Protein AF-Q8YQW1-F1 (afdb_monomer)

Nearest PDB structures (foldseek):
  2ixs-assembly2_B  TM=5.146E-01  e=2.599E-32  Streptomyces diastaticus
  2y7h-assembly1_A  TM=4.892E-01  e=1.106E-04  Escherichia coli
  7mby-assembly1_R  TM=2.376E-01  e=5.046E+00  Homo sapiens
  7mbx-assembly1_R  TM=2.369E-01  e=5.999E+00  Homo sapiens
  9bkk-assembly1_R  TM=2.256E-01  e=7.556E+00  Homo sapiens

Secondary structure (DSSP, 8-state):
--TT-TT-------SHHHHHHHHHHHT--B-HHHHT-EEEE-SB-GGGSGGGEESS-BTTEEEEE-GGGEETEEE--S-SS-SS--EEE-STTTGGGEEES--EEEEESB--TTSS-S--EEEEPPPSSSEEEEBTTEEEEEBTTB---HHHHHHHHHHHTSHHHHHHHHHH--SSB--HHHHHHS-B--HHHHHHHHHHHTT----HHHHHHHHHHHTT--HHHHHHHHHHHHHHHHHHHHHHTT--GGGSSHHHHHHHHHHHT--TTS-GGG-----EEHHHHHHHHHHHH--PPP---HHHHIIIIIHHHHHTTSEEE-TT-TT--TT-TT-EEEE-HHHHHHHHTTTSTTHHHHHHHHHHHHHHHHHHHTTSPPEEEEE-TTS-EEEEESSTTHHHHHHIIIIIHHHHSTT-EEEEEEETTTEEEEE-HHHHHHTT-PPPTTS---SEEEEEGGGTEEEEEEE-SSS----HHHHHHHHHHTTT--SEEEEEEEES-HHHHTTTGGGSPSSEEEEETTSTT-EEEE--TT--S----TTS--

Structure (mmCIF, N/CA/C/O backbone):
data_AF-Q8YQW1-F1
#
_entry.id   AF-Q8YQW1-F1
#
loop_
_atom_site.group_PDB
_atom_site.id
_atom_site.type_symbol
_atom_site.label_atom_id
_atom_site.label_alt_id
_atom_site.label_comp_id
_atom_site.label_asym_id
_atom_site.label_entity_id
_atom_site.label_seq_id
_atom_site.pdbx_PDB_ins_code
_atom_site.Cartn_x
_atom_site.Cartn_y
_atom_site.Cartn_z
_atom_site.occupancy
_atom_site.B_iso_or_equiv
_atom_site.auth_seq_id
_atom_site.auth_comp_id
_atom_site.auth_asym_id
_atom_site.auth_atom_id
_atom_site.pdbx_PDB_model_num
ATOM 1 N N . MET A 1 1 ? -23.337 -14.371 -7.121 1.00 33.31 1 MET A N 1
ATOM 2 C CA . MET A 1 1 ? -24.318 -14.048 -6.067 1.00 33.31 1 MET A CA 1
ATOM 3 C C . MET A 1 1 ? -24.321 -15.226 -5.122 1.00 33.31 1 MET A C 1
ATOM 5 O O . MET A 1 1 ? -24.480 -16.339 -5.602 1.00 33.31 1 MET A O 1
ATOM 9 N N . ASN A 1 2 ? -24.012 -15.004 -3.847 1.00 31.61 2 ASN A N 1
ATOM 10 C CA . ASN A 1 2 ? -24.083 -16.045 -2.826 1.00 31.61 2 ASN A CA 1
ATOM 11 C C . ASN A 1 2 ? -25.547 -16.135 -2.375 1.00 31.61 2 ASN A C 1
ATOM 13 O O . ASN A 1 2 ? -26.117 -15.110 -2.015 1.00 31.61 2 ASN A O 1
ATOM 17 N N . GLU A 1 3 ? -26.160 -17.318 -2.402 1.00 32.16 3 GLU A N 1
ATOM 18 C CA . GLU A 1 3 ? -27.589 -17.497 -2.068 1.00 32.16 3 GLU A CA 1
ATOM 19 C C . GLU A 1 3 ? -27.919 -17.251 -0.579 1.00 32.16 3 GLU A C 1
ATOM 21 O O . GLU A 1 3 ? -29.089 -17.173 -0.222 1.00 32.16 3 GLU A O 1
ATOM 26 N N . ASN A 1 4 ? -26.907 -17.044 0.274 1.00 46.22 4 ASN A N 1
ATOM 27 C CA . ASN A 1 4 ? -27.056 -16.732 1.704 1.00 46.22 4 ASN A CA 1
ATOM 28 C C . ASN A 1 4 ? -26.805 -15.254 2.069 1.00 46.22 4 ASN A C 1
ATOM 30 O O . ASN A 1 4 ? -26.751 -14.925 3.252 1.00 46.22 4 ASN A O 1
ATOM 34 N N . ASP A 1 5 ? -26.624 -14.361 1.092 1.00 45.22 5 ASP A N 1
ATOM 35 C CA . ASP A 1 5 ? -26.416 -12.933 1.362 1.00 45.22 5 ASP A CA 1
ATOM 36 C C . ASP A 1 5 ? -27.766 -12.201 1.443 1.00 45.22 5 ASP A C 1
ATOM 38 O O . ASP A 1 5 ? -28.347 -11.807 0.430 1.00 45.22 5 ASP A O 1
ATOM 42 N N . SER A 1 6 ? -28.295 -12.052 2.660 1.00 45.09 6 SER A N 1
ATOM 43 C CA . SER A 1 6 ? -29.575 -11.375 2.904 1.00 45.09 6 SER A CA 1
ATOM 44 C C . SER A 1 6 ? -29.522 -9.857 2.685 1.00 45.09 6 SER A C 1
ATOM 46 O O . SER A 1 6 ? -30.577 -9.236 2.566 1.00 45.09 6 SER A O 1
ATOM 48 N N . ASP A 1 7 ? -28.330 -9.253 2.589 1.00 51.91 7 ASP A N 1
ATOM 49 C CA . ASP A 1 7 ? -28.156 -7.799 2.727 1.00 51.91 7 ASP A CA 1
ATOM 50 C C . ASP A 1 7 ? -27.653 -7.082 1.459 1.00 51.91 7 ASP A C 1
ATOM 52 O O . ASP A 1 7 ? -27.433 -5.869 1.479 1.00 51.91 7 ASP A O 1
ATOM 56 N N . SER A 1 8 ? -27.591 -7.784 0.320 1.00 41.03 8 SER A N 1
ATOM 57 C CA . SER A 1 8 ? -27.469 -7.192 -1.027 1.00 41.03 8 SER A CA 1
ATOM 58 C C . SER A 1 8 ? -26.300 -6.206 -1.208 1.00 41.03 8 SER A C 1
ATOM 60 O O . SER A 1 8 ? -26.451 -5.175 -1.873 1.00 41.03 8 SER A O 1
ATOM 62 N N . TYR A 1 9 ? -25.114 -6.507 -0.669 1.00 49.41 9 TYR A N 1
ATOM 63 C CA . TYR A 1 9 ? -23.896 -5.810 -1.088 1.00 49.41 9 TYR A CA 1
ATOM 64 C C . TYR A 1 9 ? -23.294 -6.486 -2.320 1.00 49.41 9 TYR A C 1
ATOM 66 O O . TYR A 1 9 ? -23.162 -7.705 -2.404 1.00 49.41 9 TYR A O 1
ATOM 74 N N . ILE A 1 10 ? -22.859 -5.680 -3.290 1.00 44.47 10 ILE A N 1
ATOM 75 C CA . ILE A 1 10 ? -21.993 -6.183 -4.358 1.00 44.47 10 ILE A CA 1
ATOM 76 C C . ILE A 1 10 ? -20.594 -6.334 -3.762 1.00 44.47 10 ILE A C 1
ATOM 78 O O . ILE A 1 10 ? -19.784 -5.408 -3.787 1.00 44.47 10 ILE A O 1
ATOM 82 N N . HIS A 1 11 ? -20.311 -7.513 -3.217 1.00 51.25 11 HIS A N 1
ATOM 83 C CA . HIS A 1 11 ? -18.948 -7.922 -2.915 1.00 51.25 11 HIS A CA 1
ATOM 84 C C . HIS A 1 11 ? -18.215 -8.157 -4.238 1.00 51.25 11 HIS A C 1
ATOM 86 O O . HIS A 1 11 ? -18.403 -9.180 -4.900 1.00 51.25 11 HIS A O 1
ATOM 92 N N . ILE A 1 12 ? -17.388 -7.197 -4.656 1.00 47.81 12 ILE A N 1
ATOM 93 C CA . ILE A 1 12 ? -16.468 -7.410 -5.773 1.00 47.81 12 ILE A CA 1
ATOM 94 C C . ILE A 1 12 ? -15.312 -8.250 -5.226 1.00 47.81 12 ILE A C 1
ATOM 96 O O . ILE A 1 12 ? -14.317 -7.715 -4.752 1.00 47.81 12 ILE A O 1
ATOM 100 N N . ILE A 1 13 ? -15.472 -9.574 -5.235 1.00 51.41 13 ILE A N 1
ATOM 101 C CA . ILE A 1 13 ? -14.398 -10.505 -4.883 1.00 51.41 13 ILE A CA 1
ATOM 102 C C . ILE A 1 13 ? -13.372 -10.434 -6.014 1.00 51.41 13 ILE A C 1
ATOM 104 O O . ILE A 1 13 ? -13.598 -10.980 -7.094 1.00 51.41 13 ILE A O 1
ATOM 108 N N . THR A 1 14 ? -12.272 -9.708 -5.802 1.00 57.81 14 THR A N 1
ATOM 109 C CA . THR A 1 14 ? -11.257 -9.523 -6.852 1.00 57.81 14 THR A CA 1
ATOM 110 C C . THR A 1 14 ? -10.142 -10.563 -6.801 1.00 57.81 14 THR A C 1
ATOM 112 O O . THR A 1 14 ? -9.395 -10.690 -7.771 1.00 57.81 14 THR A O 1
ATOM 115 N N . ASN A 1 15 ? -10.006 -11.307 -5.695 1.00 71.31 15 ASN A N 1
ATOM 116 C CA . ASN A 1 15 ? -9.001 -12.359 -5.540 1.00 71.31 15 ASN A CA 1
ATOM 117 C C . ASN A 1 15 ? -9.327 -13.361 -4.411 1.00 71.31 15 ASN A C 1
ATOM 119 O O . ASN A 1 15 ? -10.148 -13.098 -3.535 1.00 71.31 15 ASN A O 1
ATOM 123 N N . SER A 1 16 ? -8.651 -14.515 -4.426 1.00 77.25 16 SER A N 1
ATOM 124 C CA . SER A 1 16 ? -8.840 -15.620 -3.468 1.00 77.25 16 SER A CA 1
ATOM 125 C C . SER A 1 16 ? -8.435 -15.291 -2.023 1.00 77.25 16 SER A C 1
ATOM 127 O O . SER A 1 16 ? -8.956 -15.894 -1.084 1.00 77.25 16 SER A O 1
ATOM 129 N N . LEU A 1 17 ? -7.524 -14.333 -1.817 1.00 81.06 17 LEU A N 1
ATOM 130 C CA . LEU A 1 17 ? -7.119 -13.903 -0.475 1.00 81.06 17 LEU A CA 1
ATOM 131 C C . LEU A 1 17 ? -8.196 -13.031 0.185 1.00 81.06 17 LEU A C 1
ATOM 133 O O . LEU A 1 17 ? -8.492 -13.216 1.362 1.00 81.06 17 LEU A O 1
ATOM 137 N N . GLU A 1 18 ? -8.831 -12.134 -0.568 1.00 81.38 18 GLU A N 1
ATOM 138 C CA . GLU A 1 18 ? -9.982 -11.354 -0.094 1.00 81.38 18 GLU A CA 1
ATOM 139 C C . GLU A 1 18 ? -11.163 -12.257 0.277 1.00 81.38 18 GLU A C 1
ATOM 141 O O . GLU A 1 18 ? -11.808 -12.031 1.301 1.00 81.38 18 GLU A O 1
ATOM 146 N N . ASP A 1 19 ? -11.406 -13.325 -0.490 1.00 85.81 19 ASP A N 1
ATOM 147 C CA . ASP A 1 19 ? -12.440 -14.306 -0.139 1.00 85.81 19 ASP A CA 1
ATOM 148 C C . ASP A 1 19 ? -12.117 -15.042 1.172 1.00 85.81 19 ASP A C 1
ATOM 150 O O . ASP A 1 19 ? -13.008 -15.285 1.979 1.00 85.81 19 ASP A O 1
ATOM 154 N N . SER A 1 20 ? -10.836 -15.301 1.457 1.00 88.88 20 SER A N 1
ATOM 155 C CA . SER A 1 20 ? -10.416 -15.926 2.722 1.00 88.88 20 SER A CA 1
ATOM 156 C C . SER A 1 20 ? -10.741 -15.055 3.945 1.00 88.88 20 SER A C 1
ATOM 158 O O . SER A 1 20 ? -11.094 -15.586 4.998 1.00 88.88 20 SER A O 1
ATOM 160 N N . LEU A 1 21 ? -10.676 -13.721 3.815 1.00 89.44 21 LEU A N 1
ATOM 161 C CA . LEU A 1 21 ? -11.117 -12.799 4.873 1.00 89.44 21 LEU A CA 1
ATOM 162 C C . LEU A 1 21 ? -12.625 -12.902 5.105 1.00 89.44 21 LEU A C 1
ATOM 164 O O . LEU A 1 21 ? -13.068 -12.928 6.249 1.00 89.44 21 LEU A O 1
ATOM 168 N N . ARG A 1 22 ? -13.412 -12.979 4.027 1.00 88.44 22 ARG A N 1
ATOM 169 C CA . ARG A 1 22 ? -14.868 -13.136 4.108 1.00 88.44 22 ARG A CA 1
ATOM 170 C C . ARG A 1 22 ? -15.242 -14.468 4.756 1.00 88.44 22 ARG A C 1
ATOM 172 O O . ARG A 1 22 ? -15.988 -14.468 5.722 1.00 88.44 22 ARG A O 1
ATOM 179 N N . VAL A 1 23 ? -14.659 -15.575 4.291 1.00 90.56 23 VAL A N 1
ATOM 180 C CA . VAL A 1 23 ? -14.886 -16.916 4.858 1.00 90.56 23 VAL A CA 1
ATOM 181 C C . VAL A 1 23 ? -14.551 -16.950 6.348 1.00 90.56 23 VAL A C 1
ATOM 183 O O . VAL A 1 23 ? -15.316 -17.507 7.129 1.00 90.56 23 VAL A O 1
ATOM 186 N N . GLN A 1 24 ? -13.454 -16.314 6.765 1.00 93.12 24 GLN A N 1
ATOM 187 C CA . GLN A 1 24 ? -13.127 -16.183 8.183 1.00 93.12 24 GLN A CA 1
ATOM 188 C C . GLN A 1 24 ? -14.200 -15.416 8.963 1.00 93.12 24 GLN A C 1
ATOM 190 O O . GLN A 1 24 ? -14.549 -15.802 10.075 1.00 93.12 24 GLN A O 1
ATOM 195 N N . MET A 1 25 ? -14.693 -14.308 8.416 1.00 92.19 25 MET A N 1
ATOM 196 C CA . MET A 1 25 ? -15.720 -13.505 9.078 1.00 92.19 25 MET A CA 1
ATOM 197 C C . MET A 1 25 ? -17.070 -14.226 9.136 1.00 92.19 25 MET A C 1
ATOM 199 O O . MET A 1 25 ? -17.782 -14.068 10.121 1.00 92.19 25 MET A O 1
ATOM 203 N N . ASP A 1 26 ? -17.382 -15.069 8.150 1.00 89.75 26 ASP A N 1
ATOM 204 C CA . ASP A 1 26 ? -18.590 -15.904 8.124 1.00 89.75 26 ASP A CA 1
ATOM 205 C C . ASP A 1 26 ? -18.558 -17.033 9.176 1.00 89.75 26 ASP A C 1
ATOM 207 O O . ASP A 1 26 ? -19.606 -17.560 9.546 1.00 89.75 26 ASP A O 1
ATOM 211 N N . GLN A 1 27 ? -17.376 -17.410 9.689 1.00 91.62 27 GLN A N 1
ATOM 212 C CA . GLN A 1 27 ? -17.261 -18.361 10.810 1.00 91.62 27 GLN A CA 1
ATOM 213 C C . GLN A 1 27 ? -17.711 -17.757 12.142 1.00 91.62 27 GLN A C 1
ATOM 215 O O . GLN A 1 27 ? -18.044 -18.491 13.075 1.00 91.62 27 GLN A O 1
ATOM 220 N N . PHE A 1 28 ? -17.728 -16.428 12.248 1.00 93.12 28 PHE A N 1
ATOM 221 C CA . PHE A 1 28 ? -18.323 -15.759 13.389 1.00 93.12 28 PHE A CA 1
ATOM 222 C C . PHE A 1 28 ? -19.846 -15.822 13.269 1.00 93.12 28 PHE A C 1
ATOM 224 O O . PHE A 1 28 ? -20.432 -15.380 12.285 1.00 93.12 28 PHE A O 1
ATOM 231 N N . SER A 1 29 ? -20.506 -16.385 14.277 1.00 86.06 29 SER A N 1
ATOM 232 C CA . SER A 1 29 ? -21.956 -16.599 14.246 1.00 86.06 29 SER A CA 1
ATOM 233 C C . SER A 1 29 ? -22.740 -15.486 14.938 1.00 86.06 29 SER A C 1
ATOM 235 O O . SER A 1 29 ? -23.882 -15.222 14.551 1.00 86.06 29 SER A O 1
ATOM 237 N N . SER A 1 30 ? -22.129 -14.804 15.913 1.00 94.81 30 SER A N 1
ATOM 238 C CA . SER A 1 30 ? -22.853 -13.928 16.829 1.00 94.81 30 SER A CA 1
ATOM 239 C C . SER A 1 30 ? -23.195 -12.569 16.224 1.00 94.81 30 SER A C 1
ATOM 241 O O . SER A 1 30 ? -22.378 -11.890 15.603 1.00 94.81 30 SER A O 1
ATOM 243 N N . THR A 1 31 ? -24.432 -12.158 16.446 1.00 94.81 31 THR A N 1
ATOM 244 C CA . THR A 1 31 ? -24.941 -10.795 16.290 1.00 94.81 31 THR A CA 1
ATOM 245 C C . THR A 1 31 ? -24.751 -10.013 17.586 1.00 94.81 31 THR A C 1
ATOM 247 O O . THR A 1 31 ? -24.528 -10.593 18.648 1.00 94.81 31 THR A O 1
ATOM 250 N N . LEU A 1 32 ? -24.871 -8.684 17.531 1.00 95.88 32 LEU A N 1
ATOM 251 C CA . LEU A 1 32 ? -24.823 -7.872 18.750 1.00 95.88 32 LEU A CA 1
ATOM 252 C C . LEU A 1 32 ? -25.923 -8.262 19.746 1.00 95.88 32 LEU A C 1
ATOM 254 O O . LEU A 1 32 ? -25.628 -8.382 20.934 1.00 95.88 32 LEU A O 1
ATOM 258 N N . ASP A 1 33 ? -27.129 -8.563 19.264 1.00 94.06 33 ASP A N 1
ATOM 259 C CA . ASP A 1 33 ? -28.245 -8.984 20.115 1.00 94.06 33 ASP A CA 1
ATOM 260 C C . ASP A 1 33 ? -27.928 -10.288 20.871 1.00 94.06 33 ASP A C 1
ATOM 262 O O . ASP A 1 33 ? -28.169 -10.374 22.075 1.00 94.06 33 ASP A O 1
ATOM 266 N N . GLU A 1 34 ? -27.297 -11.271 20.218 1.00 94.62 34 GLU A N 1
ATOM 267 C CA . GLU A 1 34 ? -26.855 -12.524 20.861 1.00 94.62 34 GLU A CA 1
ATOM 268 C C . GLU A 1 34 ? -25.734 -12.305 21.890 1.00 94.62 34 GLU A C 1
ATOM 270 O O . GLU A 1 34 ? -25.624 -13.048 22.866 1.00 94.62 34 GLU A O 1
ATOM 275 N N . LEU A 1 35 ? -24.919 -11.258 21.725 1.00 95.81 35 LEU A N 1
ATOM 276 C CA . LEU A 1 35 ? -23.946 -10.841 22.741 1.00 95.81 35 LEU A CA 1
ATOM 277 C C . LEU A 1 35 ? -24.609 -10.118 23.931 1.00 95.81 35 LEU A C 1
ATOM 279 O O . LEU A 1 35 ? -23.967 -9.924 24.972 1.00 95.81 35 LEU A O 1
ATOM 283 N N . GLY A 1 36 ? -25.888 -9.745 23.804 1.00 95.88 36 GLY A N 1
ATOM 284 C CA . GLY A 1 36 ? -26.602 -8.866 24.730 1.00 95.88 36 GLY A CA 1
ATOM 285 C C . GLY A 1 36 ? -26.173 -7.404 24.595 1.00 95.88 36 GLY A C 1
ATOM 286 O O . GLY A 1 36 ? -26.209 -6.658 25.570 1.00 95.88 36 GLY A O 1
ATOM 287 N N . LEU A 1 37 ? -25.702 -7.008 23.413 1.00 97.50 37 LEU A N 1
ATOM 288 C CA . LEU A 1 37 ? -25.157 -5.688 23.128 1.00 97.50 37 LEU A CA 1
ATOM 289 C C . LEU A 1 37 ? -25.947 -4.990 22.021 1.00 97.50 37 LEU A C 1
ATOM 291 O O . LEU A 1 37 ? -26.561 -5.609 21.165 1.00 97.50 37 LEU A O 1
ATOM 295 N N . ALA A 1 38 ? -25.862 -3.668 21.994 1.00 97.31 38 ALA A N 1
ATOM 296 C CA . ALA A 1 38 ? -26.283 -2.841 20.878 1.00 97.31 38 ALA A CA 1
ATOM 297 C C . ALA A 1 38 ? -25.242 -1.744 20.643 1.00 97.31 38 ALA A C 1
ATOM 299 O O . ALA A 1 38 ? -24.468 -1.399 21.536 1.00 97.31 38 ALA A O 1
ATOM 300 N N . VAL A 1 39 ? -25.212 -1.201 19.427 1.00 97.50 39 VAL A N 1
ATOM 301 C CA . VAL A 1 39 ? -24.363 -0.060 19.068 1.00 97.50 39 VAL A CA 1
ATOM 302 C C . VAL A 1 39 ? -25.228 1.136 18.705 1.00 97.50 39 VAL A C 1
ATOM 304 O O . VAL A 1 39 ? -26.160 1.023 17.902 1.00 97.50 39 VAL A O 1
ATOM 307 N N . SER A 1 40 ? -24.889 2.288 19.271 1.00 96.81 40 SER A N 1
ATOM 308 C CA . SER A 1 40 ? -25.608 3.546 19.088 1.00 96.81 40 SER A CA 1
ATOM 309 C C . SER A 1 40 ? -24.641 4.679 18.775 1.00 96.81 40 SER A C 1
ATOM 311 O O . SER A 1 40 ? -23.471 4.651 19.151 1.00 96.81 40 SER A O 1
ATOM 313 N N . THR A 1 41 ? -25.121 5.693 18.063 1.00 96.94 41 THR A N 1
ATOM 314 C CA . THR A 1 41 ? -24.386 6.950 17.893 1.00 96.94 41 THR A CA 1
ATOM 315 C C . THR A 1 41 ? -24.482 7.768 19.176 1.00 96.94 41 THR A C 1
ATOM 317 O O . THR A 1 41 ? -25.525 7.756 19.828 1.00 96.94 41 THR A O 1
ATOM 320 N N . GLY A 1 42 ? -23.406 8.479 19.525 1.00 96.38 42 GLY A N 1
ATOM 321 C CA . GLY A 1 42 ? -23.373 9.364 20.683 1.00 96.38 42 GLY A CA 1
ATOM 322 C C . GLY A 1 42 ? -24.586 10.309 20.714 1.00 96.38 42 GLY A C 1
ATOM 323 O O . GLY A 1 42 ? -24.843 10.987 19.714 1.00 96.38 42 GLY A O 1
ATOM 324 N N . PRO A 1 43 ? -25.356 10.333 21.815 1.00 95.62 43 PRO A N 1
ATOM 325 C CA . PRO A 1 43 ? -26.588 11.115 21.912 1.00 95.62 43 PRO A CA 1
ATOM 326 C C . PRO A 1 43 ? -26.341 12.630 21.931 1.00 95.62 43 PRO A C 1
ATOM 328 O O . PRO A 1 43 ? -27.201 13.401 21.504 1.00 95.62 43 PRO A O 1
ATOM 331 N N . VAL A 1 44 ? -25.173 13.081 22.397 1.00 96.50 44 VAL A N 1
ATOM 332 C CA . VAL A 1 44 ? -24.879 14.509 22.549 1.00 96.50 44 VAL A CA 1
ATOM 333 C C . VAL A 1 44 ? -24.475 15.106 21.202 1.00 96.50 44 VAL A C 1
ATOM 335 O O . VAL A 1 44 ? -23.417 14.792 20.662 1.00 96.50 44 VAL A O 1
ATOM 338 N N . VAL A 1 45 ? -25.303 16.012 20.679 1.00 94.81 45 VAL A N 1
ATOM 339 C CA . VAL A 1 45 ? -25.003 16.801 19.475 1.00 94.81 45 VAL A CA 1
ATOM 340 C C . VAL A 1 45 ? -24.489 18.178 19.893 1.00 94.81 45 VAL A C 1
ATOM 342 O O . VAL A 1 45 ? -25.278 19.058 20.249 1.00 94.81 45 VAL A O 1
ATOM 345 N N . ASP A 1 46 ? -23.166 18.364 19.863 1.00 89.88 46 ASP A N 1
ATOM 346 C CA . ASP A 1 46 ? -22.483 19.478 20.539 1.00 89.88 46 ASP A CA 1
ATOM 347 C C . ASP A 1 46 ? -23.025 20.865 20.142 1.00 89.88 46 ASP A C 1
ATOM 349 O O . ASP A 1 46 ? -23.347 21.701 20.989 1.00 89.88 46 ASP A O 1
ATOM 353 N N . PHE A 1 47 ? -23.225 21.102 18.849 1.00 90.94 47 PHE A N 1
ATOM 354 C CA . PHE A 1 47 ? -23.664 22.390 18.329 1.00 90.94 47 PHE A CA 1
ATOM 355 C C . PHE A 1 47 ? -25.120 22.734 18.667 1.00 90.94 47 PHE A C 1
ATOM 357 O O . PHE A 1 47 ? -25.478 23.910 18.577 1.00 90.94 47 PHE A O 1
ATOM 364 N N . ARG A 1 48 ? -25.943 21.746 19.053 1.00 92.25 48 ARG A N 1
ATOM 365 C CA . ARG A 1 48 ? -27.328 21.952 19.513 1.00 92.25 48 ARG A CA 1
ATOM 366 C C . ARG A 1 48 ? -27.408 22.270 21.005 1.00 92.25 48 ARG A C 1
ATOM 368 O O . ARG A 1 48 ? -28.388 22.865 21.426 1.00 92.25 48 ARG A O 1
ATOM 375 N N . LEU A 1 49 ? -26.381 21.911 21.779 1.00 92.75 49 LEU A N 1
ATOM 376 C CA . LEU A 1 49 ? -26.355 22.024 23.243 1.00 92.75 49 LEU A CA 1
ATOM 377 C C . LEU A 1 49 ? -25.269 22.991 23.747 1.00 92.75 49 LEU A C 1
ATOM 379 O O . LEU A 1 49 ? -24.828 22.889 24.888 1.00 92.75 49 LEU A O 1
ATOM 383 N N . LYS A 1 50 ? -24.834 23.954 22.918 1.00 92.25 50 LYS A N 1
ATOM 384 C CA . LYS A 1 50 ? -23.711 24.872 23.217 1.00 92.25 50 LYS A CA 1
ATOM 385 C C . LYS A 1 50 ? -23.815 25.572 24.576 1.00 92.25 50 LYS A C 1
ATOM 387 O O . LYS A 1 50 ? -22.798 25.738 25.240 1.00 92.25 50 LYS A O 1
ATOM 392 N N . SER A 1 51 ? -25.019 25.973 24.989 1.00 93.44 51 SER A N 1
ATOM 393 C CA . SER A 1 51 ? -25.273 26.643 26.274 1.00 93.44 51 SER A CA 1
ATOM 394 C C . SER A 1 51 ? -24.961 25.759 27.487 1.00 93.44 51 SER A C 1
ATOM 396 O O . SER A 1 51 ? -24.604 26.280 28.546 1.00 93.44 51 SER A O 1
ATOM 398 N N . ALA A 1 52 ? -25.040 24.436 27.336 1.00 93.94 52 ALA A N 1
ATOM 399 C CA . ALA A 1 52 ? -24.784 23.456 28.385 1.00 93.94 52 ALA A CA 1
ATOM 400 C C . ALA A 1 52 ? -23.336 22.934 28.397 1.00 93.94 52 ALA A C 1
ATOM 402 O O . ALA A 1 52 ? -22.961 22.218 29.319 1.00 93.94 52 ALA A O 1
ATOM 403 N N . LEU A 1 53 ? -22.498 23.280 27.415 1.00 95.56 53 LEU A N 1
ATOM 404 C CA . LEU A 1 53 ? -21.121 22.783 27.337 1.00 95.56 53 LEU A CA 1
ATOM 405 C C . LEU A 1 53 ? -20.173 23.560 28.263 1.00 95.56 53 LEU A C 1
ATOM 407 O O . LEU A 1 53 ? -20.274 24.783 28.397 1.00 95.56 53 LEU A O 1
ATOM 411 N N . ARG A 1 54 ? -19.231 22.860 28.904 1.00 94.81 54 ARG A N 1
ATOM 412 C CA . ARG A 1 54 ? -18.237 23.429 29.831 1.00 94.81 54 ARG A CA 1
ATOM 413 C C . ARG A 1 54 ? -16.842 22.854 29.585 1.00 94.81 54 ARG A C 1
ATOM 415 O O . ARG A 1 54 ? -16.672 21.746 29.080 1.00 94.81 54 ARG A O 1
ATOM 422 N N . ASN A 1 55 ? -15.820 23.621 29.962 1.00 92.19 55 ASN A N 1
ATOM 423 C CA . ASN A 1 55 ? -14.408 23.235 29.820 1.00 92.19 55 ASN A CA 1
ATOM 424 C C . ASN A 1 55 ? -13.807 22.666 31.120 1.00 92.19 55 ASN A C 1
ATOM 426 O O . ASN A 1 55 ? -12.596 22.489 31.206 1.00 92.19 55 ASN A O 1
ATOM 430 N N . TYR A 1 56 ? -14.642 22.400 32.122 1.00 88.75 56 TYR A N 1
ATOM 431 C CA . TYR A 1 56 ? -14.265 21.881 33.432 1.00 88.75 56 TYR A CA 1
ATOM 432 C C . TYR A 1 56 ? -15.356 20.935 33.945 1.00 88.75 56 TYR A C 1
ATOM 434 O O . TYR A 1 56 ? -16.533 21.111 33.619 1.00 88.75 56 TYR A O 1
ATOM 442 N N . VAL A 1 57 ? -14.948 19.946 34.740 1.00 88.25 57 VAL A N 1
ATOM 443 C CA . VAL A 1 57 ? -15.844 19.035 35.465 1.00 88.25 57 VAL A CA 1
ATOM 444 C C . VAL A 1 57 ? -16.023 19.577 36.888 1.00 88.25 57 VAL A C 1
ATOM 446 O O . VAL A 1 57 ? -15.032 19.972 37.504 1.00 88.25 57 VAL A O 1
ATOM 449 N N . ASN A 1 58 ? -17.257 19.652 37.382 1.00 88.62 58 ASN A N 1
ATOM 450 C CA . ASN A 1 58 ? -17.610 20.027 38.757 1.00 88.62 58 ASN A CA 1
ATOM 451 C C . ASN A 1 58 ? -18.895 19.290 39.193 1.00 88.62 58 ASN A C 1
ATOM 453 O O . ASN A 1 58 ? -19.355 18.405 38.487 1.00 88.62 58 ASN A O 1
ATOM 457 N N . GLU A 1 59 ? -19.490 19.652 40.332 1.00 86.88 59 GLU A N 1
ATOM 458 C CA . GLU A 1 59 ? -20.703 18.988 40.849 1.00 86.88 59 GLU A CA 1
ATOM 459 C C . GLU A 1 59 ? -21.943 19.124 39.942 1.00 86.88 59 GLU A C 1
ATOM 461 O O . GLU A 1 59 ? -22.844 18.295 40.009 1.00 86.88 59 GLU A O 1
ATOM 466 N N . GLU A 1 60 ? -21.993 20.140 39.076 1.00 91.00 60 GLU A N 1
ATOM 467 C CA . GLU A 1 60 ? -23.126 20.410 38.176 1.00 91.00 60 GLU A CA 1
ATOM 468 C C . GLU A 1 60 ? -22.873 19.932 36.737 1.00 91.00 60 GLU A C 1
ATOM 470 O O . GLU A 1 60 ? -23.737 20.073 35.865 1.00 91.00 60 GLU A O 1
ATOM 475 N N . THR A 1 61 ? -21.674 19.424 36.440 1.00 95.06 61 THR A N 1
ATOM 476 C CA . THR A 1 61 ? -21.275 19.027 35.091 1.00 95.06 61 THR A CA 1
ATOM 477 C C . THR A 1 61 ? -20.723 17.617 35.070 1.00 95.06 61 THR A C 1
ATOM 479 O O . THR A 1 61 ? -19.967 17.194 35.936 1.00 95.06 61 THR A O 1
ATOM 482 N N . VAL A 1 62 ? -21.055 16.886 34.014 1.00 95.31 62 VAL A N 1
ATOM 483 C CA . VAL A 1 62 ? -20.601 15.509 33.828 1.00 95.31 62 VAL A CA 1
ATOM 484 C C . VAL A 1 62 ? -19.637 15.399 32.652 1.00 95.31 62 VAL A C 1
ATOM 486 O O . VAL A 1 62 ? -19.702 16.223 31.731 1.00 95.31 62 VAL A O 1
ATOM 489 N N . PRO A 1 63 ? -18.738 14.397 32.648 1.00 96.06 63 PRO A N 1
ATOM 490 C CA . PRO A 1 63 ? -17.805 14.162 31.551 1.00 96.06 63 PRO A CA 1
ATOM 491 C C . PRO A 1 63 ? -18.494 14.086 30.187 1.00 96.06 63 PRO A C 1
ATOM 493 O O . PRO A 1 63 ? -19.496 13.393 30.031 1.00 96.06 63 PRO A O 1
ATOM 496 N N . LEU A 1 64 ? -17.926 14.756 29.183 1.00 96.19 64 LEU A N 1
ATOM 497 C CA . LEU A 1 64 ? -18.347 14.665 27.786 1.00 96.19 64 LEU A CA 1
ATOM 498 C C . LEU A 1 64 ? -17.192 14.135 26.931 1.00 96.19 64 LEU A C 1
ATOM 500 O O . LEU A 1 64 ? -16.136 14.765 26.820 1.00 96.19 64 LEU A O 1
ATOM 504 N N . LEU A 1 65 ? -17.399 12.971 26.318 1.00 95.31 65 LEU A N 1
ATOM 505 C CA . LEU A 1 65 ? -16.384 12.275 25.535 1.00 95.31 65 LEU A CA 1
ATOM 506 C C . LEU A 1 65 ? -16.475 12.625 24.048 1.00 95.31 65 LEU A C 1
ATOM 508 O O . LEU A 1 65 ? -17.511 12.438 23.414 1.00 95.31 65 LEU A O 1
ATOM 512 N N . TYR A 1 66 ? -15.342 13.059 23.496 1.00 93.88 66 TYR A N 1
ATOM 513 C CA . TYR A 1 66 ? -15.141 13.359 22.077 1.00 93.88 66 TYR A CA 1
ATOM 514 C C . TYR A 1 66 ? -14.159 12.369 21.420 1.00 93.88 66 TYR A C 1
ATOM 516 O O . TYR A 1 66 ? -13.396 11.700 22.128 1.00 93.88 66 TYR A O 1
ATOM 524 N N . PRO A 1 67 ? -14.092 12.295 20.074 1.00 91.12 67 PRO A N 1
ATOM 525 C CA . PRO A 1 67 ? -13.128 11.452 19.358 1.00 91.12 67 PRO A CA 1
ATOM 526 C C . PRO A 1 67 ? -11.658 11.625 19.763 1.00 91.12 67 PRO A C 1
ATOM 528 O O . PRO A 1 67 ? -10.878 10.677 19.638 1.00 91.12 67 PRO A O 1
ATOM 531 N N . GLU A 1 68 ? -11.249 12.794 20.260 1.00 88.50 68 GLU A N 1
ATOM 532 C CA . GLU A 1 68 ? -9.888 13.051 20.745 1.00 88.50 68 GLU A CA 1
ATOM 533 C C . GLU A 1 68 ? -9.527 12.258 22.009 1.00 88.50 68 GLU A C 1
ATOM 535 O O . GLU A 1 68 ? -8.335 12.029 22.256 1.00 88.50 68 GLU A O 1
ATOM 540 N N . ALA A 1 69 ? -10.532 11.831 22.782 1.00 86.06 69 ALA A N 1
ATOM 541 C CA . ALA A 1 69 ? -10.355 11.013 23.978 1.00 86.06 69 ALA A CA 1
ATOM 542 C C . ALA A 1 69 ? -9.973 9.563 23.636 1.00 86.06 69 ALA A C 1
ATOM 544 O O . ALA A 1 69 ? -9.351 8.886 24.451 1.00 86.06 69 ALA A O 1
ATOM 545 N N . ILE A 1 70 ? -10.279 9.090 22.423 1.00 87.81 70 ILE A N 1
ATOM 546 C CA . ILE A 1 70 ? -9.890 7.755 21.957 1.00 87.81 70 ILE A CA 1
ATOM 547 C C . ILE A 1 70 ? -8.381 7.728 21.669 1.00 87.81 70 ILE A C 1
ATOM 549 O O . ILE A 1 70 ? -7.887 8.375 20.735 1.00 87.81 70 ILE A O 1
ATOM 553 N N . LYS A 1 71 ? -7.649 6.941 22.463 1.00 80.12 71 LYS A N 1
ATOM 554 C CA . LYS A 1 71 ? -6.248 6.547 22.246 1.00 80.12 71 LYS A CA 1
ATOM 555 C C . LYS A 1 71 ? -6.168 5.027 22.088 1.00 80.12 71 LYS A C 1
ATOM 557 O O . LYS A 1 71 ? -7.162 4.338 22.280 1.00 80.12 71 LYS A O 1
ATOM 562 N N . THR A 1 72 ? -5.007 4.509 21.688 1.00 71.00 72 THR A N 1
ATOM 563 C CA . THR A 1 72 ? -4.796 3.081 21.392 1.00 71.00 72 THR A CA 1
ATOM 564 C C . THR A 1 72 ? -5.359 2.189 22.505 1.00 71.00 72 THR A C 1
ATOM 566 O O . THR A 1 72 ? -4.805 2.150 23.600 1.00 71.00 72 THR A O 1
ATOM 569 N N . GLY A 1 73 ? -6.493 1.533 22.233 1.00 75.50 73 GLY A N 1
ATOM 570 C CA . GLY A 1 73 ? -7.174 0.601 23.136 1.00 75.50 73 GLY A CA 1
ATOM 571 C C . GLY A 1 73 ? -7.961 1.214 24.303 1.00 75.50 73 GLY A C 1
ATOM 572 O O . GLY A 1 73 ? -8.787 0.516 24.885 1.00 75.50 73 GLY A O 1
ATOM 573 N N . LYS A 1 74 ? -7.782 2.500 24.639 1.00 85.12 74 LYS A N 1
ATOM 574 C CA . LYS A 1 74 ? -8.399 3.110 25.831 1.00 85.12 74 LYS A CA 1
ATOM 575 C C . LYS A 1 74 ? -8.816 4.564 25.655 1.00 85.12 74 LYS A C 1
ATOM 577 O O . LYS A 1 74 ? -8.206 5.328 24.903 1.00 85.12 74 LYS A O 1
ATOM 582 N N . VAL A 1 75 ? -9.840 4.951 26.405 1.00 87.81 75 VAL A N 1
ATOM 583 C CA . VAL A 1 75 ? -10.265 6.343 26.543 1.00 87.81 75 VAL A CA 1
ATOM 584 C C . VAL A 1 75 ? -9.361 7.050 27.550 1.00 87.81 75 VAL A C 1
ATOM 586 O O . VAL A 1 75 ? -9.116 6.553 28.646 1.00 87.81 75 VAL A O 1
ATOM 589 N N . LEU A 1 76 ? -8.838 8.212 27.167 1.00 86.25 76 LEU A N 1
ATOM 590 C CA . LEU A 1 76 ? -7.987 9.046 28.006 1.00 86.25 76 LEU A CA 1
ATOM 591 C C . LEU A 1 76 ? -8.739 10.341 28.320 1.00 86.25 76 LEU A C 1
ATOM 593 O O . LEU A 1 76 ? -8.853 11.229 27.473 1.00 86.25 76 LEU A O 1
ATOM 597 N N . PHE A 1 77 ? -9.264 10.422 29.539 1.00 87.31 77 PHE A N 1
ATOM 598 C CA . PHE A 1 77 ? -10.056 11.543 30.028 1.00 87.31 77 PHE A CA 1
ATOM 599 C C . PHE A 1 77 ? -9.618 11.919 31.459 1.00 87.31 77 PHE A C 1
ATOM 601 O O . PHE A 1 77 ? -9.352 11.011 32.245 1.00 87.31 77 PHE A O 1
ATOM 608 N N . PRO A 1 78 ? -9.535 13.217 31.810 1.00 86.50 78 PRO A N 1
ATOM 609 C CA . PRO A 1 78 ? -9.715 14.375 30.933 1.00 86.50 78 PRO A CA 1
ATOM 610 C C . PRO A 1 78 ? -8.529 14.568 29.962 1.00 86.50 78 PRO A C 1
ATOM 612 O O . PRO A 1 78 ? -7.398 14.159 30.243 1.00 86.50 78 PRO A O 1
ATOM 615 N N . PRO A 1 79 ? -8.747 15.190 28.790 1.00 85.38 79 PRO A N 1
ATOM 616 C CA . PRO A 1 79 ? -7.666 15.495 27.856 1.00 85.38 79 PRO A CA 1
ATOM 617 C C . PRO A 1 79 ? -6.708 16.551 28.436 1.00 85.38 79 PRO A C 1
ATOM 619 O O . PRO A 1 79 ? -7.138 17.558 28.986 1.00 85.38 79 PRO A O 1
ATOM 622 N N . LYS A 1 80 ? -5.391 16.379 28.236 1.00 83.88 80 LYS A N 1
ATOM 623 C CA . LYS A 1 80 ? -4.365 17.319 28.749 1.00 83.88 80 LYS A CA 1
ATOM 624 C C . LYS A 1 80 ? -4.458 18.738 28.166 1.00 83.88 80 LYS A C 1
ATOM 626 O O . LYS A 1 80 ? -4.057 19.695 28.816 1.00 83.88 80 LYS A O 1
ATOM 631 N N . LYS A 1 81 ? -4.894 18.867 26.908 1.00 84.38 81 LYS A N 1
ATOM 632 C CA . LYS A 1 81 ? -5.021 20.140 26.173 1.00 84.38 81 LYS A CA 1
ATOM 633 C C . LYS A 1 81 ? -6.308 20.121 25.337 1.00 84.38 81 LYS A C 1
ATOM 635 O O . LYS A 1 81 ? -6.238 19.828 24.139 1.00 84.38 81 LYS A O 1
ATOM 640 N N . PRO A 1 82 ? -7.481 20.332 25.956 1.00 82.38 82 PRO A N 1
ATOM 641 C CA . PRO A 1 82 ? -8.751 20.274 25.247 1.00 82.38 82 PRO A CA 1
ATOM 642 C C . PRO A 1 82 ? -8.869 21.397 24.213 1.00 82.38 82 PRO A C 1
ATOM 644 O O . PRO A 1 82 ? -8.597 22.557 24.509 1.00 82.38 82 PRO A O 1
ATOM 647 N N . ARG A 1 83 ? -9.292 21.049 22.993 1.00 86.75 83 ARG A N 1
ATOM 648 C CA . ARG A 1 83 ? -9.714 22.017 21.957 1.00 86.75 83 ARG A CA 1
ATOM 649 C C . ARG A 1 83 ? -11.227 22.240 21.944 1.00 86.75 83 ARG A C 1
ATOM 651 O O . ARG A 1 83 ? -11.706 23.204 21.358 1.00 86.75 83 ARG A O 1
ATOM 658 N N . LYS A 1 84 ? -11.959 21.310 22.549 1.00 90.19 84 LYS A N 1
ATOM 659 C CA . LYS A 1 84 ? -13.412 21.259 22.673 1.00 90.19 84 LYS A CA 1
ATOM 660 C C . LYS A 1 84 ? -13.774 21.284 24.153 1.00 90.19 84 LYS A C 1
ATOM 662 O O . LYS A 1 84 ? -12.912 21.065 25.004 1.00 90.19 84 LYS A O 1
ATOM 667 N N . SER A 1 85 ? -15.043 21.531 24.444 1.00 92.81 85 SER A N 1
ATOM 668 C CA . SER A 1 85 ? -15.583 21.331 25.785 1.00 92.81 85 SER A CA 1
ATOM 669 C C . SER A 1 85 ? -15.367 19.895 26.254 1.00 92.81 85 SER A C 1
ATOM 671 O O . SER A 1 85 ? -15.249 18.985 25.442 1.00 92.81 85 SER A O 1
ATOM 673 N N . ILE A 1 86 ? -15.252 19.705 27.564 1.00 93.69 86 ILE A N 1
ATOM 674 C CA . ILE A 1 86 ? -14.954 18.397 28.170 1.00 93.69 86 ILE A CA 1
ATOM 675 C C . ILE A 1 86 ? -16.057 17.931 29.114 1.00 93.69 86 ILE A C 1
ATOM 677 O O . ILE A 1 86 ? -15.969 16.835 29.658 1.00 93.69 86 ILE A O 1
ATOM 681 N N . ALA A 1 87 ? -17.075 18.763 29.324 1.00 95.19 87 ALA A N 1
ATOM 682 C CA . ALA A 1 87 ? -18.193 18.466 30.193 1.00 95.19 87 ALA A CA 1
ATOM 683 C C . ALA A 1 87 ? -19.493 19.072 29.653 1.00 95.19 87 ALA A C 1
ATOM 685 O O . ALA A 1 87 ? -19.474 20.020 28.859 1.00 95.19 87 ALA A O 1
ATOM 686 N N . ILE A 1 88 ? -20.616 18.532 30.112 1.00 96.38 88 ILE A N 1
ATOM 687 C CA . ILE A 1 88 ? -21.970 19.022 29.851 1.00 96.38 88 ILE A CA 1
ATOM 688 C C . ILE A 1 88 ? -22.694 19.199 31.190 1.00 96.38 88 ILE A C 1
ATOM 690 O O . ILE A 1 88 ? -22.541 18.373 32.084 1.00 96.38 88 ILE A O 1
ATOM 694 N N . VAL A 1 89 ? -23.437 20.294 31.354 1.00 96.31 89 VAL A N 1
ATOM 695 C CA . VAL A 1 89 ? -24.256 20.543 32.552 1.00 96.31 89 VAL A CA 1
ATOM 696 C C . VAL A 1 89 ? -25.306 19.443 32.682 1.00 96.31 89 VAL A C 1
ATOM 698 O O . VAL A 1 89 ? -25.966 19.126 31.693 1.00 96.31 89 VAL A O 1
ATOM 701 N N . GLN A 1 90 ? -25.480 18.892 33.881 1.00 94.88 90 GLN A N 1
ATOM 702 C CA . GLN A 1 90 ? -26.522 17.916 34.186 1.00 94.88 90 GLN A CA 1
ATOM 703 C C . GLN A 1 90 ? -27.776 18.635 34.703 1.00 94.88 90 GLN A C 1
ATOM 705 O O . GLN A 1 90 ? -27.750 19.271 35.753 1.00 94.88 90 GLN A O 1
ATOM 710 N N . ASN A 1 91 ? -28.869 18.586 33.939 1.00 92.88 91 ASN A N 1
ATOM 711 C CA . ASN A 1 91 ? -30.157 19.180 34.293 1.00 92.88 91 ASN A CA 1
ATOM 712 C C . ASN A 1 91 ? -31.309 18.488 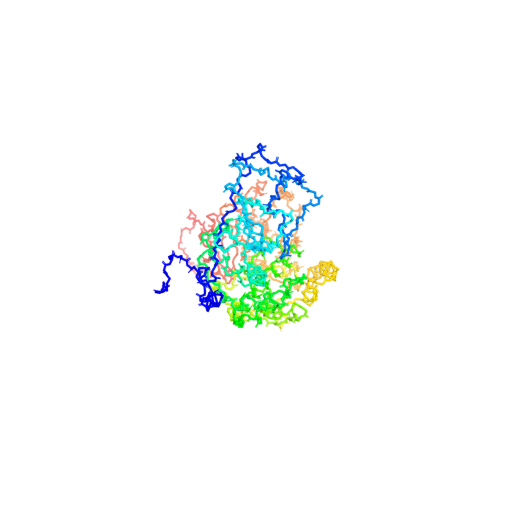33.534 1.00 92.88 91 ASN A C 1
ATOM 714 O O . ASN A 1 91 ? -31.082 17.652 32.663 1.00 92.88 91 ASN A O 1
ATOM 718 N N . GLN A 1 92 ? -32.556 18.893 33.802 1.00 91.38 92 GLN A N 1
ATOM 719 C CA . GLN A 1 92 ? -33.745 18.303 33.163 1.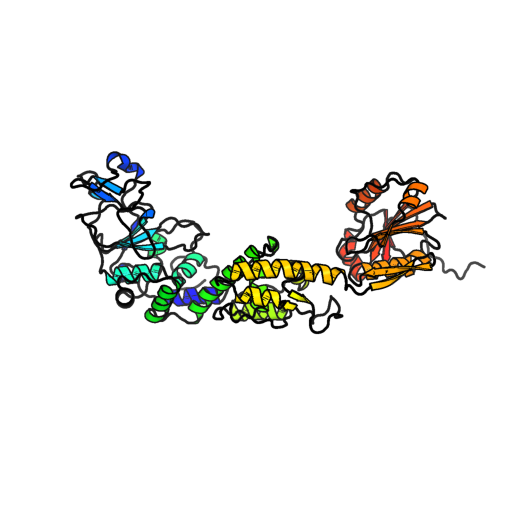00 91.38 92 GLN A CA 1
ATOM 720 C C . GLN A 1 92 ? -33.745 18.370 31.621 1.00 91.38 92 GLN A C 1
ATOM 722 O O . GLN A 1 92 ? -34.379 17.542 30.971 1.00 91.38 92 GLN A O 1
ATOM 727 N N . GLU A 1 93 ? -33.063 19.345 31.012 1.00 91.25 93 GLU A N 1
ATOM 728 C CA . GLU A 1 93 ? -32.983 19.483 29.554 1.00 91.25 93 GLU A CA 1
ATOM 729 C C . GLU A 1 93 ? -31.952 18.520 28.942 1.00 91.25 93 GLU A C 1
ATOM 731 O O . GLU A 1 93 ? -32.181 17.961 27.859 1.00 91.25 93 GLU A O 1
ATOM 736 N N . THR A 1 94 ? -30.819 18.328 29.626 1.00 94.44 94 THR A N 1
ATOM 737 C CA . THR A 1 94 ? -29.681 17.542 29.138 1.00 94.44 94 THR A CA 1
ATOM 738 C C . THR A 1 94 ? -29.738 16.068 29.523 1.00 94.44 94 THR A C 1
ATOM 740 O O . THR A 1 94 ? -29.208 15.261 28.762 1.00 94.44 94 THR A O 1
ATOM 743 N N . ASP A 1 95 ? -30.426 15.702 30.610 1.00 93.50 95 ASP A N 1
ATOM 744 C CA . ASP A 1 95 ? -30.476 14.340 31.172 1.00 93.50 95 ASP A CA 1
ATOM 745 C C . ASP A 1 95 ? -30.833 13.260 30.144 1.00 93.50 95 ASP A C 1
ATOM 747 O O . ASP A 1 95 ? -30.221 12.197 30.115 1.00 93.50 95 ASP A O 1
ATOM 751 N N . LYS A 1 96 ? -31.759 13.549 29.222 1.00 94.38 96 LYS A N 1
ATOM 752 C CA . LYS A 1 96 ? -32.166 12.614 28.155 1.00 94.38 96 LYS A CA 1
ATOM 753 C C . LYS A 1 96 ? -31.053 12.252 27.158 1.00 94.38 96 LYS A C 1
ATOM 755 O O . LYS A 1 96 ? -31.234 11.342 26.354 1.00 94.38 96 LYS A O 1
ATOM 760 N N . TRP A 1 97 ? -29.949 13.000 27.151 1.00 95.56 97 TRP A N 1
ATOM 761 C CA . TRP A 1 97 ? -28.778 12.763 26.301 1.00 95.56 97 TRP A CA 1
ATOM 762 C C . TRP A 1 97 ? -27.596 12.171 27.075 1.00 95.56 97 TRP A C 1
ATOM 764 O O . TRP A 1 97 ? -26.534 11.966 26.488 1.00 95.56 97 TRP A O 1
ATOM 774 N N . LEU A 1 98 ? -27.745 11.943 28.379 1.00 96.19 98 LEU A N 1
ATOM 775 C CA . LEU A 1 98 ? -26.713 11.370 29.232 1.00 96.19 98 LEU A CA 1
ATOM 776 C C . LEU A 1 98 ? -26.973 9.875 29.407 1.00 96.19 98 LEU A C 1
ATOM 778 O O . LEU A 1 98 ? -28.113 9.417 29.357 1.00 96.19 98 LEU A O 1
ATOM 782 N N . ILE A 1 99 ? -25.903 9.113 29.596 1.00 96.81 99 ILE A N 1
ATOM 783 C CA . ILE A 1 99 ? -25.974 7.671 29.845 1.00 96.81 99 ILE A CA 1
ATOM 784 C C . ILE A 1 99 ? -25.333 7.339 31.195 1.00 96.81 99 ILE A C 1
ATOM 786 O O . ILE A 1 99 ? -24.449 8.081 31.629 1.00 96.81 99 ILE A O 1
ATOM 790 N N . PRO A 1 100 ? -25.723 6.239 31.861 1.00 96.88 100 PRO A N 1
ATOM 791 C CA . PRO A 1 100 ? -25.109 5.814 33.116 1.00 96.88 100 PRO A CA 1
ATOM 792 C C . PRO A 1 100 ? -23.600 5.597 32.988 1.00 96.88 100 PRO A C 1
ATOM 794 O O . PRO A 1 100 ? -23.110 5.144 31.952 1.00 96.88 100 PRO A O 1
ATOM 797 N N . SER A 1 101 ? -22.849 5.871 34.049 1.00 95.56 101 SER A N 1
ATOM 798 C CA . SER A 1 101 ? -21.432 5.507 34.110 1.00 95.56 101 SER A CA 1
ATOM 799 C C . SER A 1 101 ? -21.262 3.988 34.104 1.00 95.56 101 SER A C 1
ATOM 801 O O . SER A 1 101 ? -21.985 3.259 34.779 1.00 95.56 101 SER A O 1
ATOM 803 N N . GLY A 1 102 ? -20.319 3.493 33.305 1.00 96.06 102 GLY A N 1
ATOM 804 C CA . GLY A 1 102 ? -20.171 2.064 33.061 1.00 96.06 102 GLY A CA 1
ATOM 805 C C . GLY A 1 102 ? -19.041 1.747 32.091 1.00 96.06 102 GLY A C 1
ATOM 806 O O . GLY A 1 102 ? -18.355 2.640 31.592 1.00 96.06 102 GLY A O 1
ATOM 807 N N . TRP A 1 103 ? -18.848 0.455 31.828 1.00 96.94 103 TRP A N 1
ATOM 808 C CA . TRP A 1 103 ? -17.900 -0.008 30.819 1.00 96.94 103 TRP A CA 1
ATOM 809 C C . TRP A 1 103 ? -18.545 0.014 29.435 1.00 96.94 103 TRP A C 1
ATOM 811 O O . TRP A 1 103 ? -19.530 -0.682 29.199 1.00 96.94 103 TRP A O 1
ATOM 821 N N . TYR A 1 104 ? -17.962 0.771 28.510 1.00 97.62 104 TYR A N 1
ATOM 822 C CA . TYR A 1 104 ? -18.426 0.877 27.124 1.00 97.62 104 TYR A CA 1
ATOM 823 C C . TYR A 1 104 ? -17.274 0.637 26.151 1.00 97.62 104 TYR A C 1
ATOM 825 O O . TYR A 1 104 ? -16.103 0.808 26.496 1.00 97.62 104 TYR A O 1
ATOM 833 N N . VAL A 1 105 ? -17.593 0.305 24.900 1.00 97.12 105 VAL A N 1
ATOM 834 C CA . VAL A 1 105 ? -16.617 0.349 23.801 1.00 97.12 105 VAL A CA 1
ATOM 835 C C . VAL A 1 105 ? -16.985 1.490 22.875 1.00 97.12 105 VAL A C 1
ATOM 837 O O . VAL A 1 105 ? -18.091 1.519 22.346 1.00 97.12 105 VAL A O 1
ATOM 840 N N . LEU A 1 106 ? -16.069 2.432 22.672 1.00 96.88 106 LEU A N 1
ATOM 841 C CA . LEU A 1 106 ? -16.267 3.582 21.794 1.00 96.88 106 LEU A CA 1
ATOM 842 C C . LEU A 1 106 ? -15.559 3.352 20.466 1.00 96.88 106 LEU A C 1
ATOM 844 O O . LEU A 1 106 ? -14.435 2.858 20.446 1.00 96.88 106 LEU A O 1
ATOM 848 N N . THR A 1 107 ? -16.181 3.764 19.363 1.00 95.19 107 THR A N 1
ATOM 849 C CA . THR A 1 107 ? -15.560 3.787 18.033 1.00 95.19 107 THR A CA 1
ATOM 850 C C . THR A 1 107 ? -15.721 5.151 17.383 1.00 95.19 107 THR A C 1
ATOM 852 O O . THR A 1 107 ? -16.745 5.815 17.548 1.00 95.19 107 THR A O 1
ATOM 855 N N . LYS A 1 108 ? -14.714 5.592 16.628 1.00 93.62 108 LYS A N 1
ATOM 856 C CA . LYS A 1 108 ? -14.829 6.822 15.832 1.00 93.62 108 LYS A CA 1
ATOM 857 C C . LYS A 1 108 ? -15.789 6.608 14.663 1.00 93.62 108 LYS A C 1
ATOM 859 O O . LYS A 1 108 ? -15.678 5.609 13.962 1.00 93.62 108 LYS A O 1
ATOM 864 N N . ARG A 1 109 ? -16.684 7.570 14.414 1.00 92.19 109 ARG A N 1
ATOM 865 C CA . ARG A 1 109 ? -17.595 7.539 13.252 1.00 92.19 109 ARG A CA 1
ATOM 866 C C . ARG A 1 109 ? -16.979 8.043 11.965 1.00 92.19 109 ARG A C 1
ATOM 868 O O . ARG A 1 109 ? -17.515 7.760 10.903 1.00 92.19 109 ARG A O 1
ATOM 875 N N . PHE A 1 110 ? -15.908 8.816 12.044 1.00 86.81 110 PHE A N 1
ATOM 876 C CA . PHE A 1 110 ? -15.256 9.392 10.878 1.00 86.81 110 PHE A CA 1
ATOM 877 C C . PHE A 1 110 ? -13.843 8.845 10.799 1.00 86.81 110 PHE A C 1
ATOM 879 O O . PHE A 1 110 ? -13.081 8.964 11.758 1.00 86.81 110 PHE A O 1
ATOM 886 N N . SER A 1 111 ? -13.538 8.235 9.660 1.00 83.19 111 SER A N 1
ATOM 887 C CA . SER A 1 111 ? -12.207 7.760 9.324 1.00 83.19 111 SER A CA 1
ATOM 888 C C . SER A 1 111 ? -12.021 7.841 7.812 1.00 83.19 111 SER A C 1
ATOM 890 O O . SER A 1 111 ? -12.790 7.243 7.048 1.00 83.19 111 SER A O 1
ATOM 892 N N . ALA A 1 112 ? -11.029 8.617 7.371 1.00 79.19 112 ALA A N 1
ATOM 893 C CA . ALA A 1 112 ? -10.712 8.737 5.950 1.00 79.19 112 ALA A CA 1
ATOM 894 C C . ALA A 1 112 ? -10.246 7.388 5.371 1.00 79.19 112 ALA A C 1
ATOM 896 O O . ALA A 1 112 ? -9.767 6.514 6.094 1.00 79.19 112 ALA A O 1
ATOM 897 N N . LYS A 1 113 ? -10.368 7.197 4.051 1.00 72.69 113 LYS A N 1
ATOM 898 C CA . LYS A 1 113 ? -9.961 5.929 3.414 1.00 72.69 113 LYS A CA 1
ATOM 899 C C . LYS A 1 113 ? -8.467 5.658 3.599 1.00 72.69 113 LYS A C 1
ATOM 901 O O . LYS A 1 113 ? -8.062 4.508 3.752 1.00 72.69 113 LYS A O 1
ATOM 906 N N . GLU A 1 114 ? -7.688 6.732 3.620 1.00 70.62 114 GLU A N 1
ATOM 907 C CA . GLU A 1 114 ? -6.236 6.767 3.737 1.00 70.62 114 GLU A CA 1
ATOM 908 C C . GLU A 1 114 ? -5.752 6.666 5.190 1.00 70.62 114 GLU A C 1
ATOM 910 O O . GLU A 1 114 ? -4.546 6.604 5.433 1.00 70.62 114 GLU A O 1
ATOM 915 N N . GLU A 1 115 ? -6.657 6.672 6.176 1.00 77.50 115 GLU A N 1
ATOM 916 C CA . GLU A 1 115 ? -6.253 6.460 7.560 1.00 77.50 115 GLU A CA 1
ATOM 917 C C . GLU A 1 115 ? -5.678 5.060 7.744 1.00 77.50 115 GLU A C 1
ATOM 919 O O . GLU A 1 115 ? -6.158 4.075 7.173 1.00 77.50 115 GLU A O 1
ATOM 924 N N . LYS A 1 116 ? -4.677 4.970 8.629 1.00 80.38 116 LYS A N 1
ATOM 925 C CA . LYS A 1 116 ? -4.017 3.710 8.985 1.00 80.38 116 LYS A CA 1
ATOM 926 C C . LYS A 1 116 ? -5.020 2.630 9.397 1.00 80.38 116 LYS A C 1
ATOM 928 O O . LYS A 1 116 ? -4.770 1.459 9.147 1.00 80.38 116 LYS A O 1
ATOM 933 N N . ARG A 1 117 ? -6.145 3.021 10.004 1.00 85.69 117 ARG A N 1
ATOM 934 C CA . ARG A 1 117 ? -7.276 2.140 10.300 1.00 85.69 117 ARG A CA 1
ATOM 935 C C . ARG A 1 117 ? -8.607 2.845 10.136 1.00 85.69 117 ARG A C 1
ATOM 937 O O . ARG A 1 117 ? -8.741 3.986 10.562 1.00 85.69 117 ARG A O 1
ATOM 944 N N . ARG A 1 118 ? -9.571 2.120 9.570 1.00 87.50 118 ARG A N 1
ATOM 945 C CA . ARG A 1 118 ? -10.971 2.518 9.429 1.00 87.50 118 ARG A CA 1
ATOM 946 C C . ARG A 1 118 ? -11.718 2.395 10.745 1.00 87.50 118 ARG A C 1
ATOM 948 O O . ARG A 1 118 ? -12.458 3.306 11.102 1.00 87.50 118 ARG A O 1
ATOM 955 N N . VAL A 1 119 ? -11.509 1.298 11.475 1.00 90.31 119 VAL A N 1
ATOM 956 C CA . VAL A 1 119 ? -12.162 1.066 12.769 1.00 90.31 119 VAL A CA 1
ATOM 957 C C . VAL A 1 119 ? -11.159 1.318 13.889 1.00 90.31 119 VAL A C 1
ATOM 959 O O . VAL A 1 119 ? -10.178 0.599 14.068 1.00 90.31 119 VAL A O 1
ATOM 962 N N . VAL A 1 120 ? -11.399 2.387 14.648 1.00 90.56 120 VAL A N 1
ATOM 963 C CA . VAL A 1 120 ? -10.600 2.739 15.827 1.00 90.56 120 VAL A CA 1
ATOM 964 C C . VAL A 1 120 ? -11.488 2.607 17.051 1.00 90.56 120 VAL A C 1
ATOM 966 O O . VAL A 1 120 ? -12.354 3.459 17.265 1.00 90.56 120 VAL A O 1
ATOM 969 N N . ALA A 1 121 ? -11.266 1.547 17.829 1.00 93.56 121 ALA A N 1
ATOM 970 C CA . ALA A 1 121 ? -12.013 1.254 19.042 1.00 93.56 121 ALA A CA 1
ATOM 971 C C . ALA A 1 121 ? -11.192 1.528 20.311 1.00 93.56 121 ALA A C 1
ATOM 973 O O . ALA A 1 121 ? -9.963 1.428 20.317 1.00 93.56 121 ALA A O 1
ATOM 974 N N . ALA A 1 122 ? -11.882 1.870 21.396 1.00 93.88 122 ALA A N 1
ATOM 975 C CA . ALA A 1 122 ? -11.292 2.027 22.717 1.00 93.88 122 ALA A CA 1
ATOM 976 C C . ALA A 1 122 ? -12.277 1.641 23.817 1.00 93.88 122 ALA A C 1
ATOM 978 O O . ALA A 1 122 ? -13.476 1.900 23.707 1.00 93.88 122 ALA A O 1
ATOM 979 N N . VAL A 1 123 ? -11.750 1.078 24.901 1.00 94.88 123 VAL A N 1
ATOM 980 C CA . VAL A 1 123 ? -12.526 0.809 26.112 1.00 94.88 123 VAL A CA 1
ATOM 981 C C . VAL A 1 123 ? -12.686 2.102 26.910 1.00 94.88 123 VAL A C 1
ATOM 983 O O . VAL A 1 123 ? -11.703 2.787 27.208 1.00 94.88 123 VAL A O 1
ATOM 986 N N . CYS A 1 124 ? -13.929 2.429 27.250 1.00 95.00 124 CYS A N 1
ATOM 987 C CA . CYS A 1 124 ? -14.284 3.439 28.235 1.00 95.00 124 CYS A CA 1
ATOM 988 C C . CYS A 1 124 ? -14.555 2.733 29.561 1.00 95.00 124 CYS A C 1
ATOM 990 O O . CYS A 1 124 ? -15.483 1.931 29.643 1.00 95.00 124 CYS A O 1
ATOM 992 N N . SER A 1 125 ? -13.752 3.021 30.580 1.00 93.56 125 SER A N 1
ATOM 993 C CA . SER A 1 125 ? -14.043 2.618 31.955 1.00 93.56 125 SER A CA 1
ATOM 994 C C . SER A 1 125 ? -15.101 3.543 32.575 1.00 93.56 125 SER A C 1
ATOM 996 O O . SER A 1 125 ? -15.287 4.658 32.073 1.00 93.56 125 SER A O 1
ATOM 998 N N . PRO A 1 126 ? -15.751 3.129 33.679 1.00 94.44 126 PRO A N 1
ATOM 999 C CA . PRO A 1 126 ? -16.590 4.013 34.475 1.00 94.44 126 PRO A CA 1
ATOM 1000 C C . PRO A 1 126 ? -15.855 5.313 34.815 1.00 94.44 126 PRO A C 1
ATOM 1002 O O . PRO A 1 126 ? -14.670 5.298 35.163 1.00 94.44 126 PRO A O 1
ATOM 1005 N N . VAL A 1 127 ? -16.557 6.432 34.671 1.00 91.44 127 VAL A N 1
ATOM 1006 C CA . VAL A 1 127 ? -16.072 7.764 35.045 1.00 91.44 127 VAL A CA 1
ATOM 1007 C C . VAL A 1 127 ? -16.463 8.084 36.485 1.00 91.44 127 VAL A C 1
ATOM 1009 O O . VAL A 1 127 ? -17.415 7.506 37.010 1.00 91.44 127 VAL A O 1
ATOM 1012 N N . ASP A 1 128 ? -15.760 9.038 37.095 1.00 89.81 128 ASP A N 1
ATOM 1013 C CA . ASP A 1 128 ? -16.057 9.574 38.432 1.00 89.81 128 ASP A CA 1
ATOM 1014 C C . ASP A 1 128 ? -17.248 10.555 38.395 1.00 89.81 128 ASP A C 1
ATOM 1016 O O . ASP A 1 128 ? -17.126 11.749 38.653 1.00 89.81 128 ASP A O 1
ATOM 1020 N N . ALA A 1 129 ? -18.388 10.056 37.917 1.00 90.94 129 ALA A N 1
ATOM 1021 C CA . ALA A 1 129 ? -19.680 10.728 37.826 1.00 90.94 129 ALA A CA 1
ATOM 1022 C C . ALA A 1 129 ? -20.774 9.657 37.641 1.00 90.94 129 ALA A C 1
ATOM 1024 O O . ALA A 1 129 ? -20.483 8.598 37.080 1.00 90.94 129 ALA A O 1
ATOM 1025 N N . PRO A 1 130 ? -22.031 9.891 38.063 1.00 92.69 130 PRO A N 1
ATOM 1026 C CA . PRO A 1 130 ? -23.110 8.909 37.906 1.00 92.69 130 PRO A CA 1
ATOM 1027 C C . PRO A 1 130 ? -23.513 8.693 36.442 1.00 92.69 130 PRO A C 1
ATOM 1029 O O . PRO A 1 130 ? -23.944 7.603 36.066 1.00 92.69 130 PRO A O 1
ATOM 1032 N N . VAL A 1 131 ? -23.357 9.722 35.609 1.00 95.75 131 VAL A N 1
ATOM 1033 C CA . VAL A 1 131 ? -23.675 9.705 34.180 1.00 95.75 131 VAL A CA 1
ATOM 1034 C C . VAL A 1 131 ? -22.561 10.374 33.375 1.00 95.75 131 VAL A C 1
ATOM 1036 O O . VAL A 1 131 ? -21.727 11.095 33.923 1.00 95.75 131 VAL A O 1
ATOM 1039 N N . LEU A 1 132 ? -22.545 10.142 32.065 1.00 96.44 132 LEU A N 1
ATOM 1040 C CA . LEU A 1 132 ? -21.639 10.785 31.118 1.00 96.44 132 LEU A CA 1
ATOM 1041 C C . LEU A 1 132 ? -22.342 11.126 29.802 1.00 96.44 132 LEU A C 1
ATOM 1043 O O . LEU A 1 132 ? -23.336 10.510 29.422 1.00 96.44 132 LEU A O 1
ATOM 1047 N N . GLY A 1 133 ? -21.781 12.089 29.077 1.00 96.62 133 GLY A N 1
ATOM 1048 C CA . GLY A 1 133 ? -22.135 12.392 27.697 1.00 96.62 133 GLY A CA 1
ATOM 1049 C C . GLY A 1 133 ? -21.180 11.722 26.708 1.00 96.62 133 GLY A C 1
ATOM 1050 O O . GLY A 1 133 ? -19.959 11.750 26.880 1.00 96.62 133 GLY A O 1
ATOM 1051 N N . ILE A 1 134 ? -21.729 11.179 25.620 1.00 96.94 134 ILE A N 1
ATOM 1052 C CA . ILE A 1 134 ? -20.960 10.710 24.459 1.00 96.94 134 ILE A CA 1
ATOM 1053 C C . ILE A 1 134 ? -21.367 11.542 23.250 1.00 96.94 134 ILE A C 1
ATOM 1055 O O . ILE A 1 134 ? -22.548 11.623 22.905 1.00 96.94 134 ILE A O 1
ATOM 1059 N N . GLU A 1 135 ? -20.382 12.153 22.602 1.00 96.69 135 GLU A N 1
ATOM 1060 C CA . GLU A 1 135 ? -20.618 13.048 21.479 1.00 96.69 135 GLU A CA 1
ATOM 1061 C C . GLU A 1 135 ? -20.888 12.299 20.161 1.00 96.69 135 GLU A C 1
ATOM 1063 O O . GLU A 1 135 ? -20.420 11.180 19.934 1.00 96.69 135 GLU A O 1
ATOM 1068 N N . ASN A 1 136 ? -21.684 12.908 19.280 1.00 95.19 136 ASN A N 1
ATOM 1069 C CA . ASN A 1 136 ? -22.252 12.259 18.102 1.00 95.19 136 ASN A CA 1
ATOM 1070 C C . ASN A 1 136 ? -21.257 11.887 16.989 1.00 95.19 136 ASN A C 1
ATOM 1072 O O . ASN A 1 136 ? -21.682 11.259 16.023 1.00 95.19 136 ASN A O 1
ATOM 1076 N N . HIS A 1 137 ? -19.971 12.228 17.068 1.00 94.88 137 HIS A N 1
ATOM 1077 C CA . HIS A 1 137 ? -18.911 11.718 16.185 1.00 94.88 137 HIS A CA 1
ATOM 1078 C C . HIS A 1 137 ? -18.314 10.391 16.691 1.00 94.88 137 HIS A C 1
ATOM 1080 O O . HIS A 1 137 ? -17.390 9.844 16.078 1.00 94.88 137 HIS A O 1
ATOM 1086 N N . LEU A 1 138 ? -18.861 9.844 17.777 1.00 95.94 138 LEU A N 1
ATOM 1087 C CA . LEU A 1 138 ? -18.576 8.513 18.295 1.00 95.94 138 LEU A CA 1
ATOM 1088 C C . LEU A 1 138 ? -19.782 7.586 18.107 1.00 95.94 138 LEU A C 1
ATOM 1090 O O . LEU A 1 138 ? -20.934 8.021 18.158 1.00 95.94 138 LEU A O 1
ATOM 1094 N N . ASN A 1 139 ? -19.520 6.295 17.908 1.00 96.94 139 ASN A N 1
ATOM 1095 C CA . ASN A 1 139 ? -20.474 5.253 18.277 1.00 96.94 139 ASN A CA 1
ATOM 1096 C C . ASN A 1 139 ? -20.026 4.628 19.597 1.00 96.94 139 ASN A C 1
ATOM 1098 O O . ASN A 1 139 ? -18.831 4.602 19.898 1.00 96.94 139 ASN A O 1
ATOM 1102 N N . TYR A 1 140 ? -20.969 4.077 20.347 1.00 97.44 140 TYR A N 1
ATOM 1103 C CA . TYR A 1 140 ? -20.705 3.348 21.576 1.00 97.44 140 TYR A CA 1
ATOM 1104 C C . TYR A 1 140 ? -21.501 2.046 21.607 1.00 97.44 140 TYR A C 1
ATOM 1106 O O . TYR A 1 140 ? -22.660 2.006 21.191 1.00 97.44 140 TYR A O 1
ATOM 1114 N N . TYR A 1 141 ? -20.854 0.982 22.069 1.00 98.06 141 TYR A N 1
ATOM 1115 C CA . TYR A 1 141 ? -21.486 -0.301 22.347 1.00 98.06 141 TYR A CA 1
ATOM 1116 C C . TYR A 1 141 ? -21.941 -0.331 23.800 1.00 98.06 141 TYR A C 1
ATOM 1118 O O . TYR A 1 141 ? -21.174 0.063 24.679 1.00 98.06 141 TYR A O 1
ATOM 1126 N N . HIS A 1 142 ? -23.155 -0.813 24.041 1.00 97.81 142 HIS A N 1
ATOM 1127 C CA . HIS A 1 142 ? -23.821 -0.814 25.343 1.00 97.81 142 HIS A CA 1
ATOM 1128 C C . HIS A 1 142 ? -24.716 -2.048 25.513 1.00 97.81 142 HIS A C 1
ATOM 1130 O O . HIS A 1 142 ? -25.117 -2.664 24.528 1.00 97.81 142 HIS A O 1
ATOM 1136 N N . SER A 1 143 ? -25.097 -2.363 26.748 1.00 97.00 143 SER A N 1
ATOM 1137 C CA . SER A 1 143 ? -26.105 -3.377 27.078 1.00 97.00 143 SER A CA 1
ATOM 1138 C C . SER A 1 143 ? -27.404 -2.668 27.461 1.00 97.00 143 SER A C 1
ATOM 1140 O O . SER A 1 143 ? -27.540 -2.205 28.584 1.00 97.00 143 SER A O 1
ATOM 1142 N N . GLN A 1 144 ? -28.341 -2.509 26.517 1.00 93.06 144 GLN A N 1
ATOM 1143 C CA . GLN A 1 144 ? -29.636 -1.831 26.758 1.00 93.06 144 GLN A CA 1
ATOM 1144 C C . GLN A 1 144 ? -29.535 -0.416 27.381 1.00 93.06 144 GLN A C 1
ATOM 1146 O O . GLN A 1 144 ? -30.369 -0.011 28.180 1.00 93.06 144 GLN A O 1
ATOM 1151 N N . GLY A 1 145 ? -28.511 0.353 27.003 1.00 92.69 145 GLY A N 1
ATOM 1152 C CA . GLY A 1 145 ? -28.245 1.701 27.516 1.00 92.69 145 GLY A CA 1
ATOM 1153 C C . GLY A 1 145 ? -27.298 1.730 28.716 1.00 92.69 145 GLY A C 1
ATOM 1154 O O . GLY A 1 145 ? -26.807 2.799 29.060 1.00 92.69 145 GLY A O 1
ATOM 1155 N N . GLU A 1 146 ? -26.984 0.572 29.297 1.00 95.75 146 GLU A N 1
ATOM 1156 C CA . GLU A 1 146 ? -26.061 0.427 30.420 1.00 95.75 146 GLU A CA 1
ATOM 1157 C C . GLU A 1 146 ? -24.678 -0.073 29.977 1.00 95.75 146 GLU A C 1
ATOM 1159 O O . GLU A 1 146 ? -24.461 -0.504 28.834 1.00 95.75 146 GLU A O 1
ATOM 1164 N N . GLY A 1 147 ? -23.723 -0.022 30.908 1.00 95.31 147 GLY A N 1
ATOM 1165 C CA . GLY A 1 147 ? -22.397 -0.597 30.721 1.00 95.31 147 GLY A CA 1
ATOM 1166 C C . GLY A 1 147 ? -22.426 -2.125 30.592 1.00 95.31 147 GLY A C 1
ATOM 1167 O O . GLY A 1 147 ? -23.407 -2.790 30.912 1.00 95.31 147 GLY A O 1
ATOM 1168 N N . MET A 1 148 ? -21.321 -2.697 30.122 1.00 97.06 148 MET A N 1
ATOM 1169 C CA . MET A 1 148 ? -21.156 -4.143 29.953 1.00 97.06 148 MET A CA 1
ATOM 1170 C C . MET A 1 148 ? -20.098 -4.727 30.898 1.00 97.06 148 MET A C 1
ATOM 1172 O O . MET A 1 148 ? -19.480 -4.026 31.696 1.00 97.06 148 MET A O 1
ATOM 1176 N N . ASN A 1 149 ? -19.871 -6.037 30.813 1.00 96.69 149 ASN A N 1
ATOM 1177 C CA . ASN A 1 149 ? -18.768 -6.681 31.523 1.00 96.69 149 ASN A CA 1
ATOM 1178 C C . ASN A 1 149 ? -17.404 -6.115 31.039 1.00 96.69 149 ASN A C 1
ATOM 1180 O O . ASN A 1 149 ? -17.214 -5.961 29.829 1.00 96.69 149 ASN A O 1
ATOM 1184 N N . PRO A 1 150 ? -16.444 -5.820 31.938 1.00 96.38 150 PRO A N 1
ATOM 1185 C CA . PRO A 1 150 ? -15.162 -5.212 31.567 1.00 96.38 150 PRO A CA 1
ATOM 1186 C C . PRO A 1 150 ? -14.314 -6.082 30.629 1.00 96.38 150 PRO A C 1
ATOM 1188 O O . PRO A 1 150 ? -13.695 -5.557 29.704 1.00 96.38 150 PRO A O 1
ATOM 1191 N N . ASP A 1 151 ? -14.304 -7.403 30.814 1.00 97.25 151 ASP A N 1
ATOM 1192 C CA . ASP A 1 151 ? -13.593 -8.322 29.921 1.00 97.25 151 ASP A CA 1
ATOM 1193 C C . ASP A 1 151 ? -14.273 -8.406 28.556 1.00 97.25 151 ASP A C 1
ATOM 1195 O O . ASP A 1 151 ? -13.595 -8.365 27.532 1.00 97.25 151 ASP A O 1
ATOM 1199 N N . LEU A 1 152 ? -15.608 -8.406 28.513 1.00 97.44 152 LEU A N 1
ATOM 1200 C CA . LEU A 1 152 ? -16.341 -8.304 27.249 1.00 97.44 152 LEU A CA 1
ATOM 1201 C C . LEU A 1 152 ? -16.000 -7.002 26.507 1.00 97.44 152 LEU A C 1
ATOM 1203 O O . LEU A 1 152 ? -15.738 -7.038 25.306 1.00 97.44 152 LEU A O 1
ATOM 1207 N N . ALA A 1 153 ? -15.939 -5.866 27.211 1.00 96.69 153 ALA A N 1
ATOM 1208 C CA . ALA A 1 153 ? -15.563 -4.583 26.620 1.00 96.69 153 ALA A CA 1
ATOM 1209 C C . ALA A 1 153 ? -14.130 -4.610 26.062 1.00 96.69 153 ALA A C 1
ATOM 1211 O O . ALA A 1 153 ? -13.898 -4.186 24.927 1.00 96.69 153 ALA A O 1
ATOM 1212 N N . ARG A 1 154 ? -13.170 -5.150 26.825 1.00 95.81 154 ARG A N 1
ATOM 1213 C CA . ARG A 1 154 ? -11.773 -5.310 26.386 1.00 95.81 154 ARG A CA 1
ATOM 1214 C C . ARG A 1 154 ? -11.652 -6.212 25.162 1.00 95.81 154 ARG A C 1
ATOM 1216 O O . ARG A 1 154 ? -11.002 -5.827 24.191 1.00 95.81 154 ARG A O 1
ATOM 1223 N N . GLY A 1 155 ? -12.306 -7.370 25.174 1.00 96.38 155 GLY A N 1
ATOM 1224 C CA . GLY A 1 155 ? -12.297 -8.310 24.056 1.00 96.38 155 GLY A CA 1
ATOM 1225 C C . GLY A 1 155 ? -12.936 -7.746 22.796 1.00 96.38 155 GLY A C 1
ATOM 1226 O O . GLY A 1 155 ? -12.364 -7.845 21.710 1.00 96.38 155 GLY A O 1
ATOM 1227 N N . LEU A 1 156 ? -14.086 -7.084 22.937 1.00 96.81 156 LEU A N 1
ATOM 1228 C CA . LEU A 1 156 ? -14.759 -6.424 21.824 1.00 96.81 156 LEU A CA 1
ATOM 1229 C C . LEU A 1 156 ? -13.898 -5.296 21.242 1.00 96.81 156 LEU A C 1
ATOM 1231 O O . LEU A 1 156 ? -13.723 -5.225 20.029 1.00 96.81 156 LEU A O 1
ATOM 1235 N N . ALA A 1 157 ? -13.307 -4.441 22.082 1.00 95.56 157 ALA A N 1
ATOM 1236 C CA . ALA A 1 157 ? -12.409 -3.384 21.619 1.00 95.56 157 ALA A CA 1
ATOM 1237 C C . ALA A 1 157 ? -11.164 -3.942 20.908 1.00 95.56 157 ALA A C 1
ATOM 1239 O O . ALA A 1 157 ? -10.720 -3.366 19.911 1.00 95.56 157 ALA A O 1
ATOM 1240 N N . ALA A 1 158 ? -10.624 -5.065 21.388 1.00 95.25 158 ALA A N 1
ATOM 1241 C CA . ALA A 1 158 ? -9.495 -5.760 20.781 1.00 95.25 158 ALA A CA 1
ATOM 1242 C C . ALA A 1 158 ? -9.838 -6.328 19.399 1.00 95.25 158 ALA A C 1
ATOM 1244 O O . ALA A 1 158 ? -9.122 -6.055 18.437 1.00 95.25 158 ALA A O 1
ATOM 1245 N N . PHE A 1 159 ? -10.962 -7.042 19.280 1.00 95.81 159 PHE A N 1
ATOM 1246 C CA . PHE A 1 159 ? -11.466 -7.540 18.000 1.00 95.81 159 PHE A CA 1
ATOM 1247 C C . PHE A 1 159 ? -11.714 -6.395 17.012 1.00 95.81 159 PHE A C 1
ATOM 1249 O O . PHE A 1 159 ? -11.215 -6.428 15.885 1.00 95.81 159 PHE A O 1
ATOM 1256 N N . LEU A 1 160 ? -12.397 -5.335 17.459 1.00 94.94 160 LEU A N 1
ATOM 1257 C CA . LEU A 1 160 ? -12.680 -4.156 16.639 1.00 94.94 160 LEU A CA 1
ATOM 1258 C C . LEU A 1 160 ? -11.416 -3.413 16.182 1.00 94.94 160 LEU A C 1
ATOM 1260 O O . LEU A 1 160 ? -11.437 -2.731 15.162 1.00 94.94 160 LEU A O 1
ATOM 1264 N N . SER A 1 161 ? -10.323 -3.540 16.935 1.00 93.12 161 SER A N 1
ATOM 1265 C CA . SER A 1 161 ? -9.027 -2.921 16.634 1.00 93.12 161 SER A CA 1
ATOM 1266 C C . SER A 1 161 ? -8.058 -3.847 15.887 1.00 93.12 161 SER A C 1
ATOM 1268 O O . SER A 1 161 ? -6.921 -3.441 15.617 1.00 93.12 161 SER A O 1
ATOM 1270 N N . SER A 1 162 ? -8.477 -5.075 15.571 1.00 94.19 162 SER A N 1
ATOM 1271 C CA . SER A 1 162 ? -7.655 -6.056 14.862 1.00 94.19 162 SER A CA 1
ATOM 1272 C C . SER A 1 162 ? -7.458 -5.677 13.394 1.00 94.19 162 SER A C 1
ATOM 1274 O O . SER A 1 162 ? -8.336 -5.094 12.751 1.00 94.19 162 SER A O 1
ATOM 1276 N N . THR A 1 163 ? -6.306 -6.042 12.834 1.00 93.50 163 THR A N 1
ATOM 1277 C CA . THR A 1 163 ? -6.039 -5.839 11.404 1.00 93.50 163 THR A CA 1
ATOM 1278 C C . THR A 1 163 ? -6.948 -6.721 10.540 1.00 93.50 163 THR A C 1
ATOM 1280 O O . THR A 1 163 ? -7.300 -6.323 9.431 1.00 93.50 163 THR A O 1
ATOM 1283 N N . LEU A 1 164 ? -7.389 -7.877 11.055 1.00 93.69 164 LEU A N 1
ATOM 1284 C CA . LEU A 1 164 ? -8.377 -8.739 10.400 1.00 93.69 164 LEU A CA 1
ATOM 1285 C C . LEU A 1 164 ? -9.682 -7.981 10.126 1.00 93.69 164 LEU A C 1
ATOM 1287 O O . LEU A 1 164 ? -10.105 -7.894 8.971 1.00 93.69 164 LEU A O 1
ATOM 1291 N N . LEU A 1 165 ? -10.291 -7.396 11.166 1.00 93.25 165 LEU A N 1
ATOM 1292 C CA . LEU A 1 165 ? -11.539 -6.659 10.992 1.00 93.25 165 LEU A CA 1
ATOM 1293 C C . LEU A 1 165 ? -11.328 -5.409 10.138 1.00 93.25 165 LEU A C 1
ATOM 1295 O O . LEU A 1 165 ? -12.161 -5.124 9.286 1.00 93.25 165 LEU A O 1
ATOM 1299 N N . ASP A 1 166 ? -10.223 -4.681 10.326 1.00 92.00 166 ASP A N 1
ATOM 1300 C CA . ASP A 1 166 ? -9.928 -3.501 9.504 1.00 92.00 166 ASP A CA 1
ATOM 1301 C C . ASP A 1 166 ? -9.847 -3.860 8.012 1.00 92.00 166 ASP A C 1
ATOM 1303 O O . ASP A 1 166 ? -10.448 -3.182 7.176 1.00 92.00 166 ASP A O 1
ATOM 1307 N N . SER A 1 167 ? -9.168 -4.965 7.687 1.00 89.56 167 SER A N 1
ATOM 1308 C CA . SER A 1 167 ? -9.029 -5.468 6.314 1.00 89.56 167 SER A CA 1
ATOM 1309 C C . SER A 1 167 ? -10.380 -5.870 5.731 1.00 89.56 167 SER A C 1
ATOM 1311 O O . SER A 1 167 ? -10.703 -5.469 4.616 1.00 89.56 167 SER A O 1
ATOM 1313 N N . TYR A 1 168 ? -11.202 -6.594 6.496 1.00 89.88 168 TYR A N 1
ATOM 1314 C CA . TYR A 1 168 ? -12.554 -6.967 6.079 1.00 89.88 168 TYR A CA 1
ATOM 1315 C C . TYR A 1 168 ? -13.463 -5.744 5.886 1.00 89.88 168 TYR A C 1
ATOM 1317 O O . TYR A 1 168 ? -14.135 -5.615 4.864 1.00 89.88 168 TYR A O 1
ATOM 1325 N N . PHE A 1 169 ? -13.437 -4.797 6.827 1.00 89.31 169 PHE A N 1
ATOM 1326 C CA . PHE A 1 169 ? -14.253 -3.585 6.784 1.00 89.31 169 PHE A CA 1
ATOM 1327 C C . PHE A 1 169 ? -13.941 -2.731 5.547 1.00 89.31 169 PHE A C 1
ATOM 1329 O O . PHE A 1 169 ? -14.833 -2.108 4.967 1.00 89.31 169 PHE A O 1
ATOM 1336 N N . ARG A 1 170 ? -12.685 -2.712 5.085 1.00 86.50 170 ARG A N 1
ATOM 1337 C CA . ARG A 1 170 ? -12.278 -2.012 3.853 1.00 86.50 170 ARG A CA 1
ATOM 1338 C C . ARG A 1 170 ? -12.877 -2.609 2.576 1.00 86.50 170 ARG A C 1
ATOM 1340 O O . ARG A 1 170 ? -13.009 -1.864 1.608 1.00 86.50 170 ARG A O 1
ATOM 1347 N N . LEU A 1 171 ? -13.280 -3.883 2.569 1.00 83.00 171 LEU A N 1
ATOM 1348 C CA . LEU A 1 171 ? -13.852 -4.540 1.383 1.00 83.00 171 LEU A CA 1
ATOM 1349 C C . LEU A 1 171 ? -15.239 -4.001 1.009 1.00 83.00 171 LEU A C 1
ATOM 1351 O O . LEU A 1 171 ? -15.604 -4.035 -0.163 1.00 83.00 171 LEU A O 1
ATOM 1355 N N . PHE A 1 172 ? -16.002 -3.484 1.977 1.00 81.88 172 PHE A N 1
ATOM 1356 C CA . PHE A 1 172 ? -17.356 -2.966 1.739 1.00 81.88 172 PHE A CA 1
ATOM 1357 C C . PHE A 1 172 ? -17.553 -1.496 2.159 1.00 81.88 172 PHE A C 1
ATOM 1359 O O . PHE A 1 172 ? -18.507 -0.856 1.715 1.00 81.88 172 PHE A O 1
ATOM 1366 N N . SER A 1 173 ? -16.649 -0.900 2.952 1.00 78.44 173 SER A N 1
ATOM 1367 C CA . SER A 1 173 ? -16.759 0.509 3.374 1.00 78.44 173 SER A CA 1
ATOM 1368 C C . SER A 1 173 ? -16.248 1.505 2.318 1.00 78.44 173 SER A C 1
ATOM 1370 O O . SER A 1 173 ? -15.148 2.064 2.382 1.00 78.44 173 SER A O 1
ATOM 1372 N N . GLY A 1 174 ? -17.099 1.797 1.332 1.00 71.50 174 GLY A N 1
ATOM 1373 C CA . GLY A 1 174 ? -16.813 2.749 0.250 1.00 71.50 174 GLY A CA 1
ATOM 1374 C C . GLY A 1 174 ? -16.849 4.241 0.632 1.00 71.50 174 GLY A C 1
ATOM 1375 O O . GLY A 1 174 ? -16.472 5.077 -0.191 1.00 71.50 174 GLY A O 1
ATOM 1376 N N . HIS A 1 175 ? -17.266 4.596 1.851 1.00 79.50 175 HIS A N 1
ATOM 1377 C CA . HIS A 1 175 ? -17.416 5.974 2.355 1.00 79.50 175 HIS A CA 1
ATOM 1378 C C . HIS A 1 175 ? -16.477 6.272 3.528 1.00 79.50 175 HIS A C 1
ATOM 1380 O O . HIS A 1 175 ? -15.869 5.358 4.064 1.00 79.50 175 HIS A O 1
ATOM 1386 N N . THR A 1 176 ? -16.369 7.532 3.964 1.00 81.38 176 THR A N 1
ATOM 1387 C CA . THR A 1 176 ? -15.503 7.981 5.082 1.00 81.38 176 THR A CA 1
ATOM 1388 C C . THR A 1 176 ? -16.115 7.797 6.475 1.00 81.38 176 THR A C 1
ATOM 1390 O O . THR A 1 176 ? -15.508 8.156 7.484 1.00 81.38 176 THR A O 1
ATOM 1393 N N . GLN A 1 177 ? -17.332 7.263 6.551 1.00 85.25 177 GLN A N 1
ATOM 1394 C CA . GLN A 1 177 ? -18.030 7.030 7.813 1.00 85.25 177 GLN A CA 1
ATOM 1395 C C . GLN A 1 177 ? -17.911 5.572 8.271 1.00 85.25 177 GLN A C 1
ATOM 1397 O O . GLN A 1 177 ? -17.777 4.671 7.447 1.00 85.25 177 GLN A O 1
ATOM 1402 N N . VAL A 1 178 ? -17.969 5.361 9.583 1.00 89.00 178 VAL A N 1
ATOM 1403 C CA . VAL A 1 178 ? -18.188 4.072 10.247 1.00 89.00 178 VAL A CA 1
ATOM 1404 C C . VAL A 1 178 ? -19.556 4.171 10.912 1.00 89.00 178 VAL A C 1
ATOM 1406 O O . VAL A 1 178 ? -19.696 4.731 12.006 1.00 89.00 178 VAL A O 1
ATOM 1409 N N . ASN A 1 179 ? -20.597 3.721 10.211 1.00 89.94 179 ASN A N 1
ATOM 1410 C CA . ASN A 1 179 ? -21.962 3.874 10.698 1.00 89.94 179 ASN A CA 1
ATOM 1411 C C . ASN A 1 179 ? -22.325 2.764 11.681 1.00 89.94 179 ASN A C 1
ATOM 1413 O O . ASN A 1 179 ? -21.898 1.620 11.545 1.00 89.94 179 ASN A O 1
ATOM 1417 N N . ALA A 1 180 ? -23.187 3.090 12.647 1.00 91.38 180 ALA A N 1
ATOM 1418 C CA . ALA A 1 180 ? -23.745 2.094 13.558 1.00 91.38 180 ALA A CA 1
ATOM 1419 C C . ALA A 1 180 ? -24.495 0.981 12.802 1.00 91.38 180 ALA A C 1
ATOM 1421 O O . ALA A 1 180 ? -24.490 -0.160 13.239 1.00 91.38 180 ALA A O 1
ATOM 1422 N N . THR A 1 181 ? -25.102 1.286 11.650 1.00 90.44 181 THR A N 1
ATOM 1423 C CA . THR A 1 181 ? -25.748 0.288 10.782 1.00 90.44 181 THR A CA 1
ATOM 1424 C C . THR A 1 181 ? -24.759 -0.721 10.211 1.00 90.44 181 THR A C 1
ATOM 1426 O O . THR A 1 181 ? -25.065 -1.906 10.207 1.00 90.44 181 THR A O 1
ATOM 1429 N N . ASP A 1 182 ? -23.574 -0.276 9.787 1.00 90.69 182 ASP A N 1
ATOM 1430 C CA . ASP A 1 182 ? -22.538 -1.163 9.244 1.00 90.69 182 ASP A CA 1
ATOM 1431 C C . ASP A 1 182 ? -22.007 -2.083 10.350 1.00 90.69 182 ASP A C 1
ATOM 1433 O O . ASP A 1 182 ? -21.867 -3.285 10.156 1.00 90.69 182 ASP A O 1
ATOM 1437 N N . LEU A 1 183 ? -21.791 -1.523 11.546 1.00 93.12 183 LEU A N 1
ATOM 1438 C CA . LEU A 1 183 ? -21.370 -2.277 12.728 1.00 93.12 183 LEU A CA 1
ATOM 1439 C C . LEU A 1 183 ? -22.431 -3.296 13.180 1.00 93.12 183 LEU A C 1
ATOM 1441 O O . LEU A 1 183 ? -22.084 -4.390 13.592 1.00 93.12 183 LEU A O 1
ATOM 1445 N N . ARG A 1 184 ? -23.730 -2.999 13.059 1.00 93.06 184 ARG A N 1
ATOM 1446 C CA . ARG A 1 184 ? -24.785 -3.985 13.376 1.00 93.06 184 ARG A CA 1
ATOM 1447 C C . ARG A 1 184 ? -24.829 -5.165 12.406 1.00 93.06 184 ARG A C 1
ATOM 1449 O O . ARG A 1 184 ? -25.321 -6.220 12.787 1.00 93.06 184 ARG A O 1
ATOM 1456 N N . ARG A 1 185 ? -24.367 -4.976 11.167 1.00 87.75 185 ARG A N 1
ATOM 1457 C CA . ARG A 1 185 ? -24.438 -5.985 10.098 1.00 87.75 185 ARG A CA 1
ATOM 1458 C C . ARG A 1 185 ? -23.271 -6.966 10.111 1.00 87.75 185 ARG A C 1
ATOM 1460 O O . ARG A 1 185 ? -23.414 -8.066 9.588 1.00 87.75 185 ARG A O 1
ATOM 1467 N N . ILE A 1 186 ? -22.125 -6.598 10.686 1.00 91.62 186 ILE A N 1
ATOM 1468 C CA . ILE A 1 186 ? -21.001 -7.535 10.791 1.00 91.62 186 ILE A CA 1
ATOM 1469 C C . ILE A 1 186 ? -21.285 -8.615 11.837 1.00 91.62 186 ILE A C 1
ATOM 1471 O O . ILE A 1 186 ? -21.980 -8.390 12.829 1.00 91.62 186 ILE A O 1
ATOM 1475 N N . LYS A 1 187 ? -20.708 -9.795 11.618 1.00 93.56 187 LYS A N 1
ATOM 1476 C CA . LYS A 1 187 ? -20.694 -10.875 12.599 1.00 93.56 187 LYS A CA 1
ATOM 1477 C C . LYS A 1 187 ? -19.530 -10.722 13.570 1.00 93.56 187 LYS A C 1
ATOM 1479 O O . LYS A 1 187 ? -18.469 -10.199 13.221 1.00 93.56 187 LYS A O 1
ATOM 1484 N N . TYR A 1 188 ? -19.752 -11.190 14.791 1.00 96.38 188 TYR A N 1
ATOM 1485 C CA . TYR A 1 188 ? -18.832 -11.078 15.913 1.00 96.38 188 TYR A CA 1
ATOM 1486 C C . TYR A 1 188 ? -18.476 -12.458 16.473 1.00 96.38 188 TYR A C 1
ATOM 1488 O O . TYR A 1 188 ? -19.301 -13.377 16.421 1.00 96.38 188 TYR A O 1
ATOM 1496 N N . PRO A 1 189 ? -17.272 -12.612 17.051 1.00 96.88 189 PRO A N 1
ATOM 1497 C CA . PRO A 1 189 ? -16.953 -13.780 17.859 1.00 96.88 189 PRO A CA 1
ATOM 1498 C C . PRO A 1 189 ? -17.953 -13.940 19.004 1.00 96.88 189 PRO A C 1
ATOM 1500 O O . PRO A 1 189 ? -18.537 -12.956 19.470 1.00 96.88 189 PRO A O 1
ATOM 1503 N N . CYS A 1 190 ? -18.126 -15.173 19.478 1.00 95.69 190 CYS A N 1
ATOM 1504 C CA . CYS A 1 190 ? -19.065 -15.438 20.558 1.00 95.69 190 CYS A CA 1
ATOM 1505 C C . CYS A 1 190 ? -18.658 -14.724 21.857 1.00 95.69 190 CYS A C 1
ATOM 1507 O O . CYS A 1 190 ? -17.498 -14.358 22.072 1.00 95.69 190 CYS A O 1
ATOM 1509 N N . LYS A 1 191 ? -19.636 -14.526 22.746 1.00 96.31 191 LYS A N 1
ATOM 1510 C CA . LYS A 1 191 ? -19.451 -13.777 23.995 1.00 96.31 191 LYS A CA 1
ATOM 1511 C C . LYS A 1 191 ? -18.317 -14.336 24.856 1.00 96.31 191 LYS A C 1
ATOM 1513 O O . LYS A 1 191 ? -17.525 -13.558 25.384 1.00 96.31 191 LYS A O 1
ATOM 1518 N N . ASP A 1 192 ? -18.220 -15.659 24.954 1.00 96.19 192 ASP A N 1
ATOM 1519 C CA . ASP A 1 192 ? -17.202 -16.331 25.764 1.00 96.19 192 ASP A CA 1
ATOM 1520 C C . ASP A 1 192 ? -15.794 -16.126 25.193 1.00 96.19 192 ASP A C 1
ATOM 1522 O O . ASP A 1 192 ? -14.859 -15.845 25.945 1.00 96.19 192 ASP A O 1
ATOM 1526 N N . ASP A 1 193 ? -15.643 -16.168 23.866 1.00 96.44 193 ASP A N 1
ATOM 1527 C CA . ASP A 1 193 ? -14.367 -15.892 23.201 1.00 96.44 193 ASP A CA 1
ATOM 1528 C C . ASP A 1 193 ? -13.932 -14.437 23.384 1.00 96.44 193 ASP A C 1
ATOM 1530 O O . ASP A 1 193 ? -12.755 -14.174 23.644 1.00 96.44 193 ASP A O 1
ATOM 1534 N N . LEU A 1 194 ? -14.869 -13.485 23.305 1.00 97.31 194 LEU A N 1
ATOM 1535 C CA . LEU A 1 194 ? -14.582 -12.075 23.574 1.00 97.31 194 LEU A CA 1
ATOM 1536 C C . LEU A 1 194 ? -14.175 -11.860 25.037 1.00 97.31 194 LEU A C 1
ATOM 1538 O O . LEU A 1 194 ? -13.175 -11.196 25.293 1.00 97.31 194 LEU A O 1
ATOM 1542 N N . ILE A 1 195 ? -14.879 -12.451 26.004 1.00 97.44 195 ILE A N 1
ATOM 1543 C CA . ILE A 1 195 ? -14.500 -12.364 27.424 1.00 97.44 195 ILE A CA 1
ATOM 1544 C C . ILE A 1 195 ? -13.110 -12.971 27.647 1.00 97.44 195 ILE A C 1
ATOM 1546 O O . ILE A 1 195 ? -12.252 -12.354 28.282 1.00 97.44 195 ILE A O 1
ATOM 1550 N N . LYS A 1 196 ? -12.841 -14.147 27.073 1.00 97.19 196 LYS A N 1
ATOM 1551 C CA . LYS A 1 196 ? -11.528 -14.795 27.140 1.00 97.19 196 LYS A CA 1
ATOM 1552 C C . LYS A 1 196 ? -10.437 -13.905 26.543 1.00 97.19 196 LYS A C 1
ATOM 1554 O O . LYS A 1 196 ? -9.405 -13.711 27.182 1.00 97.19 196 LYS A O 1
ATOM 1559 N N . LEU A 1 197 ? -10.670 -13.321 25.369 1.00 96.31 197 LEU A N 1
ATOM 1560 C CA . LEU A 1 197 ? -9.758 -12.369 24.731 1.00 96.31 197 LEU A CA 1
ATOM 1561 C C . LEU A 1 197 ? -9.494 -11.154 25.632 1.00 96.31 197 LEU A C 1
ATOM 1563 O O . LEU A 1 197 ? -8.340 -10.784 25.845 1.00 96.31 197 LEU A O 1
ATOM 1567 N N . GLY A 1 198 ? -10.544 -10.569 26.208 1.00 95.75 198 GLY A N 1
ATOM 1568 C CA . GLY A 1 198 ? -10.433 -9.432 27.116 1.00 95.75 198 GLY A CA 1
ATOM 1569 C C . GLY A 1 198 ? -9.647 -9.739 28.386 1.00 95.75 198 GLY A C 1
ATOM 1570 O O . GLY A 1 198 ? -8.787 -8.946 28.767 1.00 95.75 198 GLY A O 1
ATOM 1571 N N . SER A 1 199 ? -9.876 -10.908 28.989 1.00 95.44 199 SER A N 1
ATOM 1572 C CA . SER A 1 199 ? -9.155 -11.357 30.186 1.00 95.44 199 SER A CA 1
ATOM 1573 C C . SER A 1 199 ? -7.654 -11.559 29.941 1.00 95.44 199 SER A C 1
ATOM 1575 O O . SER A 1 199 ? -6.841 -11.264 30.812 1.00 95.44 199 SER A O 1
ATOM 1577 N N . GLN A 1 200 ? -7.269 -12.017 28.742 1.00 94.69 200 GLN A N 1
ATOM 1578 C CA . GLN A 1 200 ? -5.864 -12.221 28.373 1.00 94.69 200 GLN A CA 1
ATOM 1579 C C . GLN A 1 200 ? -5.126 -10.902 28.144 1.00 94.69 200 GLN A C 1
ATOM 1581 O O . GLN A 1 200 ? -3.938 -10.800 28.443 1.00 94.69 200 GLN A O 1
ATOM 1586 N N . ILE A 1 201 ? -5.816 -9.902 27.594 1.00 91.75 201 ILE A N 1
ATOM 1587 C CA . ILE A 1 201 ? -5.246 -8.573 27.358 1.00 91.75 201 ILE A CA 1
ATOM 1588 C C . ILE A 1 201 ? -5.148 -7.803 28.682 1.00 91.75 201 ILE A C 1
ATOM 1590 O O . ILE A 1 201 ? -4.123 -7.170 28.958 1.00 91.75 201 ILE A O 1
ATOM 1594 N N . GLY A 1 202 ? -6.193 -7.873 29.514 1.00 89.25 202 GLY A N 1
ATOM 1595 C CA . GLY A 1 202 ? -6.291 -7.103 30.751 1.00 89.25 202 GLY A CA 1
ATOM 1596 C C . GLY A 1 202 ? -6.120 -5.604 30.489 1.00 89.25 202 GLY A C 1
ATOM 1597 O O . GLY A 1 202 ? -6.615 -5.076 29.494 1.00 89.25 202 GLY A O 1
ATOM 1598 N N . ASP A 1 203 ? -5.370 -4.918 31.350 1.00 83.06 203 ASP A N 1
ATOM 1599 C CA . ASP A 1 203 ? -5.067 -3.485 31.193 1.00 83.06 203 ASP A CA 1
ATOM 1600 C C . ASP A 1 203 ? -3.747 -3.225 30.438 1.00 83.06 203 ASP A C 1
ATOM 1602 O O . ASP A 1 203 ? -3.213 -2.109 30.436 1.00 83.06 203 ASP A O 1
ATOM 1606 N N . SER A 1 204 ? -3.202 -4.258 29.788 1.00 82.31 204 SER A N 1
ATOM 1607 C CA . SER A 1 204 ? -1.932 -4.184 29.066 1.00 82.31 204 SER A CA 1
ATOM 1608 C C . SER A 1 204 ? -2.046 -3.293 27.830 1.00 82.31 204 SER A C 1
ATOM 1610 O O . SER A 1 204 ? -2.968 -3.416 27.024 1.00 82.31 204 SER A O 1
ATOM 1612 N N . CYS A 1 205 ? -1.061 -2.418 27.626 1.00 80.00 205 CYS A N 1
ATOM 1613 C CA . CYS A 1 205 ? -0.956 -1.630 26.401 1.00 80.00 205 CYS A CA 1
ATOM 1614 C C . CYS A 1 205 ? -0.193 -2.431 25.340 1.00 80.00 205 CYS A C 1
ATOM 1616 O O . CYS A 1 205 ? 1.030 -2.336 25.260 1.00 80.00 205 CYS A O 1
ATOM 1618 N N . LEU A 1 206 ? -0.915 -3.226 24.550 1.00 86.00 206 LEU A N 1
ATOM 1619 C CA . LEU A 1 206 ? -0.334 -3.993 23.448 1.00 86.00 206 LEU A CA 1
ATOM 1620 C C . LEU A 1 206 ? -0.093 -3.108 22.221 1.00 86.00 206 LEU A C 1
ATOM 1622 O O . LEU A 1 206 ? -0.918 -2.251 21.882 1.00 86.00 206 LEU A O 1
ATOM 1626 N N . ASP A 1 207 ? 1.024 -3.336 21.530 1.00 90.44 207 ASP A N 1
ATOM 1627 C CA . ASP A 1 207 ? 1.186 -2.837 20.167 1.00 90.44 207 ASP A CA 1
ATOM 1628 C C . ASP A 1 207 ? 0.299 -3.619 19.184 1.00 90.44 207 ASP A C 1
ATOM 1630 O O . ASP A 1 207 ? -0.373 -4.590 19.542 1.00 90.44 207 ASP A O 1
ATOM 1634 N N . GLN A 1 208 ? 0.276 -3.196 17.918 1.00 90.62 208 GLN A N 1
ATOM 1635 C CA . GLN A 1 208 ? -0.606 -3.837 16.948 1.00 90.62 208 GLN A CA 1
ATOM 1636 C C . GLN A 1 208 ? -0.260 -5.299 16.666 1.00 90.62 208 GLN A C 1
ATOM 1638 O O . GLN A 1 208 ? -1.164 -6.117 16.528 1.00 90.62 208 GLN A O 1
ATOM 1643 N N . ALA A 1 209 ? 1.025 -5.622 16.531 1.00 90.00 209 ALA A N 1
ATOM 1644 C CA . ALA A 1 209 ? 1.443 -6.971 16.180 1.00 90.00 209 ALA A CA 1
ATOM 1645 C C . ALA A 1 209 ? 1.148 -7.938 17.332 1.00 90.00 209 ALA A C 1
ATOM 1647 O O . ALA A 1 209 ? 0.704 -9.065 17.106 1.00 90.00 209 ALA A O 1
ATOM 1648 N N . GLN A 1 210 ? 1.339 -7.473 18.567 1.00 93.12 210 GLN A N 1
ATOM 1649 C CA . GLN A 1 210 ? 0.964 -8.192 19.778 1.00 93.12 210 GLN A CA 1
ATOM 1650 C C . GLN A 1 210 ? -0.552 -8.402 19.849 1.00 93.12 210 GLN A C 1
ATOM 1652 O O . GLN A 1 210 ? -0.991 -9.530 20.063 1.00 93.12 210 GLN A O 1
ATOM 1657 N N . LEU A 1 211 ? -1.349 -7.353 19.608 1.00 93.06 211 LEU A N 1
ATOM 1658 C CA . LEU A 1 211 ? -2.810 -7.444 19.583 1.00 93.06 211 LEU A CA 1
ATOM 1659 C C . LEU A 1 211 ? -3.291 -8.470 18.549 1.00 93.06 211 LEU A C 1
ATOM 1661 O O . LEU A 1 211 ? -4.038 -9.380 18.900 1.00 93.06 211 LEU A O 1
ATOM 1665 N N . ASP A 1 212 ? -2.829 -8.360 17.301 1.00 94.00 212 ASP A N 1
ATOM 1666 C CA . ASP A 1 212 ? -3.208 -9.282 16.228 1.00 94.00 212 ASP A CA 1
ATOM 1667 C C . ASP A 1 212 ? -2.801 -10.722 16.565 1.00 94.00 212 ASP A C 1
ATOM 1669 O O . ASP A 1 212 ? -3.574 -11.643 16.336 1.00 94.00 212 ASP A O 1
ATOM 1673 N N . THR A 1 213 ? -1.637 -10.934 17.188 1.00 93.81 213 THR A N 1
ATOM 1674 C CA . THR A 1 213 ? -1.196 -12.273 17.619 1.00 93.81 213 THR A CA 1
ATOM 1675 C C . THR A 1 213 ? -2.147 -12.884 18.649 1.00 93.81 213 THR A C 1
ATOM 1677 O O . THR A 1 213 ? -2.512 -14.056 18.534 1.00 93.81 213 THR A O 1
ATOM 1680 N N . VAL A 1 214 ? -2.570 -12.102 19.648 1.00 94.81 214 VAL A N 1
ATOM 1681 C CA . VAL A 1 214 ? -3.516 -12.567 20.674 1.00 94.81 214 VAL A CA 1
ATOM 1682 C C . VAL A 1 214 ? -4.890 -12.833 20.054 1.00 94.81 214 VAL A C 1
ATOM 1684 O O . VAL A 1 214 ? -5.483 -13.876 20.326 1.00 94.81 214 VAL A O 1
ATOM 1687 N N . VAL A 1 215 ? -5.370 -11.950 19.172 1.00 94.88 215 VAL A N 1
ATOM 1688 C CA . VAL A 1 215 ? -6.636 -12.126 18.442 1.00 94.88 215 VAL A CA 1
ATOM 1689 C C . VAL A 1 215 ? -6.597 -13.389 17.578 1.00 94.88 215 VAL A C 1
ATOM 1691 O O . VAL A 1 215 ? -7.488 -14.227 17.693 1.00 94.88 215 VAL A O 1
ATOM 1694 N N . HIS A 1 216 ? -5.550 -13.572 16.767 1.00 94.44 216 HIS A N 1
ATOM 1695 C CA . HIS A 1 216 ? -5.398 -14.733 15.888 1.00 94.44 216 HIS A CA 1
ATOM 1696 C C . HIS A 1 216 ? -5.399 -16.049 16.667 1.00 94.44 216 HIS A C 1
ATOM 1698 O O . HIS A 1 216 ? -6.074 -16.998 16.274 1.00 94.44 216 HIS A O 1
ATOM 1704 N N . LYS A 1 217 ? -4.672 -16.093 17.790 1.00 94.00 217 LYS A N 1
ATOM 1705 C CA . LYS A 1 217 ? -4.573 -17.286 18.634 1.00 94.00 217 LYS A CA 1
ATOM 1706 C C . LYS A 1 217 ? -5.882 -17.591 19.360 1.00 94.00 217 LYS A C 1
ATOM 1708 O O . LYS A 1 217 ? -6.282 -18.748 19.419 1.00 94.00 217 LYS A O 1
ATOM 1713 N N . THR A 1 218 ? -6.523 -16.583 19.946 1.00 94.31 218 THR A N 1
ATOM 1714 C CA . THR A 1 218 ? -7.703 -16.794 20.796 1.00 94.31 218 THR A CA 1
ATOM 1715 C C . THR A 1 218 ? -8.950 -17.086 19.981 1.00 94.31 218 THR A C 1
ATOM 1717 O O . THR A 1 218 ? -9.717 -17.960 20.370 1.00 94.31 218 THR A O 1
ATOM 1720 N N . LEU A 1 219 ? -9.113 -16.417 18.839 1.00 93.88 219 LEU A N 1
ATOM 1721 C CA . LEU A 1 219 ? -10.256 -16.606 17.945 1.00 93.88 219 LEU A CA 1
ATOM 1722 C C . LEU A 1 219 ? -10.025 -17.696 16.886 1.00 93.88 219 LEU A C 1
ATOM 1724 O O . LEU A 1 219 ? -10.870 -17.881 16.019 1.00 93.88 219 LEU A O 1
ATOM 1728 N N . SER A 1 220 ? -8.890 -18.405 16.945 1.00 92.50 220 SER A N 1
ATOM 1729 C CA . SER A 1 220 ? -8.526 -19.487 16.015 1.00 92.50 220 SER A CA 1
ATOM 1730 C C . SER A 1 220 ? -8.647 -19.085 14.540 1.00 92.50 220 SER A C 1
ATOM 1732 O O . SER A 1 220 ? -9.230 -19.802 13.731 1.00 92.50 220 SER A O 1
ATOM 1734 N N . ILE A 1 221 ? -8.099 -17.917 14.197 1.00 92.88 221 ILE A N 1
ATOM 1735 C CA . ILE A 1 221 ? -8.193 -17.360 12.844 1.00 92.88 221 ILE A CA 1
ATOM 1736 C C . ILE A 1 221 ? -7.456 -18.261 11.839 1.00 92.88 221 ILE A C 1
ATOM 1738 O O . ILE A 1 221 ? -6.313 -18.660 12.066 1.00 92.88 221 ILE A O 1
ATOM 1742 N N . MET A 1 222 ? -8.102 -18.539 10.707 1.00 91.50 222 MET A N 1
ATOM 1743 C CA . MET A 1 222 ? -7.596 -19.316 9.580 1.00 91.50 222 MET A CA 1
ATOM 1744 C C . MET A 1 222 ? -6.261 -18.770 9.068 1.00 91.50 222 MET A C 1
ATOM 1746 O O . MET A 1 222 ? -6.087 -17.563 8.868 1.00 91.50 222 MET A O 1
ATOM 1750 N N . SER A 1 223 ? -5.337 -19.677 8.753 1.00 89.62 223 SER A N 1
ATOM 1751 C CA . SER A 1 223 ? -4.036 -19.350 8.162 1.00 89.62 223 SER A CA 1
ATOM 1752 C C . SER A 1 223 ? -4.148 -18.504 6.893 1.00 89.62 223 SER A C 1
ATOM 1754 O O . SER A 1 223 ? -3.354 -17.591 6.678 1.00 89.62 223 SER A O 1
ATOM 1756 N N . GLU A 1 224 ? -5.149 -18.775 6.064 1.00 89.62 224 GLU A N 1
ATOM 1757 C CA . GLU A 1 224 ? -5.413 -18.117 4.789 1.00 89.62 224 GLU A CA 1
ATOM 1758 C C . GLU A 1 224 ? -5.855 -16.663 4.992 1.00 89.62 224 GLU A C 1
ATOM 1760 O O . GLU A 1 224 ? -5.396 -15.774 4.274 1.00 89.62 224 GLU A O 1
ATOM 1765 N N . ALA A 1 225 ? -6.674 -16.396 6.014 1.00 90.94 225 ALA A N 1
ATOM 1766 C CA . ALA A 1 225 ? -7.082 -15.043 6.380 1.00 90.94 225 ALA A CA 1
ATOM 1767 C C . ALA A 1 225 ? -5.904 -14.242 6.954 1.00 90.94 225 ALA A C 1
ATOM 1769 O O . ALA A 1 225 ? -5.690 -13.091 6.571 1.00 90.94 225 ALA A O 1
ATOM 1770 N N . ILE A 1 226 ? -5.073 -14.867 7.797 1.00 91.69 226 ILE A N 1
ATOM 1771 C CA . ILE A 1 226 ? -3.826 -14.254 8.283 1.00 91.69 226 ILE A CA 1
ATOM 1772 C C . ILE A 1 226 ? -2.908 -13.923 7.099 1.00 91.69 226 ILE A C 1
ATOM 1774 O O . ILE A 1 226 ? -2.367 -12.818 7.017 1.00 91.69 226 ILE A O 1
ATOM 1778 N N . LYS A 1 227 ? -2.761 -14.848 6.144 1.00 91.56 227 LYS A N 1
ATOM 1779 C CA . LYS A 1 227 ? -1.972 -14.638 4.925 1.00 91.56 227 LYS A CA 1
ATOM 1780 C C . LYS A 1 227 ? -2.519 -13.480 4.089 1.00 91.56 227 LYS A C 1
ATOM 1782 O O . LYS A 1 227 ? -1.722 -12.691 3.590 1.00 91.56 227 LYS A O 1
ATOM 1787 N N . ALA A 1 228 ? -3.838 -13.340 3.965 1.00 90.88 228 ALA A N 1
ATOM 1788 C CA . ALA A 1 228 ? -4.469 -12.227 3.257 1.00 90.88 228 ALA A CA 1
ATOM 1789 C C . ALA A 1 228 ? -4.146 -10.868 3.902 1.00 90.88 228 ALA A C 1
ATOM 1791 O O . ALA A 1 228 ? -3.732 -9.938 3.207 1.00 90.88 228 ALA A O 1
ATOM 1792 N N . VAL A 1 229 ? -4.236 -10.780 5.234 1.00 91.56 229 VAL A N 1
ATOM 1793 C CA . VAL A 1 229 ? -3.834 -9.583 5.994 1.00 91.56 229 VAL A CA 1
ATOM 1794 C C . VAL A 1 229 ? -2.357 -9.249 5.759 1.00 91.56 229 VAL A C 1
ATOM 1796 O O . VAL A 1 229 ? -2.000 -8.106 5.465 1.00 91.56 229 VAL A O 1
ATOM 1799 N N . LEU A 1 230 ? -1.480 -10.251 5.857 1.00 92.69 230 LEU A N 1
ATOM 1800 C CA . LEU A 1 230 ? -0.047 -10.069 5.636 1.00 92.69 230 LEU A CA 1
ATOM 1801 C C . LEU A 1 230 ? 0.270 -9.666 4.189 1.00 92.69 230 LEU A C 1
ATOM 1803 O O . LEU A 1 230 ? 1.152 -8.839 3.969 1.00 92.69 230 LEU A O 1
ATOM 1807 N N . ALA A 1 231 ? -0.457 -10.199 3.207 1.00 92.81 231 ALA A N 1
ATOM 1808 C CA . ALA A 1 231 ? -0.269 -9.880 1.797 1.00 92.81 231 ALA A CA 1
ATOM 1809 C C . ALA A 1 231 ? -0.558 -8.400 1.515 1.00 92.81 231 ALA A C 1
ATOM 1811 O O . ALA A 1 231 ? 0.267 -7.727 0.894 1.00 92.81 231 ALA A O 1
ATOM 1812 N N . ALA A 1 232 ? -1.676 -7.874 2.030 1.00 90.25 232 ALA A N 1
ATOM 1813 C CA . ALA A 1 232 ? -2.010 -6.453 1.922 1.00 90.25 232 ALA A CA 1
ATOM 1814 C C . ALA A 1 232 ? -0.911 -5.574 2.542 1.00 90.25 232 ALA A C 1
ATOM 1816 O O . ALA A 1 232 ? -0.412 -4.650 1.898 1.00 90.25 232 ALA A O 1
ATOM 1817 N N . LYS A 1 233 ? -0.443 -5.942 3.742 1.00 91.62 233 LYS A N 1
ATOM 1818 C CA . LYS A 1 233 ? 0.664 -5.254 4.417 1.00 91.62 233 LYS A CA 1
ATOM 1819 C C . LYS A 1 233 ? 1.946 -5.237 3.574 1.00 91.62 233 LYS A C 1
ATOM 1821 O O . LYS A 1 233 ? 2.569 -4.189 3.443 1.00 91.62 233 LYS A O 1
ATOM 1826 N N . ARG A 1 234 ? 2.351 -6.364 2.974 1.00 95.69 234 ARG A N 1
ATOM 1827 C CA . ARG A 1 234 ? 3.563 -6.426 2.131 1.00 95.69 234 ARG A CA 1
ATOM 1828 C C . ARG A 1 234 ? 3.462 -5.554 0.884 1.00 95.69 234 ARG A C 1
ATOM 1830 O O . ARG A 1 234 ? 4.460 -4.952 0.490 1.00 95.69 234 ARG A O 1
ATOM 1837 N N . ILE A 1 235 ? 2.277 -5.456 0.283 1.00 95.12 235 ILE A N 1
ATOM 1838 C CA . ILE A 1 235 ? 2.035 -4.563 -0.857 1.00 95.12 235 ILE A CA 1
ATOM 1839 C C . ILE A 1 235 ? 2.189 -3.098 -0.428 1.00 95.12 235 ILE A C 1
ATOM 1841 O O . ILE A 1 235 ? 2.878 -2.340 -1.109 1.00 95.12 235 ILE A O 1
ATOM 1845 N N . GLU A 1 236 ? 1.606 -2.703 0.707 1.00 93.75 236 GLU A N 1
ATOM 1846 C CA . GLU A 1 236 ? 1.748 -1.346 1.253 1.00 93.75 236 GLU A CA 1
ATOM 1847 C C . GLU A 1 236 ? 3.208 -0.997 1.573 1.00 93.75 236 GLU A C 1
ATOM 1849 O O . GLU A 1 236 ? 3.682 0.082 1.215 1.00 93.75 236 GLU A O 1
ATOM 1854 N N . GLU A 1 237 ? 3.945 -1.919 2.191 1.00 96.81 237 GLU A N 1
ATOM 1855 C CA . GLU A 1 237 ? 5.371 -1.749 2.488 1.00 96.81 237 GLU A CA 1
ATOM 1856 C C . GLU A 1 237 ? 6.200 -1.608 1.202 1.00 96.81 237 GLU A C 1
ATOM 1858 O O . GLU A 1 237 ? 7.022 -0.700 1.091 1.00 96.81 237 GLU A O 1
ATOM 1863 N N . ALA A 1 238 ? 5.945 -2.438 0.187 1.00 98.06 238 ALA A N 1
ATOM 1864 C CA . ALA A 1 238 ? 6.610 -2.333 -1.111 1.00 98.06 238 ALA A CA 1
ATOM 1865 C C . ALA A 1 238 ? 6.308 -0.995 -1.816 1.00 98.06 238 ALA A C 1
ATOM 1867 O O . ALA A 1 238 ? 7.206 -0.389 -2.404 1.00 98.06 238 ALA A O 1
ATOM 1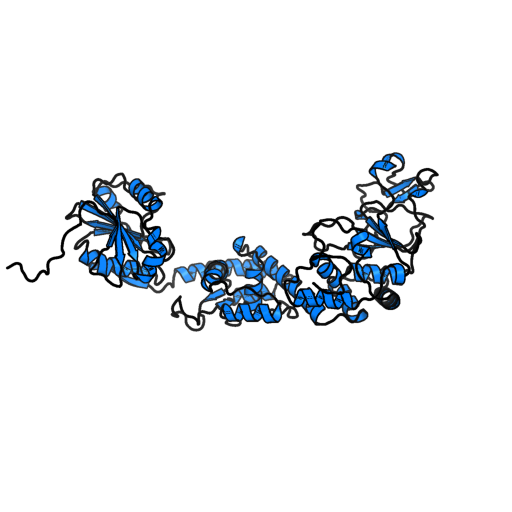868 N N . LEU A 1 239 ? 5.073 -0.491 -1.726 1.00 97.00 239 LEU A N 1
ATOM 1869 C CA . LEU A 1 239 ? 4.708 0.842 -2.220 1.00 97.00 239 LEU A CA 1
ATOM 1870 C C . LEU A 1 239 ? 5.444 1.955 -1.468 1.00 97.00 239 LEU A C 1
ATOM 1872 O O . LEU A 1 239 ? 5.932 2.897 -2.096 1.00 97.00 239 LEU A O 1
ATOM 1876 N N . ALA A 1 240 ? 5.544 1.847 -0.142 1.00 96.50 240 ALA A N 1
ATOM 1877 C CA . ALA A 1 240 ? 6.284 2.795 0.682 1.00 96.50 240 ALA A CA 1
ATOM 1878 C C . ALA A 1 240 ? 7.774 2.812 0.309 1.00 96.50 240 ALA A C 1
ATOM 1880 O O . ALA A 1 240 ? 8.325 3.885 0.091 1.00 96.50 240 ALA A O 1
ATOM 1881 N N . ILE A 1 241 ? 8.393 1.643 0.112 1.00 97.25 241 ILE A N 1
ATOM 1882 C CA . ILE A 1 241 ? 9.781 1.522 -0.360 1.00 97.25 241 ILE A CA 1
ATOM 1883 C C . ILE A 1 241 ? 9.972 2.244 -1.698 1.00 97.25 241 ILE A C 1
ATOM 1885 O O . ILE A 1 241 ? 10.890 3.051 -1.837 1.00 97.25 241 ILE A O 1
ATOM 1889 N N . LEU A 1 242 ? 9.097 1.986 -2.678 1.00 96.00 242 LEU A N 1
ATOM 1890 C CA . LEU A 1 242 ? 9.161 2.631 -3.995 1.00 96.00 242 LEU A CA 1
ATOM 1891 C C . LEU A 1 242 ? 9.016 4.156 -3.885 1.00 96.00 242 LEU A C 1
ATOM 1893 O O . LEU A 1 242 ? 9.708 4.901 -4.580 1.00 96.00 242 LEU A O 1
ATOM 1897 N N . LYS A 1 243 ? 8.153 4.635 -2.989 1.00 94.62 243 LYS A N 1
ATOM 1898 C CA . LYS A 1 243 ? 7.988 6.065 -2.721 1.00 94.62 243 LYS A CA 1
ATOM 1899 C C . LYS A 1 243 ? 9.224 6.674 -2.054 1.00 94.62 243 LYS A C 1
ATOM 1901 O O . LYS A 1 243 ? 9.657 7.747 -2.468 1.00 94.62 243 LYS A O 1
ATOM 1906 N N . ASP A 1 244 ? 9.811 5.990 -1.077 1.00 93.62 244 ASP A N 1
ATOM 1907 C CA . ASP A 1 244 ? 10.970 6.470 -0.321 1.00 93.62 244 ASP A CA 1
ATOM 1908 C C . ASP A 1 244 ? 12.210 6.605 -1.207 1.00 93.62 244 ASP A C 1
ATOM 1910 O O . ASP A 1 244 ? 12.968 7.567 -1.075 1.00 93.62 244 ASP A O 1
ATOM 1914 N N . ILE A 1 245 ? 12.416 5.697 -2.161 1.00 89.94 245 ILE A N 1
ATOM 1915 C CA . ILE A 1 245 ? 13.500 5.816 -3.153 1.00 89.94 245 ILE A CA 1
ATOM 1916 C C . ILE A 1 245 ? 13.173 6.797 -4.291 1.00 89.94 245 ILE A C 1
ATOM 1918 O O . ILE A 1 245 ? 13.923 6.877 -5.263 1.00 89.94 245 ILE A O 1
ATOM 1922 N N . SER A 1 246 ? 12.067 7.538 -4.188 1.00 88.38 246 SER A N 1
ATOM 1923 C CA . SER A 1 246 ? 11.603 8.497 -5.193 1.00 88.38 246 SER A CA 1
ATOM 1924 C C . SER A 1 246 ? 11.353 7.868 -6.569 1.00 88.38 246 SER A C 1
ATOM 1926 O O . SER A 1 246 ? 11.649 8.485 -7.594 1.00 88.38 246 SER A O 1
ATOM 1928 N N . ALA A 1 247 ? 10.788 6.653 -6.616 1.00 86.56 247 ALA A N 1
ATOM 1929 C CA . ALA A 1 247 ? 10.331 6.065 -7.874 1.00 86.56 247 ALA A CA 1
ATOM 1930 C C . ALA A 1 247 ? 9.338 7.008 -8.578 1.00 86.56 247 ALA A C 1
ATOM 1932 O O . ALA A 1 247 ? 8.557 7.683 -7.894 1.00 86.56 247 ALA A O 1
ATOM 1933 N N . PRO A 1 248 ? 9.308 7.065 -9.922 1.00 85.69 248 PRO A N 1
ATOM 1934 C CA . PRO A 1 248 ? 8.347 7.911 -10.618 1.00 85.69 248 PRO A CA 1
ATOM 1935 C C . PRO A 1 248 ? 6.905 7.522 -10.263 1.00 85.69 248 PRO A C 1
ATOM 1937 O O . PRO A 1 248 ? 6.617 6.368 -9.940 1.00 85.69 248 PRO A O 1
ATOM 1940 N N . LYS A 1 249 ? 5.973 8.483 -10.334 1.00 87.50 249 LYS A N 1
ATOM 1941 C CA . LYS A 1 249 ? 4.570 8.275 -9.920 1.00 87.50 249 LYS A CA 1
ATOM 1942 C C . LYS A 1 249 ? 3.907 7.080 -10.615 1.00 87.50 249 LYS A C 1
ATOM 1944 O O . LYS A 1 249 ? 3.112 6.382 -9.997 1.00 87.50 249 LYS A O 1
ATOM 1949 N N . GLU A 1 250 ? 4.270 6.805 -11.866 1.00 89.00 250 GLU A N 1
ATOM 1950 C CA . GLU A 1 250 ? 3.754 5.666 -12.636 1.00 89.00 250 GLU A CA 1
ATOM 1951 C C . GLU A 1 250 ? 4.217 4.294 -12.119 1.00 89.00 250 GLU A C 1
ATOM 1953 O O . GLU A 1 250 ? 3.645 3.274 -12.502 1.00 89.00 250 GLU A O 1
ATOM 1958 N N . GLN A 1 251 ? 5.229 4.245 -11.249 1.00 93.31 251 GLN A N 1
ATOM 1959 C CA . GLN A 1 251 ? 5.717 3.028 -10.598 1.00 93.31 251 GLN A CA 1
ATOM 1960 C C . GLN A 1 251 ? 5.311 2.960 -9.120 1.00 93.31 251 GLN A C 1
ATOM 1962 O O . GLN A 1 251 ? 5.543 1.948 -8.472 1.00 93.31 251 GLN A O 1
ATOM 1967 N N . GLN A 1 252 ? 4.635 3.979 -8.584 1.00 95.00 252 GLN A N 1
ATOM 1968 C CA . GLN A 1 252 ? 4.049 3.955 -7.239 1.00 95.00 252 GLN A CA 1
ATOM 1969 C C . GLN A 1 252 ? 2.642 3.329 -7.274 1.00 95.00 252 GLN A C 1
ATOM 1971 O O . GLN A 1 252 ? 1.661 3.933 -6.849 1.00 95.00 252 GLN A O 1
ATOM 1976 N N . ASN A 1 253 ? 2.532 2.128 -7.849 1.00 93.25 253 ASN A N 1
ATOM 1977 C CA . ASN A 1 253 ? 1.278 1.385 -7.982 1.00 93.25 253 ASN A CA 1
ATOM 1978 C C . ASN A 1 253 ? 1.437 -0.094 -7.618 1.00 93.25 253 ASN A C 1
ATOM 1980 O O . ASN A 1 253 ? 2.544 -0.634 -7.600 1.00 93.25 253 ASN A O 1
ATOM 1984 N N . GLU A 1 254 ? 0.305 -0.748 -7.341 1.00 93.50 254 GLU A N 1
ATOM 1985 C CA . GLU A 1 254 ? 0.248 -2.141 -6.880 1.00 93.50 254 GLU A CA 1
ATOM 1986 C C . GLU A 1 254 ? 0.986 -3.099 -7.822 1.00 93.50 254 GLU A C 1
ATOM 1988 O O . GLU A 1 254 ? 1.753 -3.939 -7.365 1.00 93.50 254 GLU A O 1
ATOM 1993 N N . ARG A 1 255 ? 0.856 -2.918 -9.144 1.00 93.62 255 ARG A N 1
ATOM 1994 C CA . ARG A 1 255 ? 1.581 -3.728 -10.134 1.00 93.62 255 ARG A CA 1
ATOM 1995 C C . ARG A 1 255 ? 3.088 -3.708 -9.877 1.00 93.62 255 ARG A C 1
ATOM 1997 O O . ARG A 1 255 ? 3.719 -4.758 -9.829 1.00 93.62 255 ARG A O 1
ATOM 2004 N N . SER A 1 256 ? 3.669 -2.521 -9.729 1.00 95.69 256 SER A N 1
ATOM 2005 C CA . SER A 1 256 ? 5.115 -2.371 -9.534 1.00 95.69 256 SER A CA 1
ATOM 2006 C C . SER A 1 256 ? 5.561 -2.919 -8.175 1.00 95.69 256 SER A C 1
ATOM 2008 O O . SER A 1 256 ? 6.611 -3.554 -8.096 1.00 95.69 256 SER A O 1
ATOM 2010 N N . ALA A 1 257 ? 4.733 -2.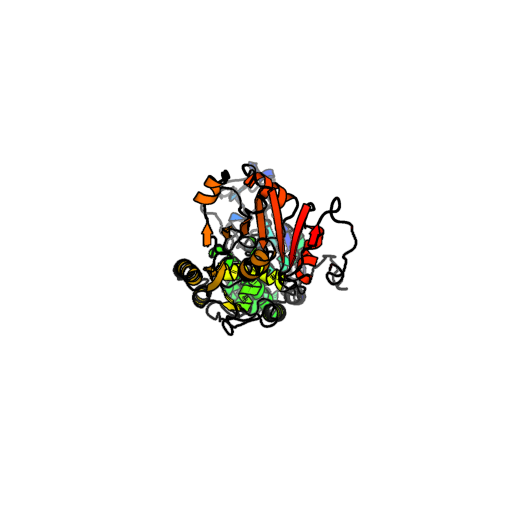761 -7.137 1.00 97.31 257 ALA A N 1
ATOM 2011 C CA . ALA A 1 257 ? 4.951 -3.369 -5.827 1.00 97.31 257 ALA A CA 1
ATOM 2012 C C . ALA A 1 257 ? 4.972 -4.908 -5.894 1.00 97.31 257 ALA A C 1
ATOM 2014 O O . ALA A 1 257 ? 5.881 -5.533 -5.356 1.00 97.31 257 ALA A O 1
ATOM 2015 N N . LEU A 1 258 ? 4.038 -5.529 -6.621 1.00 96.44 258 LEU A N 1
ATOM 2016 C CA . LEU A 1 258 ? 3.990 -6.985 -6.802 1.00 96.44 258 LEU A CA 1
ATOM 2017 C C . LEU A 1 258 ? 5.203 -7.522 -7.572 1.00 96.44 258 LEU A C 1
ATOM 2019 O O . LEU A 1 258 ? 5.764 -8.549 -7.194 1.00 96.44 258 LEU A O 1
ATOM 2023 N N . PHE A 1 259 ? 5.652 -6.817 -8.617 1.00 97.19 259 PHE A N 1
ATOM 2024 C CA . PHE A 1 259 ? 6.896 -7.176 -9.308 1.00 97.19 259 PHE A CA 1
ATOM 2025 C C . PHE A 1 259 ? 8.108 -7.074 -8.383 1.00 97.19 259 PHE A C 1
ATOM 2027 O O . PHE A 1 259 ? 8.973 -7.948 -8.418 1.00 97.19 259 PHE A O 1
ATOM 2034 N N . LEU A 1 260 ? 8.162 -6.044 -7.536 1.00 98.31 260 LEU A N 1
ATOM 2035 C CA . LEU A 1 260 ? 9.231 -5.907 -6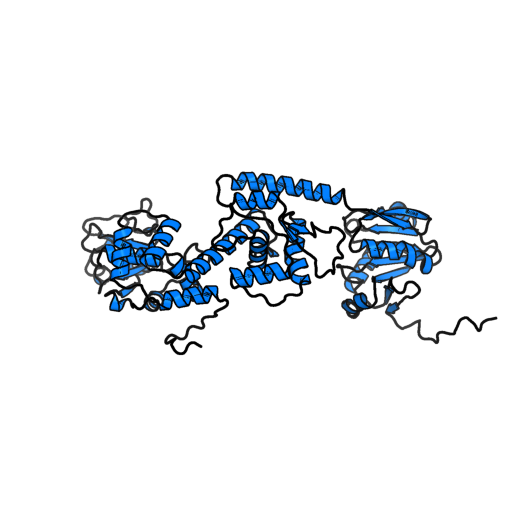.559 1.00 98.31 260 LEU A CA 1
ATOM 2036 C C . LEU A 1 260 ? 9.231 -7.065 -5.546 1.00 98.31 260 LEU A C 1
ATOM 2038 O O . LEU A 1 260 ? 10.280 -7.658 -5.305 1.00 98.31 260 LEU A O 1
ATOM 2042 N N . LEU A 1 261 ? 8.064 -7.424 -5.004 1.00 98.44 261 LEU A N 1
ATOM 2043 C CA . LEU A 1 261 ? 7.907 -8.542 -4.067 1.00 98.44 261 LEU A CA 1
ATOM 2044 C C . LEU A 1 261 ? 8.343 -9.875 -4.687 1.00 98.44 261 LEU A C 1
ATOM 2046 O O . LEU A 1 261 ? 9.066 -10.636 -4.046 1.00 98.44 261 LEU A O 1
ATOM 2050 N N . ALA A 1 262 ? 7.973 -10.129 -5.946 1.00 97.94 262 ALA A N 1
ATOM 2051 C CA . ALA A 1 262 ? 8.374 -11.335 -6.669 1.00 97.94 262 ALA A CA 1
ATOM 2052 C C . ALA A 1 262 ? 9.893 -11.399 -6.904 1.00 97.94 262 ALA A C 1
ATOM 2054 O O . ALA A 1 262 ? 10.509 -12.454 -6.742 1.00 97.94 262 ALA A O 1
ATOM 2055 N N . LEU A 1 263 ? 10.507 -10.269 -7.265 1.00 98.31 263 LEU A N 1
ATOM 2056 C CA . LEU A 1 263 ? 11.956 -10.150 -7.457 1.00 98.31 263 LEU A CA 1
ATOM 2057 C C . LEU A 1 263 ? 12.747 -10.266 -6.149 1.00 98.31 263 LEU A C 1
ATOM 2059 O O . LEU A 1 263 ? 13.897 -10.690 -6.188 1.00 98.31 263 LEU A O 1
ATOM 2063 N N . ALA A 1 264 ? 12.138 -9.904 -5.018 1.00 98.25 264 ALA A N 1
ATOM 2064 C CA . ALA A 1 264 ? 12.712 -10.033 -3.679 1.00 98.25 264 ALA A CA 1
ATOM 2065 C C . ALA A 1 264 ? 12.414 -11.389 -3.004 1.00 98.25 264 ALA A C 1
ATOM 2067 O O . ALA A 1 264 ? 12.934 -11.669 -1.924 1.00 98.25 264 ALA A O 1
ATOM 2068 N N . ASP A 1 265 ? 11.563 -12.215 -3.624 1.00 97.94 265 ASP A N 1
ATOM 2069 C CA . ASP A 1 265 ? 11.006 -13.462 -3.080 1.00 97.94 265 ASP A CA 1
ATOM 2070 C C . ASP A 1 265 ? 10.301 -13.308 -1.716 1.00 97.94 265 ASP A C 1
ATOM 2072 O O . ASP A 1 265 ? 10.325 -14.200 -0.867 1.00 97.94 265 ASP A O 1
ATOM 2076 N N . ILE A 1 266 ? 9.646 -12.166 -1.494 1.00 98.06 266 ILE A N 1
ATOM 2077 C CA . ILE A 1 266 ? 8.961 -11.855 -0.231 1.00 98.06 266 ILE A CA 1
ATOM 2078 C C . ILE A 1 266 ? 7.523 -12.359 -0.278 1.00 98.06 266 ILE A C 1
ATOM 2080 O O . ILE A 1 266 ? 6.611 -11.654 -0.706 1.00 98.06 266 ILE A O 1
ATOM 2084 N N . ARG A 1 267 ? 7.295 -13.590 0.177 1.00 96.12 267 ARG A N 1
ATOM 2085 C CA . ARG A 1 267 ? 5.937 -14.096 0.443 1.00 96.12 267 ARG A CA 1
ATOM 2086 C C . ARG A 1 267 ? 5.305 -13.354 1.638 1.00 96.12 267 ARG A C 1
ATOM 2088 O O . ARG A 1 267 ? 6.056 -12.799 2.441 1.00 96.12 267 ARG A O 1
ATOM 2095 N N . PRO A 1 268 ? 3.965 -13.331 1.788 1.00 94.62 268 PRO A N 1
ATOM 2096 C CA . PRO A 1 268 ? 3.285 -12.587 2.859 1.00 94.62 268 PRO A CA 1
ATOM 2097 C C . PRO A 1 268 ? 3.884 -12.796 4.261 1.00 94.62 268 PRO A C 1
ATOM 2099 O O . PRO A 1 268 ? 4.108 -11.848 5.015 1.00 94.62 268 PRO A O 1
ATOM 2102 N N . GLU A 1 269 ? 4.217 -14.042 4.581 1.00 92.50 269 GLU A N 1
ATOM 2103 C CA . GLU A 1 269 ? 4.787 -14.486 5.850 1.00 92.50 269 GLU A CA 1
ATOM 2104 C C . GLU A 1 269 ? 6.282 -14.167 6.031 1.00 92.50 269 GLU A C 1
ATOM 2106 O O . GLU A 1 269 ? 6.787 -14.169 7.153 1.00 92.50 269 GLU A O 1
ATOM 2111 N N . ILE A 1 270 ? 7.001 -13.869 4.948 1.00 95.06 270 ILE A N 1
ATOM 2112 C CA . ILE A 1 270 ? 8.453 -13.679 4.967 1.00 95.06 270 ILE A CA 1
ATOM 2113 C C . ILE A 1 270 ? 8.778 -12.220 5.323 1.00 95.06 270 ILE A C 1
ATOM 2115 O O . ILE A 1 270 ? 8.202 -11.299 4.735 1.00 95.06 270 ILE A O 1
ATOM 2119 N N . PRO A 1 271 ? 9.672 -11.962 6.297 1.00 95.38 271 PRO A N 1
ATOM 2120 C CA . PRO A 1 271 ? 10.121 -10.611 6.615 1.00 95.38 271 PRO A CA 1
ATOM 2121 C C . PRO A 1 271 ? 11.128 -10.091 5.579 1.00 95.38 271 PRO A C 1
ATOM 2123 O O . PRO A 1 271 ? 11.907 -10.856 5.013 1.00 95.38 271 PRO A O 1
ATOM 2126 N N . TRP A 1 272 ? 11.186 -8.767 5.401 1.00 97.31 272 TRP A N 1
ATOM 2127 C CA . TRP A 1 272 ? 12.112 -8.110 4.466 1.00 97.31 272 TRP A CA 1
ATOM 2128 C C . TRP A 1 272 ? 13.592 -8.429 4.718 1.00 97.31 272 TRP A C 1
ATOM 2130 O O . TRP A 1 272 ? 14.373 -8.496 3.772 1.00 97.31 272 TRP A O 1
ATOM 2140 N N . THR A 1 273 ? 13.978 -8.722 5.964 1.00 97.12 273 THR A N 1
ATOM 2141 C CA . THR A 1 273 ? 15.339 -9.158 6.335 1.00 97.12 273 THR A CA 1
ATOM 2142 C C . THR A 1 273 ? 15.783 -10.440 5.620 1.00 97.12 273 THR A C 1
ATOM 2144 O O . THR A 1 273 ? 16.981 -10.676 5.455 1.00 97.12 273 THR A O 1
ATOM 2147 N N . GLN A 1 274 ? 14.831 -11.250 5.150 1.00 97.62 274 GLN A N 1
ATOM 2148 C CA . GLN A 1 274 ? 15.065 -12.478 4.391 1.00 97.62 274 GLN A CA 1
ATOM 2149 C C . GLN A 1 274 ? 14.934 -12.287 2.872 1.00 97.62 274 GLN A C 1
ATOM 2151 O O . GLN A 1 274 ? 14.935 -13.277 2.145 1.00 97.62 274 GLN A O 1
ATOM 2156 N N . ALA A 1 275 ? 14.858 -11.046 2.372 1.00 97.88 275 ALA A N 1
ATOM 2157 C CA . ALA A 1 275 ? 14.810 -10.780 0.936 1.00 97.88 275 ALA A CA 1
ATOM 2158 C C . ALA A 1 275 ? 15.959 -11.484 0.200 1.00 97.88 275 ALA A C 1
ATOM 2160 O O . ALA A 1 275 ? 17.124 -11.432 0.612 1.00 97.88 275 ALA A O 1
ATOM 2161 N N . THR A 1 276 ? 15.629 -12.132 -0.911 1.00 97.38 276 THR A N 1
ATOM 2162 C CA . THR A 1 276 ? 16.606 -12.754 -1.806 1.00 97.38 276 THR A CA 1
ATOM 2163 C C . THR A 1 276 ? 16.556 -12.080 -3.175 1.00 97.38 276 THR A C 1
ATOM 2165 O O . THR A 1 276 ? 15.917 -11.046 -3.349 1.00 97.38 276 THR A O 1
ATOM 2168 N N . SER A 1 277 ? 17.304 -12.607 -4.143 1.00 97.31 277 SER A N 1
ATOM 2169 C CA . SER A 1 277 ? 17.341 -12.064 -5.501 1.00 97.31 277 SER A CA 1
ATOM 2170 C C . SER A 1 277 ? 17.314 -13.202 -6.520 1.00 97.31 277 SER A C 1
ATOM 2172 O O . SER A 1 277 ? 18.332 -13.495 -7.152 1.00 97.31 277 SER A O 1
ATOM 2174 N N . PRO A 1 278 ? 16.196 -13.939 -6.650 1.00 97.38 278 PRO A N 1
ATOM 2175 C CA . PRO A 1 278 ? 16.047 -14.921 -7.710 1.00 97.38 278 PRO A CA 1
ATOM 2176 C C . PRO A 1 278 ? 16.027 -14.233 -9.077 1.00 97.38 278 PRO A C 1
ATOM 2178 O O . PRO A 1 278 ? 15.470 -13.150 -9.261 1.00 97.38 278 PRO A O 1
ATOM 2181 N N . ARG A 1 279 ? 16.593 -14.907 -10.076 1.00 96.62 279 ARG A N 1
ATOM 2182 C CA . ARG A 1 279 ? 16.426 -14.524 -11.479 1.00 96.62 279 ARG A CA 1
ATOM 2183 C C . ARG A 1 279 ? 15.041 -14.978 -11.944 1.00 96.62 279 ARG A C 1
ATOM 2185 O O . ARG A 1 279 ? 14.762 -16.175 -11.897 1.00 96.62 279 ARG A O 1
ATOM 2192 N N . ARG A 1 280 ? 14.200 -14.052 -12.413 1.00 96.44 280 ARG A N 1
ATOM 2193 C CA . ARG A 1 280 ? 12.824 -14.340 -12.854 1.00 96.44 280 ARG A CA 1
ATOM 2194 C C . ARG A 1 280 ? 12.482 -13.682 -14.190 1.00 96.44 280 ARG A C 1
ATOM 2196 O O . ARG A 1 280 ? 12.907 -12.568 -14.494 1.00 96.44 280 ARG A O 1
ATOM 2203 N N . ARG A 1 281 ? 11.671 -14.362 -14.994 1.00 94.50 281 ARG A N 1
ATOM 2204 C CA . ARG A 1 281 ? 10.991 -13.819 -16.180 1.00 94.50 281 ARG A CA 1
ATOM 2205 C C . ARG A 1 281 ? 9.702 -13.110 -15.769 1.00 94.50 281 ARG A C 1
ATOM 2207 O O . ARG A 1 281 ? 9.144 -13.388 -14.713 1.00 94.50 281 ARG A O 1
ATOM 2214 N N . ILE A 1 282 ? 9.184 -12.229 -16.628 1.00 92.56 282 ILE A N 1
ATOM 2215 C CA . ILE A 1 282 ? 7.922 -11.511 -16.359 1.00 92.56 282 ILE A CA 1
ATOM 2216 C C . ILE A 1 282 ? 6.769 -12.479 -16.075 1.00 92.56 282 ILE A C 1
ATOM 2218 O O . ILE A 1 282 ? 6.049 -12.281 -15.105 1.00 92.56 282 ILE A O 1
ATOM 2222 N N . THR A 1 283 ? 6.629 -13.547 -16.864 1.00 91.19 283 THR A N 1
ATOM 2223 C CA . THR A 1 283 ? 5.572 -14.551 -16.659 1.00 91.19 283 THR A CA 1
ATOM 2224 C C . THR A 1 283 ? 5.725 -15.279 -15.328 1.00 91.19 283 THR A C 1
ATOM 2226 O O . THR A 1 283 ? 4.748 -15.424 -14.612 1.00 91.19 283 THR A O 1
ATOM 2229 N N . GLU A 1 284 ? 6.952 -15.635 -14.940 1.00 94.69 284 GLU A N 1
ATOM 2230 C CA . GLU A 1 284 ? 7.223 -16.293 -13.654 1.00 94.69 284 GLU A CA 1
ATOM 2231 C C . GLU A 1 284 ? 6.901 -15.383 -12.468 1.00 94.69 284 GLU A C 1
ATOM 2233 O O . GLU A 1 284 ? 6.428 -15.861 -11.445 1.00 94.69 284 GLU A O 1
ATOM 2238 N N . MET A 1 285 ? 7.137 -14.074 -12.591 1.00 95.25 285 MET A N 1
ATOM 2239 C CA . MET A 1 285 ? 6.730 -13.106 -11.569 1.00 95.25 285 MET A CA 1
ATOM 2240 C C . MET A 1 285 ? 5.205 -12.997 -11.482 1.00 95.25 285 MET A C 1
ATOM 2242 O O . MET A 1 285 ? 4.674 -12.948 -10.377 1.00 95.25 285 MET A O 1
ATOM 2246 N N . MET A 1 286 ? 4.510 -13.014 -12.627 1.00 92.75 286 MET A N 1
ATOM 2247 C CA . MET A 1 286 ? 3.045 -13.000 -12.674 1.00 92.75 286 MET A CA 1
ATOM 2248 C C . MET A 1 286 ? 2.423 -14.251 -12.059 1.00 92.75 286 MET A C 1
ATOM 2250 O O . MET A 1 286 ? 1.478 -14.146 -11.281 1.00 92.75 286 MET A O 1
ATOM 2254 N N . ASP A 1 287 ? 2.977 -15.418 -12.374 1.00 93.00 287 ASP A N 1
ATOM 2255 C CA . ASP A 1 287 ? 2.575 -16.685 -11.771 1.00 93.00 287 ASP A CA 1
ATOM 2256 C C . ASP A 1 287 ? 2.815 -16.657 -10.257 1.00 93.00 287 ASP A C 1
ATOM 2258 O O . ASP A 1 287 ? 1.925 -16.973 -9.472 1.00 93.00 287 ASP A O 1
ATOM 2262 N N . TRP A 1 288 ? 3.983 -16.170 -9.837 1.00 95.62 288 TRP A N 1
ATOM 2263 C CA . TRP A 1 288 ? 4.361 -16.107 -8.431 1.00 95.62 288 TRP A CA 1
ATOM 2264 C C . TRP A 1 288 ? 3.416 -15.227 -7.602 1.00 95.62 288 TRP A C 1
ATOM 2266 O O . TRP A 1 288 ? 2.947 -15.661 -6.549 1.00 95.62 288 TRP A O 1
ATOM 2276 N N . PHE A 1 289 ? 3.077 -14.010 -8.049 1.00 93.56 289 PHE A N 1
ATOM 2277 C CA . PHE A 1 289 ? 2.157 -13.174 -7.269 1.00 93.56 289 PHE A CA 1
ATOM 2278 C C . PHE A 1 289 ? 0.692 -13.612 -7.416 1.00 93.56 289 PHE A C 1
ATOM 2280 O O . PHE A 1 289 ? -0.113 -13.340 -6.527 1.00 93.56 289 PHE A O 1
ATOM 2287 N N . ARG A 1 290 ? 0.324 -14.346 -8.473 1.00 91.75 290 ARG A N 1
ATOM 2288 C CA . ARG A 1 290 ? -0.980 -15.019 -8.522 1.00 91.75 290 ARG A CA 1
ATOM 2289 C C . ARG A 1 290 ? -1.063 -16.068 -7.413 1.00 91.75 290 ARG A C 1
ATOM 2291 O O . ARG A 1 290 ? -2.028 -16.068 -6.657 1.00 91.75 290 ARG A O 1
ATOM 2298 N N . ASP A 1 291 ? -0.038 -16.902 -7.271 1.00 91.12 291 ASP A N 1
ATOM 2299 C CA . ASP A 1 291 ? -0.056 -18.043 -6.350 1.00 91.12 291 ASP A CA 1
ATOM 2300 C C . ASP A 1 291 ? 0.142 -17.616 -4.878 1.00 91.12 291 ASP A C 1
ATOM 2302 O O . ASP A 1 291 ? -0.446 -18.191 -3.957 1.00 91.12 291 ASP A O 1
ATOM 2306 N N . HIS A 1 292 ? 0.939 -16.572 -4.626 1.00 93.12 292 HIS A N 1
ATOM 2307 C CA . HIS A 1 292 ? 1.237 -16.107 -3.265 1.00 93.12 292 HIS A CA 1
ATOM 2308 C C . HIS A 1 292 ? 0.395 -14.916 -2.798 1.00 93.12 292 HIS A C 1
ATOM 2310 O O . HIS A 1 292 ? 0.141 -14.815 -1.597 1.00 93.12 292 HIS A O 1
ATOM 2316 N N . TYR A 1 293 ? -0.050 -14.055 -3.717 1.00 92.25 293 TYR A N 1
ATOM 2317 C CA . TYR A 1 293 ? -0.809 -12.833 -3.420 1.00 92.25 293 TYR A CA 1
ATOM 2318 C C . TYR A 1 293 ? -2.237 -12.849 -3.990 1.00 92.25 293 TYR A C 1
ATOM 2320 O O . TYR A 1 293 ? -2.977 -11.889 -3.799 1.00 92.25 293 TYR A O 1
ATOM 2328 N N . GLY A 1 294 ? -2.649 -13.905 -4.700 1.00 88.44 294 GLY A N 1
ATOM 2329 C CA . GLY A 1 294 ? -3.988 -14.014 -5.290 1.00 88.44 294 GLY A CA 1
ATOM 2330 C C . GLY A 1 294 ? -4.252 -13.030 -6.436 1.00 88.44 294 GLY A C 1
ATOM 2331 O O . GLY A 1 294 ? -5.355 -12.995 -6.975 1.00 88.44 294 GLY A O 1
ATOM 2332 N N . LYS A 1 295 ? -3.267 -12.211 -6.828 1.00 87.94 295 LYS A N 1
ATOM 2333 C CA . LYS A 1 295 ? -3.459 -11.128 -7.798 1.00 87.94 295 LYS A CA 1
ATOM 2334 C C . LYS A 1 295 ? -3.274 -11.649 -9.211 1.00 87.94 295 LYS A C 1
ATOM 2336 O O . LYS A 1 295 ? -2.158 -11.868 -9.674 1.00 87.94 295 LYS A O 1
ATOM 2341 N N . GLN A 1 296 ? -4.380 -11.825 -9.919 1.00 85.50 296 GLN A N 1
ATOM 2342 C CA . GLN A 1 296 ? -4.346 -12.210 -11.319 1.00 85.50 296 GLN A CA 1
ATOM 2343 C C . GLN A 1 296 ? -4.387 -10.966 -12.202 1.00 85.50 296 GLN A C 1
ATOM 2345 O O . GLN A 1 296 ? -5.349 -10.204 -12.197 1.00 85.50 296 GLN A O 1
ATOM 2350 N N . TYR A 1 297 ? -3.346 -10.784 -13.006 1.00 78.44 297 TYR A N 1
ATOM 2351 C CA . TYR A 1 297 ? -3.388 -9.844 -14.116 1.00 78.44 297 TYR A CA 1
ATOM 2352 C C . TYR A 1 297 ? -3.649 -10.629 -15.391 1.00 78.44 297 TYR A C 1
ATOM 2354 O O . TYR A 1 297 ? -3.075 -11.704 -15.594 1.00 78.44 297 TYR A O 1
ATOM 2362 N N . ALA A 1 298 ? -4.480 -10.066 -16.273 1.00 71.88 298 ALA A N 1
ATOM 2363 C CA . ALA A 1 298 ? -4.519 -10.522 -17.654 1.00 71.88 298 ALA A CA 1
ATOM 2364 C C . ALA A 1 298 ? -3.080 -10.558 -18.196 1.00 71.88 298 ALA A C 1
ATOM 2366 O O . ALA A 1 298 ? -2.245 -9.779 -17.713 1.00 71.88 298 ALA A O 1
ATOM 2367 N N . PRO A 1 299 ? -2.770 -11.417 -19.182 1.00 61.56 299 PRO A N 1
ATOM 2368 C CA . PRO A 1 299 ? -1.500 -11.377 -19.887 1.00 61.56 299 PRO A CA 1
ATOM 2369 C C . PRO A 1 299 ? -1.376 -10.025 -20.602 1.00 61.56 299 PRO A C 1
ATOM 2371 O O . PRO A 1 299 ? -1.614 -9.892 -21.799 1.00 61.56 299 PRO A O 1
ATOM 2374 N N . ASN A 1 300 ? -1.029 -8.977 -19.854 1.00 63.44 300 ASN A N 1
ATOM 2375 C CA . ASN A 1 300 ? -0.563 -7.726 -20.400 1.00 63.44 300 ASN A CA 1
ATOM 2376 C C . ASN A 1 300 ? 0.573 -8.123 -21.322 1.00 63.44 300 ASN A C 1
ATOM 2378 O O . ASN A 1 300 ? 1.397 -8.964 -20.941 1.00 63.44 300 ASN A O 1
ATOM 2382 N N . THR A 1 301 ? 0.605 -7.562 -22.534 1.00 64.94 301 THR A N 1
ATOM 2383 C CA . THR A 1 301 ? 1.709 -7.868 -23.440 1.00 64.94 301 THR A CA 1
ATOM 2384 C C . THR A 1 301 ? 2.987 -7.685 -22.630 1.00 64.94 301 THR A C 1
ATOM 2386 O O . THR A 1 301 ? 3.138 -6.676 -21.940 1.00 64.94 301 THR A O 1
ATOM 2389 N N . ARG A 1 302 ? 3.853 -8.704 -22.590 1.00 77.81 302 ARG A N 1
ATOM 2390 C CA . ARG A 1 302 ? 5.123 -8.675 -21.841 1.00 77.81 302 ARG A CA 1
ATOM 2391 C C . ARG A 1 302 ? 5.836 -7.328 -22.020 1.00 77.81 302 ARG A C 1
ATOM 2393 O O . ARG A 1 302 ? 6.453 -6.809 -21.098 1.00 77.81 302 ARG A O 1
ATOM 2400 N N . GLU A 1 303 ? 5.667 -6.758 -23.207 1.00 74.81 303 GLU A N 1
ATOM 2401 C CA . GLU A 1 303 ? 6.092 -5.435 -23.626 1.00 74.81 303 GLU A CA 1
ATOM 2402 C C . GLU A 1 303 ? 5.541 -4.268 -22.789 1.00 74.81 303 GLU A C 1
ATOM 2404 O O . GLU A 1 303 ? 6.298 -3.376 -22.420 1.00 74.81 303 GLU A O 1
ATOM 2409 N N . THR A 1 304 ? 4.263 -4.272 -22.413 1.00 81.25 304 THR A N 1
ATOM 2410 C CA . THR A 1 304 ? 3.675 -3.271 -21.513 1.00 81.25 304 THR A CA 1
ATOM 2411 C C . THR A 1 304 ? 4.352 -3.286 -20.145 1.00 81.25 304 THR A C 1
ATOM 2413 O O . THR A 1 304 ? 4.775 -2.234 -19.672 1.00 81.25 304 THR A O 1
ATOM 2416 N N . VAL A 1 305 ? 4.502 -4.460 -19.519 1.00 85.69 305 VAL A N 1
ATOM 2417 C CA . VAL A 1 305 ? 5.190 -4.591 -18.217 1.00 85.69 305 VAL A CA 1
ATOM 2418 C C . VAL A 1 305 ? 6.660 -4.195 -18.340 1.00 85.69 305 VAL A C 1
ATOM 2420 O O . VAL A 1 305 ? 7.188 -3.472 -17.492 1.00 85.69 305 VAL A O 1
ATOM 2423 N N . ARG A 1 306 ? 7.314 -4.630 -19.422 1.00 84.31 306 ARG A N 1
ATOM 2424 C CA . ARG A 1 306 ? 8.694 -4.266 -19.736 1.00 84.31 306 ARG A CA 1
ATOM 2425 C C . ARG A 1 306 ? 8.856 -2.749 -19.794 1.00 84.31 306 ARG A C 1
ATOM 2427 O O . ARG A 1 306 ? 9.715 -2.212 -19.110 1.00 84.31 306 ARG A O 1
ATOM 2434 N N . ARG A 1 307 ? 8.003 -2.061 -20.557 1.00 80.38 307 ARG A N 1
ATOM 2435 C CA . ARG A 1 307 ? 8.070 -0.614 -20.803 1.00 80.38 307 ARG A CA 1
ATOM 2436 C C . ARG A 1 307 ? 7.637 0.242 -19.613 1.00 80.38 307 ARG A C 1
ATOM 2438 O O . ARG A 1 307 ? 8.174 1.331 -19.457 1.00 80.38 307 ARG A O 1
ATOM 2445 N N . GLN A 1 308 ? 6.651 -0.209 -18.836 1.00 82.75 308 GLN A N 1
ATOM 2446 C CA . GLN A 1 308 ? 6.011 0.596 -17.784 1.00 82.75 308 GLN A CA 1
ATOM 2447 C C . GLN A 1 308 ? 6.458 0.256 -16.356 1.00 82.75 308 GLN A C 1
ATOM 2449 O O . GLN A 1 308 ? 6.036 0.936 -15.422 1.00 82.75 308 GLN A O 1
ATOM 2454 N N . THR A 1 309 ? 7.230 -0.811 -16.146 1.00 90.31 309 THR A N 1
ATOM 2455 C CA . THR A 1 309 ? 7.746 -1.151 -14.812 1.00 90.31 309 THR A CA 1
ATOM 2456 C C . THR A 1 309 ? 9.216 -1.547 -14.880 1.00 90.31 309 THR A C 1
ATOM 2458 O O . THR A 1 309 ? 10.051 -0.895 -14.257 1.00 90.31 309 THR A O 1
ATOM 2461 N N . MET A 1 310 ? 9.560 -2.592 -15.641 1.00 91.31 310 MET A N 1
ATOM 2462 C CA . MET A 1 310 ? 10.926 -3.132 -15.608 1.00 91.31 310 MET A CA 1
ATOM 2463 C C . MET A 1 310 ? 11.960 -2.147 -16.156 1.00 91.31 310 MET A C 1
ATOM 2465 O O . MET A 1 310 ? 13.018 -1.996 -15.561 1.00 91.31 310 MET A O 1
ATOM 2469 N N . HIS A 1 311 ? 11.653 -1.428 -17.237 1.00 85.31 311 HIS A N 1
ATOM 2470 C CA . HIS A 1 311 ? 12.567 -0.445 -17.816 1.00 85.31 311 HIS A CA 1
ATOM 2471 C C . HIS A 1 311 ? 12.914 0.667 -16.819 1.00 85.31 311 HIS A C 1
ATOM 2473 O O . HIS A 1 311 ? 14.082 1.015 -16.666 1.00 85.31 311 HIS A O 1
ATOM 2479 N N . GLN A 1 312 ? 11.924 1.166 -16.075 1.00 86.50 312 GLN A N 1
ATOM 2480 C CA . GLN A 1 312 ? 12.154 2.160 -15.027 1.00 86.50 312 GLN A CA 1
ATOM 2481 C C . GLN A 1 312 ? 12.953 1.558 -13.870 1.00 86.50 312 GLN A C 1
ATOM 2483 O O . GLN A 1 312 ? 13.888 2.189 -13.390 1.00 86.50 312 GLN A O 1
ATOM 2488 N N . PHE A 1 313 ? 12.678 0.313 -13.471 1.00 93.69 313 PHE A N 1
ATOM 2489 C CA . PHE A 1 313 ? 13.475 -0.367 -12.445 1.00 93.69 313 PHE A CA 1
ATOM 2490 C C . PHE A 1 313 ? 14.946 -0.519 -12.862 1.00 93.69 313 PHE A C 1
ATOM 2492 O O . PHE A 1 313 ? 15.836 -0.380 -12.024 1.00 93.69 313 PHE A O 1
ATOM 2499 N N . VAL A 1 314 ? 15.224 -0.753 -14.148 1.00 88.00 314 VAL A N 1
ATOM 2500 C CA . VAL A 1 314 ? 16.593 -0.795 -14.688 1.00 88.00 314 VAL A CA 1
ATOM 2501 C C . VAL A 1 314 ? 17.244 0.586 -14.636 1.00 88.00 314 VAL A C 1
ATOM 2503 O O . VAL A 1 314 ? 18.378 0.707 -14.174 1.00 88.00 314 VAL A O 1
ATOM 2506 N N . GLN A 1 315 ? 16.536 1.631 -15.076 1.00 80.69 315 GLN A N 1
ATOM 2507 C CA . GLN A 1 315 ? 17.022 3.018 -15.038 1.00 80.69 315 GLN A CA 1
ATOM 2508 C C . GLN A 1 315 ? 17.286 3.509 -13.612 1.00 80.69 315 GLN A C 1
ATOM 2510 O O . GLN A 1 315 ? 18.169 4.330 -13.395 1.00 80.69 315 GLN A O 1
ATOM 2515 N N . MET A 1 316 ? 16.547 2.982 -12.639 1.00 83.56 316 MET A N 1
ATOM 2516 C CA . MET A 1 316 ? 16.737 3.263 -11.220 1.00 83.56 316 MET A CA 1
ATOM 2517 C C . MET A 1 316 ? 17.822 2.393 -10.569 1.00 83.56 316 MET A C 1
ATOM 2519 O O . MET A 1 316 ? 18.090 2.553 -9.386 1.00 83.56 316 MET A O 1
ATOM 2523 N N . GLY A 1 317 ? 18.433 1.446 -11.288 1.00 84.50 317 GLY A N 1
ATOM 2524 C CA . GLY A 1 317 ? 19.406 0.516 -10.706 1.00 84.50 317 GLY A CA 1
ATOM 2525 C C . GLY A 1 317 ? 18.805 -0.443 -9.667 1.00 84.50 317 GLY A C 1
ATOM 2526 O O . GLY A 1 317 ? 19.521 -0.937 -8.799 1.00 84.50 317 GLY A O 1
ATOM 2527 N N . ILE A 1 318 ? 17.491 -0.691 -9.717 1.00 94.25 318 ILE A N 1
ATOM 2528 C CA . ILE A 1 318 ? 16.797 -1.677 -8.871 1.00 94.25 318 ILE A CA 1
ATOM 2529 C C . ILE A 1 318 ? 17.078 -3.090 -9.389 1.00 94.25 318 ILE A C 1
ATOM 2531 O O . ILE A 1 318 ? 17.347 -4.001 -8.606 1.00 94.25 318 ILE A O 1
ATOM 2535 N N . VAL A 1 319 ? 17.031 -3.276 -10.713 1.00 94.50 319 VAL A N 1
ATOM 2536 C CA . VAL A 1 319 ? 17.185 -4.585 -11.366 1.00 94.50 319 VAL A CA 1
ATOM 2537 C C . VAL A 1 319 ? 18.286 -4.586 -12.421 1.00 94.50 319 VAL A C 1
ATOM 2539 O O . VAL A 1 319 ? 18.578 -3.570 -13.052 1.00 94.50 319 VAL A O 1
ATOM 2542 N N . VAL A 1 320 ? 18.846 -5.770 -12.651 1.00 90.88 320 VAL A N 1
ATOM 2543 C CA . VAL A 1 320 ? 19.751 -6.088 -13.757 1.00 90.88 320 VAL A CA 1
ATOM 2544 C C . VAL A 1 320 ? 19.009 -6.946 -14.781 1.00 90.88 320 VAL A C 1
ATOM 2546 O O . VAL A 1 320 ? 18.241 -7.840 -14.421 1.00 90.88 320 VAL A O 1
ATOM 2549 N N . GLU A 1 321 ? 19.240 -6.663 -16.061 1.00 90.56 321 GLU A N 1
ATOM 2550 C CA . GLU A 1 321 ? 18.685 -7.409 -17.194 1.00 90.56 321 GLU A CA 1
ATOM 2551 C C . GLU A 1 321 ? 19.622 -8.534 -17.615 1.00 90.56 321 GLU A C 1
ATOM 2553 O O . GLU A 1 321 ? 20.822 -8.311 -17.741 1.00 90.56 321 GLU A O 1
ATOM 2558 N N . ASN A 1 322 ? 19.053 -9.722 -17.841 1.00 91.25 322 ASN A N 1
ATOM 2559 C CA . ASN A 1 322 ? 19.737 -10.934 -18.304 1.00 91.25 322 ASN A CA 1
ATOM 2560 C C . ASN A 1 322 ? 21.128 -11.146 -17.676 1.00 91.25 322 ASN A C 1
ATOM 2562 O O . ASN A 1 322 ? 22.114 -11.274 -18.405 1.00 91.25 322 ASN A O 1
ATOM 2566 N N . PRO A 1 323 ? 21.231 -11.208 -16.333 1.00 87.50 323 PRO A N 1
ATOM 2567 C CA . PRO A 1 323 ? 22.520 -11.405 -15.664 1.00 87.50 323 PRO A CA 1
ATOM 2568 C C . PRO A 1 323 ? 23.209 -12.720 -16.071 1.00 87.50 323 PRO A C 1
ATOM 2570 O O . PRO A 1 323 ? 24.409 -12.876 -15.884 1.00 87.50 323 PRO A O 1
ATOM 2573 N N . ASP A 1 324 ? 22.454 -13.668 -16.627 1.00 87.81 324 ASP A N 1
ATOM 2574 C CA . ASP A 1 324 ? 22.926 -14.940 -17.163 1.00 87.81 324 ASP A CA 1
ATOM 2575 C C . ASP A 1 324 ? 23.454 -14.868 -18.599 1.00 87.81 324 ASP A C 1
ATOM 2577 O O . ASP A 1 324 ? 24.281 -15.690 -18.982 1.00 87.81 324 ASP A O 1
ATOM 2581 N N . GLN A 1 325 ? 22.933 -13.947 -19.409 1.00 85.06 325 GLN A N 1
ATOM 2582 C CA . GLN A 1 325 ? 23.282 -13.810 -20.819 1.00 85.06 325 GLN A CA 1
ATOM 2583 C C . GLN A 1 325 ? 23.081 -12.352 -21.272 1.00 85.06 325 GLN A C 1
ATOM 2585 O O . GLN A 1 325 ? 22.014 -12.016 -21.801 1.00 85.06 325 GLN A O 1
ATOM 2590 N N . PRO A 1 326 ? 24.085 -11.478 -21.073 1.00 81.19 326 PRO A N 1
ATOM 2591 C CA . PRO A 1 326 ? 23.965 -10.045 -21.351 1.00 81.19 326 PRO A CA 1
ATOM 2592 C C . PRO A 1 326 ? 23.652 -9.698 -22.815 1.00 81.19 326 PRO A C 1
ATOM 2594 O O . PRO A 1 326 ? 23.006 -8.690 -23.081 1.00 81.19 326 PRO A O 1
ATOM 2597 N N . ASP A 1 327 ? 24.068 -10.540 -23.760 1.00 78.06 327 ASP A N 1
ATOM 2598 C CA . ASP A 1 327 ? 23.887 -10.391 -25.210 1.00 78.06 327 ASP A CA 1
ATOM 2599 C C . ASP A 1 327 ? 22.563 -10.986 -25.734 1.00 78.06 327 ASP A C 1
ATOM 2601 O O . ASP A 1 327 ? 22.329 -11.060 -26.942 1.00 78.06 327 ASP A O 1
ATOM 2605 N N . ARG A 1 328 ? 21.661 -11.416 -24.838 1.00 81.44 328 ARG A N 1
ATOM 2606 C CA . ARG A 1 328 ? 20.364 -11.993 -25.214 1.00 81.44 328 ARG A CA 1
ATOM 2607 C C . ARG A 1 328 ? 19.545 -11.003 -26.065 1.00 81.44 328 ARG A C 1
ATOM 2609 O O . ARG A 1 328 ? 19.373 -9.856 -25.658 1.00 81.44 328 ARG A O 1
ATOM 2616 N N . PRO A 1 329 ? 18.932 -11.440 -27.185 1.00 75.38 329 PRO A N 1
ATOM 2617 C CA . PRO A 1 329 ? 18.074 -10.577 -27.998 1.00 75.38 329 PRO A CA 1
ATOM 2618 C C . PRO A 1 329 ? 16.877 -10.005 -27.222 1.00 75.38 329 PRO A C 1
ATOM 2620 O O . PRO A 1 329 ? 16.204 -10.735 -26.490 1.00 75.38 329 PRO A O 1
ATOM 2623 N N . ILE A 1 330 ? 16.551 -8.724 -27.444 1.00 69.56 330 ILE A N 1
ATOM 2624 C CA . ILE A 1 330 ? 15.478 -7.973 -26.745 1.00 69.56 330 ILE A CA 1
ATOM 2625 C C . ILE A 1 330 ? 14.101 -8.637 -26.858 1.00 69.56 330 ILE A C 1
ATOM 2627 O O . ILE A 1 330 ? 13.291 -8.610 -25.932 1.00 69.56 330 ILE A O 1
ATOM 2631 N N . ASN A 1 331 ? 13.828 -9.291 -27.981 1.00 72.62 331 ASN A N 1
ATOM 2632 C CA . ASN A 1 331 ? 12.567 -9.986 -28.224 1.00 72.62 331 ASN A CA 1
ATOM 2633 C C . ASN A 1 331 ? 12.497 -11.392 -27.591 1.00 72.62 331 ASN A C 1
ATOM 2635 O O . ASN A 1 331 ? 11.430 -12.017 -27.634 1.00 72.62 331 ASN A O 1
ATOM 2639 N N . SER A 1 332 ? 13.577 -11.880 -26.973 1.00 79.62 332 SER A N 1
ATOM 2640 C CA . SER A 1 332 ? 13.680 -13.251 -26.473 1.00 79.62 332 SER A CA 1
ATOM 2641 C C . SER A 1 332 ? 12.601 -13.592 -25.431 1.00 79.62 332 SER A C 1
ATOM 2643 O O . SER A 1 332 ? 12.399 -12.846 -24.469 1.00 79.62 332 SER A O 1
ATOM 2645 N N . PRO A 1 333 ? 11.928 -14.756 -25.540 1.00 81.50 333 PRO A N 1
ATOM 2646 C CA . PRO A 1 333 ? 11.018 -15.264 -24.506 1.00 81.50 333 PRO A CA 1
ATOM 2647 C C . PRO A 1 333 ? 11.721 -15.632 -23.199 1.00 81.50 333 PRO A C 1
ATOM 2649 O O . PRO A 1 333 ? 11.058 -15.828 -22.182 1.00 81.50 333 PRO A O 1
ATOM 2652 N N . LYS A 1 334 ? 13.054 -15.712 -23.211 1.00 88.00 334 LYS A N 1
ATOM 2653 C CA . LYS A 1 334 ? 13.859 -16.001 -22.027 1.00 88.00 334 LYS A CA 1
ATOM 2654 C C . LYS A 1 334 ? 14.291 -14.736 -21.282 1.00 88.00 334 LYS A C 1
ATOM 2656 O O . LYS A 1 334 ? 14.967 -14.870 -20.274 1.00 88.00 334 LYS A O 1
ATOM 2661 N N . TRP A 1 335 ? 13.935 -13.532 -21.741 1.00 89.75 335 TRP A N 1
ATOM 2662 C CA . TRP A 1 335 ? 14.338 -12.288 -21.075 1.00 89.75 335 TRP A CA 1
ATOM 2663 C C . TRP A 1 335 ? 13.964 -12.295 -19.586 1.00 89.75 335 TRP A C 1
ATOM 2665 O O . TRP A 1 335 ? 12.803 -12.531 -19.235 1.00 89.75 335 TRP A O 1
ATOM 2675 N N . CYS A 1 336 ? 14.945 -12.058 -18.719 1.00 94.19 336 CYS A N 1
ATOM 2676 C CA . CYS A 1 336 ? 14.795 -12.178 -17.272 1.00 94.19 336 CYS A CA 1
ATOM 2677 C C . CYS A 1 336 ? 15.475 -11.035 -16.518 1.00 94.19 336 CYS A C 1
ATOM 2679 O O . CYS A 1 336 ? 16.362 -10.357 -17.035 1.00 94.19 336 CYS A O 1
ATOM 2681 N N . TYR A 1 337 ? 15.047 -10.862 -15.273 1.00 95.69 337 TYR A N 1
ATOM 2682 C CA . TYR A 1 337 ? 15.458 -9.800 -14.368 1.00 95.69 337 TYR A CA 1
ATOM 2683 C C . TYR A 1 337 ? 15.909 -10.387 -13.032 1.00 95.69 337 TYR A C 1
ATOM 2685 O O . TYR A 1 337 ? 15.479 -11.475 -12.644 1.00 95.69 337 TYR A O 1
ATOM 2693 N N . GLN A 1 338 ? 16.762 -9.653 -12.328 1.00 97.44 338 GLN A N 1
ATOM 2694 C CA . GLN A 1 338 ? 17.223 -9.979 -10.979 1.00 97.44 338 GLN A CA 1
ATOM 2695 C C . GLN A 1 338 ? 17.472 -8.675 -10.210 1.00 97.44 338 GLN A C 1
ATOM 2697 O O . GLN A 1 338 ? 17.892 -7.693 -10.823 1.00 97.44 338 GLN A O 1
ATOM 2702 N N . LEU A 1 339 ? 17.220 -8.629 -8.895 1.00 97.50 339 LEU A N 1
ATOM 2703 C CA . LEU A 1 339 ? 17.531 -7.431 -8.104 1.00 97.50 339 LEU A CA 1
ATOM 2704 C C . LEU A 1 339 ? 19.038 -7.198 -8.045 1.00 97.50 339 LEU A C 1
ATOM 2706 O O . LEU A 1 339 ? 19.821 -8.129 -7.831 1.00 97.50 339 LEU A O 1
ATOM 2710 N N . HIS A 1 340 ? 19.431 -5.933 -8.152 1.00 94.19 340 HIS A N 1
ATOM 2711 C CA . HIS A 1 340 ? 20.796 -5.525 -7.874 1.00 94.19 340 HIS A CA 1
ATOM 2712 C C . HIS A 1 340 ? 21.122 -5.740 -6.387 1.00 94.19 340 HIS A C 1
ATOM 2714 O O . HIS A 1 340 ? 20.304 -5.436 -5.518 1.00 94.19 340 HIS A O 1
ATOM 2720 N N . GLN A 1 341 ? 22.326 -6.222 -6.065 1.00 92.56 341 GLN A N 1
ATOM 2721 C CA . GLN A 1 341 ? 22.672 -6.612 -4.687 1.00 92.56 341 GLN A CA 1
ATOM 2722 C C . GLN A 1 341 ? 22.583 -5.452 -3.688 1.00 92.56 341 GLN A C 1
ATOM 2724 O O . GLN A 1 341 ? 22.127 -5.636 -2.565 1.00 92.56 341 GLN A O 1
ATOM 2729 N N . GLN A 1 342 ? 22.930 -4.233 -4.106 1.00 91.00 342 GLN A N 1
ATOM 2730 C CA . GLN A 1 342 ? 22.777 -3.048 -3.251 1.00 91.00 342 GLN A CA 1
ATOM 2731 C C . GLN A 1 342 ? 21.309 -2.742 -2.937 1.00 91.00 342 GLN A C 1
ATOM 2733 O O . GLN A 1 342 ? 21.003 -2.279 -1.841 1.00 91.00 342 GLN A O 1
ATOM 2738 N N . PHE A 1 343 ? 20.397 -3.040 -3.867 1.00 95.69 343 PHE A N 1
ATOM 2739 C CA . PHE A 1 343 ? 18.968 -2.905 -3.615 1.00 95.69 343 PHE A CA 1
ATOM 2740 C C . PHE A 1 343 ? 18.462 -3.992 -2.662 1.00 95.69 343 PHE A C 1
ATOM 2742 O O . PHE A 1 343 ? 17.659 -3.705 -1.785 1.00 95.69 343 PHE A O 1
ATOM 2749 N N . VAL A 1 344 ? 18.979 -5.222 -2.754 1.00 96.81 344 VAL A N 1
ATOM 2750 C CA . VAL A 1 344 ? 18.669 -6.291 -1.784 1.00 96.81 344 VAL A CA 1
ATOM 2751 C C . VAL A 1 344 ? 19.095 -5.884 -0.372 1.00 96.81 344 VAL A C 1
ATOM 2753 O O . VAL A 1 344 ? 18.324 -6.053 0.568 1.00 96.81 344 VAL A O 1
ATOM 2756 N N . THR A 1 345 ? 20.291 -5.308 -0.213 1.00 95.19 345 THR A N 1
ATOM 2757 C CA . THR A 1 345 ? 20.757 -4.782 1.081 1.00 95.19 345 THR A CA 1
ATOM 2758 C C . THR A 1 345 ? 19.825 -3.697 1.616 1.00 95.19 345 THR A C 1
ATOM 2760 O O . THR A 1 345 ? 19.500 -3.718 2.800 1.00 95.19 345 THR A O 1
ATOM 2763 N N . LEU A 1 346 ? 19.348 -2.796 0.747 1.00 96.44 346 LEU A N 1
ATOM 2764 C CA . LEU A 1 346 ? 18.337 -1.804 1.111 1.00 96.44 346 LEU A CA 1
ATOM 2765 C C . LEU A 1 346 ? 17.046 -2.468 1.596 1.00 96.44 346 LEU A C 1
ATOM 2767 O O . LEU A 1 346 ? 16.588 -2.166 2.691 1.00 96.44 346 LEU A O 1
ATOM 2771 N N . LEU A 1 347 ? 16.488 -3.406 0.830 1.00 97.56 347 LEU A N 1
ATOM 2772 C CA . LEU A 1 347 ? 15.266 -4.113 1.221 1.00 97.56 347 LEU A CA 1
ATOM 2773 C C . LEU A 1 347 ? 15.406 -4.775 2.595 1.00 97.56 347 LEU A C 1
ATOM 2775 O O . LEU A 1 347 ? 14.514 -4.646 3.427 1.00 97.56 347 LEU A O 1
ATOM 2779 N N . LYS A 1 348 ? 16.542 -5.425 2.868 1.00 98.00 348 LYS A N 1
ATOM 2780 C CA . LYS A 1 348 ? 16.787 -6.100 4.150 1.00 98.00 348 LYS A CA 1
ATOM 2781 C C . LYS A 1 348 ? 16.810 -5.168 5.358 1.00 98.00 348 LYS A C 1
ATOM 2783 O O . LYS A 1 348 ? 16.549 -5.646 6.459 1.00 98.00 348 LYS A O 1
ATOM 2788 N N . SER A 1 349 ? 17.103 -3.879 5.177 1.00 97.19 349 SER A N 1
ATOM 2789 C CA . SER A 1 349 ? 17.090 -2.896 6.265 1.00 97.19 349 SER A CA 1
ATOM 2790 C C . SER A 1 349 ? 15.747 -2.175 6.428 1.00 97.19 349 SER A C 1
ATOM 2792 O O . SER A 1 349 ? 15.615 -1.346 7.333 1.00 97.19 349 SER A O 1
ATOM 2794 N N . TYR A 1 350 ? 14.735 -2.489 5.610 1.00 96.81 350 TYR A N 1
ATOM 2795 C CA . TYR A 1 350 ? 13.416 -1.863 5.706 1.00 96.81 350 TYR A CA 1
ATOM 2796 C C . TYR A 1 350 ? 12.777 -2.064 7.086 1.00 96.81 350 TYR A C 1
ATOM 2798 O O . TYR A 1 350 ? 12.708 -3.178 7.607 1.00 96.81 350 TYR A O 1
ATOM 2806 N N . GLY A 1 351 ? 12.315 -0.961 7.683 1.00 91.12 351 GLY A N 1
ATOM 2807 C CA . GLY A 1 351 ? 11.734 -0.935 9.029 1.00 91.12 351 GLY A CA 1
ATOM 2808 C C . GLY A 1 351 ? 12.748 -0.970 10.180 1.00 91.12 351 GLY A C 1
ATOM 2809 O O . GLY A 1 351 ? 12.334 -0.937 11.336 1.00 91.12 351 GLY A O 1
ATOM 2810 N N . SER A 1 352 ? 14.053 -1.021 9.893 1.00 94.44 352 SER A N 1
ATOM 2811 C CA . SER A 1 352 ? 15.115 -0.929 10.905 1.00 94.44 352 SER A CA 1
ATOM 2812 C C . SER A 1 352 ? 15.624 0.506 11.083 1.00 94.44 352 SER A C 1
ATOM 2814 O O . SER A 1 352 ? 15.437 1.361 10.217 1.00 94.44 352 SER A O 1
ATOM 2816 N N . GLU A 1 353 ? 16.356 0.758 12.171 1.00 94.19 353 GLU A N 1
ATOM 2817 C CA . GLU A 1 353 ? 17.034 2.043 12.415 1.00 94.19 353 GLU A CA 1
ATOM 2818 C C . GLU A 1 353 ? 18.084 2.382 11.335 1.00 94.19 353 GLU A C 1
ATOM 2820 O O . GLU A 1 353 ? 18.413 3.548 11.127 1.00 94.19 353 GLU A O 1
ATOM 2825 N N . GLN A 1 354 ? 18.570 1.378 10.594 1.00 92.75 354 GLN A N 1
ATOM 2826 C CA . GLN A 1 354 ? 19.566 1.529 9.525 1.00 92.75 354 GLN A CA 1
ATOM 2827 C C . GLN A 1 354 ? 18.959 1.901 8.162 1.00 92.75 354 GLN A C 1
ATOM 2829 O O . GLN A 1 354 ? 19.703 2.097 7.193 1.00 92.75 354 GLN A O 1
ATOM 2834 N N . TRP A 1 355 ? 17.628 1.990 8.052 1.00 95.25 355 TRP A N 1
ATOM 2835 C CA . TRP A 1 355 ? 16.934 2.249 6.786 1.00 95.25 355 TRP A CA 1
ATOM 2836 C C . TRP A 1 355 ? 17.450 3.512 6.087 1.00 95.25 355 TRP A C 1
ATOM 2838 O O . TRP A 1 355 ? 17.889 3.452 4.938 1.00 95.25 355 TRP A O 1
ATOM 2848 N N . GLU A 1 356 ? 17.480 4.646 6.792 1.00 92.19 356 GLU A N 1
ATOM 2849 C CA . GLU A 1 356 ? 17.857 5.935 6.196 1.00 92.19 356 GLU A CA 1
ATOM 2850 C C . GLU A 1 356 ? 19.321 5.994 5.754 1.00 92.19 356 GLU A C 1
ATOM 2852 O O . GLU A 1 356 ? 19.657 6.641 4.759 1.00 92.19 356 GLU A O 1
ATOM 2857 N N . GLU A 1 357 ? 20.213 5.331 6.486 1.00 90.62 357 GLU A N 1
ATOM 2858 C CA . GLU A 1 357 ? 21.618 5.226 6.098 1.00 90.62 357 GLU A CA 1
ATOM 2859 C C . GLU A 1 357 ? 21.779 4.354 4.851 1.00 90.62 357 GLU A C 1
ATOM 2861 O O . GLU A 1 357 ? 22.389 4.777 3.866 1.00 90.62 357 GLU A O 1
ATOM 2866 N N . THR A 1 358 ? 21.162 3.170 4.850 1.00 91.12 358 THR A N 1
ATOM 2867 C CA . THR A 1 358 ? 21.229 2.236 3.720 1.00 91.12 358 THR A CA 1
ATOM 2868 C C . THR A 1 358 ? 20.627 2.849 2.458 1.00 91.12 358 THR A C 1
ATOM 2870 O O . THR A 1 358 ? 21.178 2.705 1.367 1.00 91.12 358 THR A O 1
ATOM 2873 N N . ARG A 1 359 ? 19.529 3.597 2.602 1.00 93.50 359 ARG A N 1
ATOM 2874 C CA . ARG A 1 359 ? 18.871 4.323 1.513 1.00 93.50 359 ARG A CA 1
ATOM 2875 C C . ARG A 1 359 ? 19.780 5.386 0.901 1.00 93.50 359 ARG A C 1
ATOM 2877 O O . ARG A 1 359 ? 19.886 5.461 -0.323 1.00 93.50 359 ARG A O 1
ATOM 2884 N N . ARG A 1 360 ? 20.480 6.180 1.721 1.00 87.50 360 ARG A N 1
ATOM 2885 C CA . ARG A 1 360 ? 21.471 7.160 1.234 1.00 87.50 360 ARG A CA 1
ATOM 2886 C C . ARG A 1 360 ? 22.611 6.480 0.476 1.00 87.50 360 ARG A C 1
ATOM 2888 O O . ARG A 1 360 ? 22.967 6.927 -0.615 1.00 87.50 360 ARG A O 1
ATOM 2895 N N . ASN A 1 361 ? 23.125 5.374 1.010 1.00 87.44 361 ASN A N 1
ATOM 2896 C CA . ASN A 1 361 ? 24.177 4.591 0.362 1.00 87.44 361 ASN A CA 1
ATOM 2897 C C . ASN A 1 361 ? 23.710 4.019 -0.983 1.00 87.44 361 ASN A C 1
ATOM 2899 O O . ASN A 1 361 ? 24.440 4.102 -1.971 1.00 87.44 361 ASN A O 1
ATOM 2903 N N . TYR A 1 362 ? 22.472 3.523 -1.051 1.00 88.12 362 TYR A N 1
ATOM 2904 C CA . TYR A 1 362 ? 21.866 3.055 -2.293 1.00 88.12 362 TYR A CA 1
ATOM 2905 C C . TYR A 1 362 ? 21.826 4.161 -3.359 1.00 88.12 362 TYR A C 1
ATOM 2907 O O . TYR A 1 362 ? 22.319 3.947 -4.465 1.00 88.12 362 TYR A O 1
ATOM 2915 N N . VAL A 1 363 ? 21.348 5.365 -3.028 1.00 83.00 363 VAL A N 1
ATOM 2916 C CA . VAL A 1 363 ? 21.281 6.492 -3.981 1.00 83.00 363 VAL A CA 1
ATOM 2917 C C . VAL A 1 363 ? 22.659 6.848 -4.553 1.00 83.00 363 VAL A C 1
ATOM 2919 O O . VAL A 1 363 ? 22.797 7.040 -5.764 1.00 83.00 363 VAL A O 1
ATOM 2922 N N . ILE A 1 364 ? 23.694 6.901 -3.707 1.00 79.00 364 ILE A N 1
ATOM 2923 C CA . ILE A 1 364 ? 25.076 7.156 -4.147 1.00 79.00 364 ILE A CA 1
ATOM 2924 C C . ILE A 1 364 ? 25.552 6.032 -5.074 1.00 79.00 364 ILE A C 1
ATOM 2926 O O . ILE A 1 364 ? 26.115 6.287 -6.139 1.00 79.00 364 ILE A O 1
ATOM 2930 N N . SER A 1 365 ? 25.294 4.786 -4.686 1.00 79.56 365 SER A N 1
ATOM 2931 C CA . SER A 1 365 ? 25.750 3.616 -5.427 1.00 79.56 365 SER A CA 1
ATOM 2932 C C . SER A 1 365 ? 25.106 3.480 -6.810 1.00 79.56 365 SER A C 1
ATOM 2934 O O . SER A 1 365 ? 25.806 3.213 -7.784 1.00 79.56 365 SER A O 1
ATOM 2936 N N . VAL A 1 366 ? 23.807 3.776 -6.927 1.00 78.50 366 VAL A N 1
ATOM 2937 C CA . VAL A 1 366 ? 23.086 3.807 -8.205 1.00 78.50 366 VAL A CA 1
ATOM 2938 C C . VAL A 1 366 ? 23.652 4.883 -9.115 1.00 78.50 366 VAL A C 1
ATOM 2940 O O . VAL A 1 366 ? 23.866 4.624 -10.295 1.00 78.50 366 VAL A O 1
ATOM 2943 N N . LYS A 1 367 ? 23.943 6.078 -8.586 1.00 73.44 367 LYS A N 1
ATOM 2944 C CA . LYS A 1 367 ? 24.537 7.158 -9.384 1.00 73.44 367 LYS A CA 1
ATOM 2945 C C . LYS A 1 367 ? 25.854 6.714 -10.024 1.00 73.44 367 LYS A C 1
ATOM 2947 O O . LYS A 1 367 ? 26.045 6.942 -11.215 1.00 73.44 367 LYS A O 1
ATOM 2952 N N . ASN A 1 368 ? 26.718 6.046 -9.261 1.00 70.50 368 ASN A N 1
ATOM 2953 C CA . ASN A 1 368 ? 27.984 5.520 -9.773 1.00 70.50 368 ASN A CA 1
ATOM 2954 C C . ASN A 1 368 ? 27.752 4.395 -10.795 1.00 70.50 368 ASN A C 1
ATOM 2956 O O . ASN A 1 368 ? 28.304 4.444 -11.888 1.00 70.50 368 ASN A O 1
ATOM 2960 N N . LEU A 1 369 ? 26.862 3.442 -10.494 1.00 69.25 369 LEU A N 1
ATOM 2961 C CA . LEU A 1 369 ? 26.520 2.334 -11.393 1.00 69.25 369 LEU A CA 1
ATOM 2962 C C . LEU A 1 369 ? 26.009 2.829 -12.750 1.00 69.25 369 LEU A C 1
ATOM 2964 O O . LEU A 1 369 ? 26.425 2.326 -13.793 1.00 69.25 369 LEU A O 1
ATOM 2968 N N . LEU A 1 370 ? 25.114 3.819 -12.754 1.00 65.31 370 LEU A N 1
ATOM 2969 C CA . LEU A 1 370 ? 24.571 4.403 -13.982 1.00 65.31 370 LEU A CA 1
ATOM 2970 C C . LEU A 1 370 ? 25.635 5.194 -14.758 1.00 65.31 370 LEU A C 1
ATOM 2972 O O . LEU A 1 370 ? 25.645 5.162 -15.988 1.00 65.31 370 LEU A O 1
ATOM 2976 N N . GLN A 1 371 ? 26.559 5.865 -14.062 1.00 60.22 371 GLN A N 1
ATOM 2977 C CA . GLN A 1 371 ? 27.700 6.532 -14.696 1.00 60.22 371 GLN A CA 1
ATOM 2978 C C . GLN A 1 371 ? 28.672 5.534 -15.341 1.00 60.22 371 GLN A C 1
ATOM 2980 O O . GLN A 1 371 ? 29.118 5.773 -16.463 1.00 60.22 371 GLN A O 1
ATOM 2985 N N . ASP A 1 372 ? 28.956 4.410 -14.684 1.00 54.97 372 ASP A N 1
ATOM 2986 C CA . ASP A 1 372 ? 29.834 3.361 -15.214 1.00 54.97 372 ASP A CA 1
ATOM 2987 C C . ASP A 1 372 ? 29.182 2.590 -16.367 1.00 54.97 372 ASP A C 1
ATOM 2989 O O . ASP A 1 372 ? 29.843 2.285 -17.361 1.00 54.97 372 ASP A O 1
ATOM 2993 N N . ARG A 1 373 ? 27.863 2.356 -16.314 1.00 57.03 373 ARG A N 1
ATOM 2994 C CA . ARG A 1 373 ? 27.106 1.799 -17.447 1.00 57.03 373 ARG A CA 1
ATOM 2995 C C . ARG A 1 373 ? 27.221 2.660 -18.700 1.00 57.03 373 ARG A C 1
ATOM 2997 O O . ARG A 1 373 ? 27.419 2.112 -19.775 1.00 57.03 373 ARG A O 1
ATOM 3004 N N . ASN A 1 374 ? 27.168 3.984 -18.562 1.00 51.34 374 ASN A N 1
ATOM 3005 C CA . ASN A 1 374 ? 27.354 4.904 -19.687 1.00 51.34 374 ASN A CA 1
ATOM 3006 C C . ASN A 1 374 ? 28.789 4.901 -20.250 1.00 51.34 374 ASN A C 1
ATOM 3008 O O . ASN A 1 374 ? 29.003 5.395 -21.356 1.00 51.34 374 ASN A O 1
ATOM 3012 N N . ARG A 1 375 ? 29.776 4.382 -19.505 1.00 47.81 375 ARG A N 1
ATOM 3013 C CA . ARG A 1 375 ? 31.180 4.266 -19.940 1.00 47.81 375 ARG A CA 1
ATOM 3014 C C . ARG A 1 375 ? 31.491 2.925 -20.606 1.00 47.81 375 ARG A C 1
ATOM 3016 O O . ARG A 1 375 ? 32.310 2.897 -21.514 1.00 47.81 375 ARG A O 1
ATOM 3023 N N . ASN A 1 376 ? 30.823 1.849 -20.188 1.00 47.59 376 ASN A N 1
ATOM 3024 C CA . ASN A 1 376 ? 31.063 0.476 -20.652 1.00 47.59 376 ASN A CA 1
ATOM 3025 C C . ASN A 1 376 ? 30.026 -0.024 -21.674 1.00 47.59 376 ASN A C 1
ATOM 3027 O O . ASN A 1 376 ? 29.809 -1.232 -21.785 1.00 47.59 376 ASN A O 1
ATOM 3031 N N . ILE A 1 377 ? 29.362 0.870 -22.415 1.00 56.25 377 ILE A N 1
ATOM 3032 C CA . ILE A 1 377 ? 28.501 0.438 -23.522 1.00 56.25 377 ILE A CA 1
ATOM 3033 C C . ILE A 1 377 ? 29.419 -0.117 -24.625 1.00 56.25 377 ILE A C 1
ATOM 3035 O O . ILE A 1 377 ? 30.311 0.609 -25.066 1.00 56.25 377 ILE A O 1
ATOM 3039 N N . PRO A 1 378 ? 29.254 -1.379 -25.074 1.00 55.78 378 PRO A N 1
ATOM 3040 C CA . PRO A 1 378 ? 30.046 -1.903 -26.182 1.00 55.78 378 PRO A CA 1
ATOM 3041 C C . PRO A 1 378 ? 29.825 -1.006 -27.401 1.00 55.78 378 PRO A C 1
ATOM 3043 O O . PRO A 1 378 ? 28.688 -0.622 -27.662 1.00 55.78 378 PRO A O 1
ATOM 3046 N N . MET A 1 379 ? 30.877 -0.637 -28.124 1.00 63.72 379 MET A N 1
ATOM 3047 C CA . MET A 1 379 ? 30.768 0.260 -29.277 1.00 63.72 379 MET A CA 1
ATOM 3048 C C . MET A 1 379 ? 30.769 -0.551 -30.577 1.00 63.72 379 MET A C 1
ATOM 3050 O O . MET A 1 379 ? 31.477 -1.554 -30.682 1.00 63.72 379 MET A O 1
ATOM 3054 N N . ILE A 1 380 ? 29.971 -0.134 -31.558 1.00 68.75 380 ILE A N 1
ATOM 3055 C CA . ILE A 1 380 ? 29.992 -0.674 -32.918 1.00 68.75 380 ILE A CA 1
ATOM 3056 C C . ILE A 1 380 ? 30.768 0.282 -33.837 1.00 68.75 380 ILE A C 1
ATOM 3058 O O . ILE A 1 380 ? 30.446 1.474 -33.872 1.00 68.75 380 ILE A O 1
ATOM 3062 N N . PRO A 1 381 ? 31.760 -0.209 -34.604 1.00 77.69 381 PRO A N 1
ATOM 3063 C CA . PRO A 1 381 ? 32.394 0.591 -35.640 1.00 77.69 381 PRO A CA 1
ATOM 3064 C C . PRO A 1 381 ? 31.411 0.806 -36.795 1.00 77.69 381 PRO A C 1
ATOM 3066 O O . PRO A 1 381 ? 30.706 -0.128 -37.199 1.00 77.69 381 PRO A O 1
ATOM 3069 N N . VAL A 1 382 ? 31.383 2.030 -37.317 1.00 82.44 382 VAL A N 1
ATOM 3070 C CA . VAL A 1 382 ? 30.560 2.441 -38.458 1.00 82.44 382 VAL A CA 1
ATOM 3071 C C . VAL A 1 382 ? 31.406 3.243 -39.431 1.00 82.44 382 VAL A C 1
ATOM 3073 O O . VAL A 1 382 ? 32.137 4.146 -39.023 1.00 82.44 382 VAL A O 1
ATOM 3076 N N . SER A 1 383 ? 31.294 2.921 -40.715 1.00 81.19 383 SER A N 1
ATOM 3077 C CA . SER A 1 383 ? 31.987 3.652 -41.777 1.00 81.19 383 SER A CA 1
ATOM 3078 C C . SER A 1 383 ? 31.091 4.754 -42.335 1.00 81.19 383 SER A C 1
ATOM 3080 O O . SER A 1 383 ? 29.971 4.496 -42.771 1.00 81.19 383 SER A O 1
ATOM 3082 N N . LEU A 1 384 ? 31.577 5.993 -42.325 1.00 82.62 384 LEU A N 1
ATOM 3083 C CA . LEU A 1 384 ? 30.929 7.109 -43.001 1.00 82.62 384 LEU A CA 1
ATOM 3084 C C . LEU A 1 384 ? 31.156 7.025 -44.522 1.00 82.62 384 LEU A C 1
ATOM 3086 O O . LEU A 1 384 ? 32.170 6.475 -44.961 1.00 82.62 384 LEU A O 1
ATOM 3090 N N . PRO A 1 385 ? 30.278 7.632 -45.345 1.00 74.62 385 PRO A N 1
ATOM 3091 C CA . PRO A 1 385 ? 30.425 7.649 -46.806 1.00 74.62 385 PRO A CA 1
ATOM 3092 C C . PRO A 1 385 ? 31.747 8.244 -47.315 1.00 74.62 385 PRO A C 1
ATOM 3094 O O . PRO A 1 385 ? 32.190 7.909 -48.408 1.00 74.62 385 PRO A O 1
ATOM 3097 N N . ASN A 1 386 ? 32.397 9.104 -46.524 1.00 75.06 386 ASN A N 1
ATOM 3098 C CA . ASN A 1 386 ? 33.702 9.701 -46.829 1.00 75.06 386 ASN A CA 1
ATOM 3099 C C . ASN A 1 386 ? 34.903 8.808 -46.432 1.00 75.06 386 ASN A C 1
ATOM 3101 O O . ASN A 1 386 ? 36.047 9.251 -46.519 1.00 75.06 386 ASN A O 1
ATOM 3105 N N . GLY A 1 387 ? 34.658 7.583 -45.953 1.00 73.50 387 GLY A N 1
ATOM 3106 C CA . GLY A 1 387 ? 35.680 6.628 -45.515 1.00 73.50 387 GLY A CA 1
ATOM 3107 C C . GLY A 1 387 ? 36.156 6.793 -44.067 1.00 73.50 387 GLY A C 1
ATOM 3108 O O . GLY A 1 387 ? 36.973 5.997 -43.607 1.00 73.50 387 GLY A O 1
ATOM 3109 N N . GLN A 1 388 ? 35.663 7.788 -43.320 1.00 81.06 388 GLN A N 1
ATOM 3110 C CA . GLN A 1 388 ? 35.986 7.940 -41.898 1.00 81.06 388 GLN A CA 1
ATOM 3111 C C . GLN A 1 388 ? 35.264 6.886 -41.050 1.00 81.06 388 GLN A C 1
ATOM 3113 O O . GLN A 1 388 ? 34.080 6.625 -41.242 1.00 81.06 388 GLN A O 1
ATOM 3118 N N . ALA A 1 389 ? 35.957 6.317 -40.064 1.00 81.12 389 ALA A N 1
ATOM 3119 C CA . ALA A 1 389 ? 35.353 5.406 -39.097 1.00 81.12 389 ALA A CA 1
ATOM 3120 C C . ALA A 1 389 ? 34.889 6.167 -37.846 1.00 81.12 389 ALA A C 1
ATOM 3122 O O . ALA A 1 389 ? 35.674 6.882 -37.221 1.00 81.12 389 ALA A O 1
ATOM 3123 N N . ILE A 1 390 ? 33.634 5.964 -37.450 1.00 84.00 390 ILE A N 1
ATOM 3124 C CA . ILE A 1 390 ? 33.061 6.438 -36.186 1.00 84.00 390 ILE A CA 1
ATOM 3125 C C . ILE A 1 390 ? 32.643 5.250 -35.313 1.00 84.00 390 ILE A C 1
ATOM 3127 O O . ILE A 1 390 ? 32.556 4.113 -35.773 1.00 84.00 390 ILE A O 1
ATOM 3131 N N . GLN A 1 391 ? 32.398 5.504 -34.030 1.00 79.81 391 GLN A N 1
ATOM 3132 C CA . GLN A 1 391 ? 31.968 4.492 -33.064 1.00 79.81 391 GLN A CA 1
ATOM 3133 C C . GLN A 1 391 ? 30.597 4.889 -32.512 1.00 79.81 391 GLN A C 1
ATOM 3135 O O . GLN A 1 391 ? 30.472 5.976 -31.949 1.00 79.81 391 GLN A O 1
ATOM 3140 N N . LEU A 1 392 ? 29.590 4.020 -32.641 1.00 75.75 392 LEU A N 1
ATOM 3141 C CA . LEU A 1 392 ? 28.261 4.207 -32.036 1.00 75.75 392 LEU A CA 1
ATOM 3142 C C . LEU A 1 392 ? 28.086 3.276 -30.832 1.00 75.75 392 LEU A C 1
ATOM 3144 O O . LEU A 1 392 ? 28.656 2.188 -30.805 1.00 75.75 392 LEU A O 1
ATOM 3148 N N . SER A 1 393 ? 27.258 3.647 -29.858 1.00 68.44 393 SER A N 1
ATOM 3149 C CA . SER A 1 393 ? 26.923 2.742 -28.756 1.00 68.44 393 SER A CA 1
ATOM 3150 C C . SER A 1 393 ? 26.074 1.548 -29.246 1.00 68.44 393 SER A C 1
ATOM 3152 O O . SER A 1 393 ? 25.189 1.702 -30.090 1.00 68.44 393 SER A O 1
ATOM 3154 N N . SER A 1 394 ? 26.357 0.326 -28.776 1.00 60.75 394 SER A N 1
ATOM 3155 C CA . SER A 1 394 ? 25.639 -0.886 -29.202 1.00 60.75 394 SER A CA 1
ATOM 3156 C C . SER A 1 394 ? 24.256 -0.962 -28.550 1.00 60.75 394 SER A C 1
ATOM 3158 O O . SER A 1 394 ? 24.113 -1.160 -27.345 1.00 60.75 394 SER A O 1
ATOM 3160 N N . GLY A 1 395 ? 23.205 -0.803 -29.357 1.00 64.75 395 GLY A N 1
ATOM 3161 C CA . GLY A 1 395 ? 21.829 -1.014 -28.912 1.00 64.75 395 GLY A CA 1
ATOM 3162 C C . GLY A 1 395 ? 20.790 -0.154 -29.625 1.00 64.75 395 GLY A C 1
ATOM 3163 O O . GLY A 1 395 ? 21.082 0.912 -30.162 1.00 64.75 395 GLY A O 1
ATOM 3164 N N . GLY A 1 396 ? 19.545 -0.639 -29.609 1.00 71.06 396 GLY A N 1
ATOM 3165 C CA . GLY A 1 396 ? 18.371 0.097 -30.076 1.00 71.06 396 GLY A CA 1
ATOM 3166 C C . GLY A 1 396 ? 18.505 0.628 -31.504 1.00 71.06 396 GLY A C 1
ATOM 3167 O O . GLY A 1 396 ? 18.679 -0.132 -32.453 1.00 71.06 396 GLY A O 1
ATOM 3168 N N . GLN A 1 397 ? 18.390 1.947 -31.631 1.00 75.88 397 GLN A N 1
ATOM 3169 C CA . GLN A 1 397 ? 18.354 2.687 -32.890 1.00 75.88 397 GLN A CA 1
ATOM 3170 C C . GLN A 1 397 ? 19.689 2.724 -33.635 1.00 75.88 397 GLN A C 1
ATOM 3172 O O . GLN A 1 397 ? 19.702 2.809 -34.861 1.00 75.88 397 GLN A O 1
ATOM 3177 N N . ASN A 1 398 ? 20.806 2.569 -32.924 1.00 82.62 398 ASN A N 1
ATOM 3178 C CA . ASN A 1 398 ? 22.142 2.719 -33.500 1.00 82.62 398 ASN A CA 1
ATOM 3179 C C . ASN A 1 398 ? 22.509 1.604 -34.485 1.00 82.62 398 ASN A C 1
ATOM 3181 O O . ASN A 1 398 ? 23.304 1.823 -35.394 1.00 82.62 398 ASN A O 1
ATOM 3185 N N . ILE A 1 399 ? 21.891 0.425 -34.350 1.00 83.69 399 ILE A N 1
ATOM 3186 C CA . ILE A 1 399 ? 22.025 -0.656 -35.337 1.00 83.69 399 ILE A CA 1
ATOM 3187 C C . ILE A 1 399 ? 21.436 -0.203 -36.678 1.00 83.69 399 ILE A C 1
ATOM 3189 O O . ILE A 1 399 ? 22.048 -0.399 -37.720 1.00 83.69 399 ILE A O 1
ATOM 3193 N N . LEU A 1 400 ? 20.275 0.457 -36.655 1.00 88.31 400 LEU A N 1
ATOM 3194 C CA . LEU A 1 400 ? 19.641 0.968 -37.866 1.00 88.31 400 LEU A CA 1
ATOM 3195 C C . LEU A 1 400 ? 20.368 2.204 -38.415 1.00 88.31 400 LEU A C 1
ATOM 3197 O O . LEU A 1 400 ? 20.490 2.336 -39.625 1.00 88.31 400 LEU A O 1
ATOM 3201 N N . ILE A 1 401 ? 20.906 3.071 -37.552 1.00 90.38 401 ILE A N 1
ATOM 3202 C CA . ILE A 1 401 ? 21.772 4.192 -37.966 1.00 90.38 401 ILE A CA 1
ATOM 3203 C C . ILE A 1 401 ? 22.998 3.680 -38.726 1.00 90.38 401 ILE A C 1
ATOM 3205 O O . ILE A 1 401 ? 23.329 4.230 -39.775 1.00 90.38 401 ILE A O 1
ATOM 3209 N N . LYS A 1 402 ? 23.631 2.600 -38.252 1.00 89.88 402 LYS A N 1
ATOM 3210 C CA . LYS A 1 402 ? 24.720 1.939 -38.980 1.00 89.88 402 LYS A CA 1
ATOM 3211 C C . LYS A 1 402 ? 24.277 1.506 -40.380 1.00 89.88 402 LYS A C 1
ATOM 3213 O O . LYS A 1 402 ? 24.944 1.844 -41.350 1.00 89.88 402 LYS A O 1
ATOM 3218 N N . GLU A 1 403 ? 23.144 0.814 -40.492 1.00 91.38 403 GLU A N 1
ATOM 3219 C CA . GLU A 1 403 ? 22.600 0.388 -41.789 1.00 91.38 403 GLU A CA 1
ATOM 3220 C C . GLU A 1 403 ? 22.306 1.575 -42.716 1.00 91.38 403 GLU A C 1
ATOM 3222 O O . GLU A 1 403 ? 22.560 1.510 -43.915 1.00 91.38 403 GLU A O 1
ATOM 3227 N N . ILE A 1 404 ? 21.821 2.697 -42.183 1.00 94.00 404 ILE A N 1
ATOM 3228 C CA . ILE A 1 404 ? 21.609 3.901 -42.990 1.00 94.00 404 ILE A CA 1
ATOM 3229 C C . ILE A 1 404 ? 22.951 4.427 -43.520 1.00 94.00 404 ILE A C 1
ATOM 3231 O O . ILE A 1 404 ? 23.093 4.676 -44.715 1.00 94.00 404 ILE A O 1
ATOM 3235 N N . LEU A 1 405 ? 23.957 4.562 -42.657 1.00 92.50 405 LEU A N 1
ATOM 3236 C CA . LEU A 1 405 ? 25.258 5.111 -43.045 1.00 92.50 405 LEU A CA 1
ATOM 3237 C C . LEU A 1 405 ? 26.017 4.206 -44.028 1.00 92.50 405 LEU A C 1
ATOM 3239 O O . LEU A 1 405 ? 26.617 4.719 -44.969 1.00 92.50 405 LEU A O 1
ATOM 3243 N N . GLU A 1 406 ? 25.956 2.885 -43.849 1.00 90.81 406 GLU A N 1
ATOM 3244 C CA . GLU A 1 406 ? 26.715 1.917 -44.654 1.00 90.81 406 GLU A CA 1
ATOM 3245 C C . GLU A 1 406 ? 25.950 1.395 -45.878 1.00 90.81 406 GLU A C 1
ATOM 3247 O O . GLU A 1 406 ? 26.577 0.979 -46.850 1.00 90.81 406 GLU A O 1
ATOM 3252 N N . ASN A 1 407 ? 24.611 1.428 -45.874 1.00 91.62 407 ASN A N 1
ATOM 3253 C CA . ASN A 1 407 ? 23.804 0.893 -46.973 1.00 91.62 407 ASN A CA 1
ATOM 3254 C C . ASN A 1 407 ? 22.918 1.925 -47.671 1.00 91.62 407 ASN A C 1
ATOM 3256 O O . ASN A 1 407 ? 22.889 1.919 -48.903 1.00 91.62 407 ASN A O 1
ATOM 3260 N N . PHE A 1 408 ? 22.224 2.806 -46.945 1.00 95.25 408 PHE A N 1
ATOM 3261 C CA . PHE A 1 408 ? 21.390 3.843 -47.570 1.00 95.25 408 PHE A CA 1
ATOM 3262 C C . PHE A 1 408 ? 22.247 4.937 -48.211 1.00 95.25 408 PHE A C 1
ATOM 3264 O O . PHE A 1 408 ? 22.089 5.218 -49.401 1.00 95.25 408 PHE A O 1
ATOM 3271 N N . CYS A 1 409 ? 23.166 5.539 -47.450 1.00 94.31 409 CYS A N 1
ATOM 3272 C CA . CYS A 1 409 ? 23.920 6.702 -47.912 1.00 94.31 409 CYS A CA 1
ATOM 3273 C C . CYS A 1 409 ? 24.725 6.401 -49.188 1.00 94.31 409 CYS A C 1
ATOM 3275 O O . CYS A 1 409 ? 24.604 7.173 -50.136 1.00 94.31 409 CYS A O 1
ATOM 3277 N N . PRO A 1 410 ? 25.453 5.272 -49.310 1.00 90.75 410 PRO A N 1
ATOM 3278 C CA . PRO A 1 410 ? 26.189 4.965 -50.537 1.00 90.75 410 PRO A CA 1
ATOM 3279 C C . PRO A 1 410 ? 25.299 4.733 -51.766 1.00 90.75 410 PRO A C 1
ATOM 3281 O O . PRO A 1 410 ? 25.765 4.897 -52.889 1.00 90.75 410 PRO A O 1
ATOM 3284 N N . ARG A 1 411 ? 24.028 4.353 -51.575 1.00 92.62 411 ARG A N 1
ATOM 3285 C CA . ARG A 1 411 ? 23.086 4.057 -52.668 1.00 92.62 411 ARG A CA 1
ATOM 3286 C C . ARG A 1 411 ? 22.308 5.283 -53.129 1.00 92.62 411 ARG A C 1
ATOM 3288 O O . ARG A 1 411 ? 22.175 5.505 -54.329 1.00 92.62 411 ARG A O 1
ATOM 3295 N N . PHE A 1 412 ? 21.778 6.059 -52.185 1.00 93.38 412 PHE A N 1
ATOM 3296 C CA . PHE A 1 412 ? 20.825 7.138 -52.474 1.00 93.38 412 PHE A CA 1
ATOM 3297 C C . PHE A 1 412 ? 21.431 8.537 -52.361 1.00 93.38 412 PHE A C 1
ATOM 3299 O O . PHE A 1 412 ? 20.906 9.478 -52.950 1.00 93.38 412 PHE A O 1
ATOM 3306 N N . THR A 1 413 ? 22.548 8.675 -51.650 1.00 93.06 413 THR A N 1
ATOM 3307 C CA . THR A 1 413 ? 23.314 9.923 -51.533 1.00 93.06 413 THR A CA 1
ATOM 3308 C C . THR A 1 413 ? 24.812 9.633 -51.691 1.00 93.06 413 THR A C 1
ATOM 3310 O O . THR A 1 413 ? 25.580 9.897 -50.759 1.00 93.06 413 THR A O 1
ATOM 3313 N N . PRO A 1 414 ? 25.247 9.019 -52.811 1.00 90.56 414 PRO A N 1
ATOM 3314 C CA . PRO A 1 414 ? 26.652 8.665 -53.006 1.00 90.56 414 PRO A CA 1
ATOM 3315 C C . PRO A 1 414 ? 27.524 9.917 -52.897 1.00 90.56 414 PRO A C 1
ATOM 3317 O O . PRO A 1 414 ? 27.155 10.957 -53.433 1.00 90.56 414 PRO A O 1
ATOM 3320 N N . GLU A 1 415 ? 28.649 9.829 -52.184 1.00 86.75 415 GLU A N 1
ATOM 3321 C CA . GLU A 1 415 ? 29.533 10.976 -51.885 1.00 86.75 415 GLU A CA 1
ATOM 3322 C C . GLU A 1 415 ? 28.866 12.097 -51.057 1.00 86.75 415 GLU A C 1
ATOM 3324 O O . GLU A 1 415 ? 29.431 13.174 -50.881 1.00 86.75 415 GLU A O 1
ATOM 3329 N N . GLY A 1 416 ? 27.673 11.852 -50.505 1.00 89.62 416 GLY A N 1
ATOM 3330 C CA . GLY A 1 416 ? 26.986 12.781 -49.616 1.00 89.62 416 GLY A CA 1
ATOM 3331 C C . GLY A 1 416 ? 27.751 13.002 -48.311 1.00 89.62 416 GLY A C 1
ATOM 3332 O O . GLY A 1 416 ? 28.286 12.068 -47.706 1.00 89.62 416 GLY A O 1
ATOM 3333 N N . LEU A 1 417 ? 27.765 14.250 -47.847 1.00 91.00 417 LEU A N 1
ATOM 3334 C CA . LEU A 1 417 ? 28.437 14.645 -46.618 1.00 91.00 417 LEU A CA 1
ATOM 3335 C C . LEU A 1 417 ? 27.500 14.472 -45.420 1.00 91.00 417 LEU A C 1
ATOM 3337 O O . LEU A 1 417 ? 26.469 15.136 -45.321 1.00 91.00 417 LEU A O 1
ATOM 3341 N N . VAL A 1 418 ? 27.867 13.603 -44.480 1.00 92.69 418 VAL A N 1
ATOM 3342 C CA . VAL A 1 418 ? 27.122 13.422 -43.226 1.00 92.69 418 VAL A CA 1
ATOM 3343 C C . VAL A 1 418 ? 27.439 14.590 -42.293 1.00 92.69 418 VAL A C 1
ATOM 3345 O O . VAL A 1 418 ? 28.544 14.690 -41.771 1.00 92.69 418 VAL A O 1
ATOM 3348 N N . LEU A 1 419 ? 26.469 15.480 -42.093 1.00 89.88 419 LEU A N 1
ATOM 3349 C CA . LEU A 1 419 ? 26.628 16.681 -41.269 1.00 89.88 419 LEU A CA 1
ATOM 3350 C C . LEU A 1 419 ? 26.301 16.434 -39.795 1.00 89.88 419 LEU A C 1
ATOM 3352 O O . LEU A 1 419 ? 26.802 17.144 -38.921 1.00 89.88 419 LEU A O 1
ATOM 3356 N N . PHE A 1 420 ? 25.437 15.458 -39.515 1.00 90.12 420 PHE A N 1
ATOM 335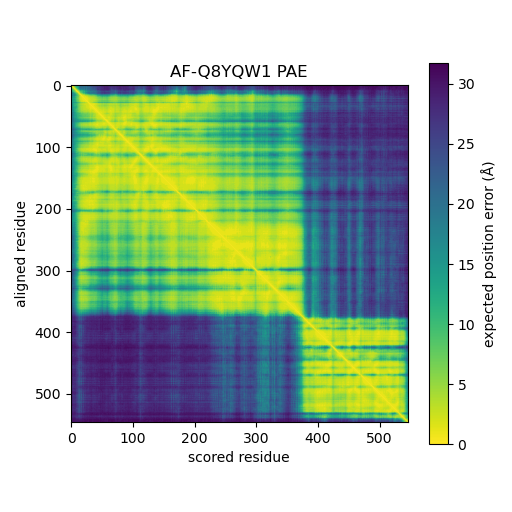7 C CA . PHE A 1 420 ? 24.965 15.175 -38.165 1.00 90.12 420 PHE A CA 1
ATOM 3358 C C . PHE A 1 420 ? 24.652 13.691 -37.975 1.00 90.12 420 PHE A C 1
ATOM 3360 O O . PHE A 1 420 ? 24.001 13.099 -38.835 1.00 90.12 420 PHE A O 1
ATOM 3367 N N . VAL A 1 421 ? 25.066 13.125 -36.834 1.00 88.69 421 VAL A N 1
ATOM 3368 C CA . VAL A 1 421 ? 24.640 11.803 -36.338 1.00 88.69 421 VAL A CA 1
ATOM 3369 C C . VAL A 1 421 ? 24.405 11.880 -34.826 1.00 88.69 421 VAL A C 1
ATOM 3371 O O . VAL A 1 421 ? 25.333 12.180 -34.063 1.00 88.69 421 VAL A O 1
ATOM 3374 N N . GLY A 1 422 ? 23.176 11.599 -34.393 1.00 81.31 422 GLY A N 1
ATOM 3375 C CA . GLY A 1 422 ? 22.785 11.533 -32.983 1.00 81.31 422 GLY A CA 1
ATOM 3376 C C . GLY A 1 422 ? 22.885 10.120 -32.399 1.00 81.31 422 GLY A C 1
ATOM 3377 O O . GLY A 1 422 ? 22.443 9.160 -33.021 1.00 81.31 422 GLY A O 1
ATOM 3378 N N . ASP A 1 423 ? 23.439 9.991 -31.189 1.00 73.06 423 ASP A N 1
ATOM 3379 C CA . ASP A 1 423 ? 23.417 8.751 -30.399 1.00 73.06 423 ASP A CA 1
ATOM 3380 C C . ASP A 1 423 ? 22.235 8.752 -29.415 1.00 73.06 423 ASP A C 1
ATOM 3382 O O . ASP A 1 423 ? 21.962 9.763 -28.756 1.00 73.06 423 ASP A O 1
ATOM 3386 N N . ALA A 1 424 ? 21.604 7.590 -29.218 1.00 57.19 424 ALA A N 1
ATOM 3387 C CA . ALA A 1 424 ? 20.587 7.341 -28.192 1.00 57.19 424 ALA A CA 1
ATOM 3388 C C . ALA A 1 424 ? 21.036 7.714 -26.756 1.00 57.19 424 ALA A C 1
ATOM 3390 O O . ALA A 1 424 ? 20.199 7.897 -25.873 1.00 57.19 424 ALA A O 1
ATOM 3391 N N . GLY A 1 425 ? 22.346 7.859 -26.516 1.00 52.59 425 GLY A N 1
ATOM 3392 C CA . GLY A 1 425 ? 22.944 8.327 -25.259 1.00 52.59 425 GLY A CA 1
ATOM 3393 C C . GLY A 1 425 ? 23.029 9.852 -25.057 1.00 52.59 425 GLY A C 1
ATOM 3394 O O . GLY A 1 425 ? 23.775 10.284 -24.177 1.00 52.59 425 GLY A O 1
ATOM 3395 N N . ASN A 1 426 ? 22.319 10.676 -25.845 1.00 51.59 426 ASN A N 1
ATOM 3396 C CA . ASN A 1 426 ? 22.367 12.153 -25.803 1.00 51.59 426 ASN A CA 1
ATOM 3397 C C . ASN A 1 426 ? 23.761 12.756 -26.090 1.00 51.59 426 ASN A C 1
ATOM 3399 O O . ASN A 1 426 ? 24.113 13.817 -25.568 1.00 51.59 426 ASN A O 1
ATOM 3403 N N . LYS A 1 427 ? 24.563 12.099 -26.935 1.00 58.84 427 LYS A N 1
ATOM 3404 C CA . LYS A 1 427 ? 25.825 12.643 -27.457 1.00 58.84 427 LYS A CA 1
ATOM 3405 C C . LYS A 1 427 ? 25.761 12.736 -28.979 1.00 58.84 427 LYS A C 1
ATOM 3407 O O . LYS A 1 427 ? 25.251 11.835 -29.636 1.00 58.84 427 LYS A O 1
ATOM 3412 N N . PHE A 1 428 ? 26.289 13.825 -29.530 1.00 64.75 428 PHE A N 1
ATOM 3413 C CA . PHE A 1 428 ? 26.507 13.953 -30.970 1.00 64.75 428 PHE A CA 1
ATOM 3414 C C . PHE A 1 428 ? 27.796 13.223 -31.333 1.00 64.75 428 PHE A C 1
ATOM 3416 O O . PHE A 1 428 ? 28.821 13.448 -30.688 1.00 64.75 428 PHE A O 1
ATOM 3423 N N . ILE A 1 429 ? 27.742 12.353 -32.338 1.00 67.50 429 ILE A N 1
ATOM 3424 C CA . ILE A 1 429 ? 28.917 11.595 -32.796 1.00 67.50 429 ILE A CA 1
ATOM 3425 C C . ILE A 1 429 ? 29.572 12.300 -33.980 1.00 67.50 429 ILE A C 1
ATOM 3427 O O . ILE A 1 429 ? 30.794 12.354 -34.068 1.00 67.50 429 ILE A O 1
ATOM 3431 N N . VAL A 1 430 ? 28.753 12.911 -34.835 1.00 76.50 430 VAL A N 1
ATOM 3432 C CA . VAL A 1 430 ? 29.178 13.827 -35.895 1.00 76.50 430 VAL A CA 1
ATOM 3433 C C . VAL A 1 430 ? 28.322 15.085 -35.781 1.00 76.50 430 VAL A C 1
ATOM 3435 O O . VAL A 1 430 ? 27.103 14.980 -35.632 1.00 76.50 430 VAL A O 1
ATOM 3438 N N . ASN A 1 431 ? 28.946 16.263 -35.808 1.00 79.25 431 ASN A N 1
ATOM 3439 C CA . ASN A 1 431 ? 28.256 17.554 -35.810 1.00 79.25 431 ASN A CA 1
ATOM 3440 C C . ASN A 1 431 ? 29.125 18.615 -36.499 1.00 79.25 431 ASN A C 1
ATOM 3442 O O . ASN A 1 431 ? 29.908 19.319 -35.860 1.00 79.25 431 ASN A O 1
ATOM 3446 N N . GLU A 1 432 ? 28.957 18.747 -37.810 1.00 82.31 432 GLU A N 1
ATOM 3447 C CA . GLU A 1 432 ? 29.702 19.683 -38.654 1.00 82.31 432 GLU A CA 1
ATOM 3448 C C . GLU A 1 432 ? 29.075 21.085 -38.619 1.00 82.31 432 GLU A C 1
ATOM 3450 O O . GLU A 1 432 ? 28.600 21.627 -39.619 1.00 82.31 432 GLU A O 1
ATOM 3455 N N . THR A 1 433 ? 29.054 21.705 -37.435 1.00 79.31 433 THR A N 1
ATOM 3456 C CA . THR A 1 433 ? 28.415 23.017 -37.209 1.00 79.31 433 THR A CA 1
ATOM 3457 C C . THR A 1 433 ? 28.986 24.124 -38.107 1.00 79.31 433 THR A C 1
ATOM 3459 O O . THR A 1 433 ? 28.280 25.074 -38.450 1.00 79.31 433 THR A O 1
ATOM 3462 N N . GLN A 1 434 ? 30.262 24.025 -38.495 1.00 81.50 434 GLN A N 1
ATOM 3463 C CA . GLN A 1 434 ? 30.871 24.952 -39.449 1.00 81.50 434 GLN A CA 1
ATOM 3464 C C . GLN A 1 434 ? 30.295 24.760 -40.858 1.00 81.50 434 GLN A C 1
ATOM 3466 O O . GLN A 1 434 ? 29.929 25.743 -41.496 1.00 81.50 434 GLN A O 1
ATOM 3471 N N . LYS A 1 435 ? 30.123 23.512 -41.311 1.00 84.81 435 LYS A N 1
ATOM 3472 C CA . LYS A 1 435 ? 29.522 23.212 -42.616 1.00 84.81 435 LYS A CA 1
ATOM 3473 C C . LYS A 1 435 ? 28.067 23.637 -42.703 1.00 84.81 435 LYS A C 1
ATOM 3475 O O . LYS A 1 435 ? 27.700 24.214 -43.718 1.00 84.81 435 LYS A O 1
ATOM 3480 N N . PHE A 1 436 ? 27.276 23.456 -41.640 1.00 86.94 436 PHE A N 1
ATOM 3481 C CA . PHE A 1 436 ? 25.915 24.006 -41.575 1.00 86.94 436 PHE A CA 1
ATOM 3482 C C . PHE A 1 436 ? 25.894 25.519 -41.842 1.00 86.94 436 PHE A C 1
ATOM 3484 O O . PHE A 1 436 ? 25.089 25.986 -42.643 1.00 86.94 436 PHE A O 1
ATOM 3491 N N . ARG A 1 437 ? 26.827 26.279 -41.250 1.00 84.31 437 ARG A N 1
ATOM 3492 C CA . ARG A 1 437 ? 26.947 27.726 -41.493 1.00 84.31 437 ARG A CA 1
ATOM 3493 C C . ARG A 1 437 ? 27.426 28.059 -42.906 1.00 84.31 437 ARG A C 1
ATOM 3495 O O . ARG A 1 437 ? 26.889 28.979 -43.511 1.00 84.31 437 ARG A O 1
ATOM 3502 N N . GLU A 1 438 ? 28.395 27.314 -43.440 1.00 84.50 438 GLU A N 1
ATOM 3503 C CA . GLU A 1 438 ? 28.909 27.507 -44.807 1.00 84.50 438 GLU A CA 1
ATOM 3504 C C . GLU A 1 438 ? 27.812 27.330 -45.869 1.00 84.50 438 GLU A C 1
ATOM 3506 O O . GLU A 1 438 ? 27.775 28.087 -46.836 1.00 84.50 438 GLU A O 1
ATOM 3511 N N . ILE A 1 439 ? 26.878 26.396 -45.661 1.00 83.56 439 ILE A N 1
ATOM 3512 C CA . ILE A 1 439 ? 25.731 26.176 -46.561 1.00 83.56 439 ILE A CA 1
ATOM 3513 C C . ILE A 1 439 ? 24.506 27.047 -46.224 1.00 83.56 439 ILE A C 1
ATOM 3515 O O . ILE A 1 439 ? 23.446 26.887 -46.834 1.00 83.56 439 ILE A O 1
ATOM 3519 N N . GLY A 1 440 ? 24.659 27.997 -45.292 1.00 80.31 440 GLY A N 1
ATOM 3520 C CA . GLY A 1 440 ? 23.663 29.020 -44.964 1.00 80.31 440 GLY A CA 1
ATOM 3521 C C . GLY A 1 440 ? 22.559 28.581 -44.000 1.00 80.31 440 GLY A C 1
ATOM 3522 O O . GLY A 1 440 ? 21.505 29.210 -43.973 1.00 80.31 440 GLY A O 1
ATOM 3523 N N . ILE A 1 441 ? 22.771 27.516 -43.225 1.00 85.25 441 ILE A N 1
ATOM 3524 C CA . ILE A 1 441 ? 21.787 26.979 -42.281 1.00 85.25 441 ILE A CA 1
ATOM 3525 C C . ILE A 1 441 ? 22.143 27.421 -40.865 1.00 85.25 441 ILE A C 1
ATOM 3527 O O . ILE A 1 441 ? 23.137 26.989 -40.277 1.00 85.25 441 ILE A O 1
ATOM 3531 N N . GLU A 1 442 ? 21.275 28.245 -40.294 1.00 79.62 442 GLU A N 1
ATOM 3532 C CA . GLU A 1 442 ? 21.283 28.569 -38.871 1.00 79.62 442 GLU A CA 1
ATOM 3533 C C . GLU A 1 442 ? 20.270 27.677 -38.151 1.00 79.62 442 GLU A C 1
ATOM 3535 O O . GLU A 1 442 ? 19.077 27.713 -38.463 1.00 79.62 442 GLU A O 1
ATOM 3540 N N . LEU A 1 443 ? 20.761 26.854 -37.221 1.00 78.75 443 LEU A N 1
ATOM 3541 C CA . LEU A 1 443 ? 19.951 25.920 -36.441 1.00 78.75 443 LEU A CA 1
ATOM 3542 C C . LEU A 1 443 ? 19.595 26.524 -35.081 1.00 78.75 443 LEU A C 1
ATOM 3544 O O . LEU A 1 443 ? 20.453 27.078 -34.394 1.00 78.75 443 LEU A O 1
ATOM 3548 N N . ASP A 1 444 ? 18.336 26.361 -34.676 1.00 73.00 444 ASP A N 1
ATOM 3549 C CA . ASP A 1 444 ? 17.871 26.716 -33.336 1.00 73.00 444 ASP A CA 1
ATOM 3550 C C . ASP A 1 444 ? 18.539 25.797 -32.290 1.00 73.00 444 ASP A C 1
ATOM 3552 O O . ASP A 1 444 ? 18.365 24.575 -32.366 1.00 73.00 444 ASP A O 1
ATOM 3556 N N . PRO A 1 445 ? 19.265 26.339 -31.291 1.00 63.00 445 PRO A N 1
ATOM 3557 C CA . PRO A 1 445 ? 19.909 25.544 -30.243 1.00 63.00 445 PRO A CA 1
ATOM 3558 C C . PRO A 1 445 ? 18.930 24.731 -29.379 1.00 63.00 445 PRO A C 1
ATOM 3560 O O . PRO A 1 445 ? 19.357 23.810 -28.681 1.00 63.00 445 PRO A O 1
ATOM 3563 N N . HIS A 1 446 ? 17.631 25.040 -29.413 1.00 67.50 446 HIS A N 1
ATOM 3564 C CA . HIS A 1 446 ? 16.581 24.309 -28.700 1.00 67.50 446 HIS A CA 1
ATOM 3565 C C . HIS A 1 446 ? 15.758 23.374 -29.603 1.00 67.50 446 HIS A C 1
ATOM 3567 O O . HIS A 1 446 ? 14.883 22.651 -29.115 1.00 67.50 446 HIS A O 1
ATOM 3573 N N . GLY A 1 447 ? 16.031 23.356 -30.910 1.00 70.81 447 GLY A N 1
ATOM 3574 C CA . GLY A 1 447 ? 15.336 22.519 -31.881 1.00 70.81 447 GLY A CA 1
ATOM 3575 C C . GLY A 1 447 ? 15.743 21.045 -31.807 1.00 70.81 447 GLY A C 1
ATOM 3576 O O . GLY A 1 447 ? 16.921 20.703 -31.721 1.00 70.81 447 GLY A O 1
ATOM 3577 N N . LYS A 1 448 ? 14.766 20.132 -31.884 1.00 84.69 448 LYS A N 1
ATOM 3578 C CA . LYS A 1 448 ? 15.038 18.686 -31.903 1.00 84.69 448 LYS A CA 1
ATOM 3579 C C . LYS A 1 448 ? 15.499 18.236 -33.296 1.00 84.69 448 LYS A C 1
ATOM 3581 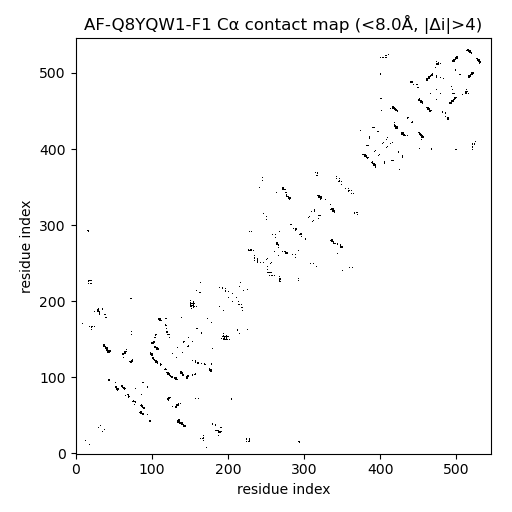O O . LYS A 1 448 ? 14.657 18.058 -34.181 1.00 84.69 448 LYS A O 1
ATOM 3586 N N . MET A 1 449 ? 16.800 17.989 -33.448 1.00 87.62 449 MET A N 1
ATOM 3587 C CA . MET A 1 449 ? 17.430 17.432 -34.659 1.00 87.62 449 MET A CA 1
ATOM 3588 C C . MET A 1 449 ? 16.858 16.054 -35.049 1.00 87.62 449 MET A C 1
ATOM 3590 O O . MET A 1 449 ? 16.346 15.353 -34.169 1.00 87.62 449 MET A O 1
ATOM 3594 N N . PRO A 1 450 ? 16.890 15.670 -36.340 1.00 90.19 450 PRO A N 1
ATOM 3595 C CA . PRO A 1 450 ? 16.689 14.283 -36.765 1.00 90.19 450 PRO A CA 1
ATOM 3596 C C . PRO A 1 450 ? 17.915 13.435 -36.393 1.00 90.19 450 PRO A C 1
ATOM 3598 O O . PRO A 1 450 ? 18.941 13.981 -35.986 1.00 90.19 450 PRO A O 1
ATOM 3601 N N . ASP A 1 451 ? 17.841 12.116 -36.552 1.00 90.25 451 ASP A N 1
ATOM 3602 C CA . ASP A 1 451 ? 18.949 11.239 -36.149 1.00 90.25 451 ASP A CA 1
ATOM 3603 C C . ASP A 1 451 ? 20.170 11.391 -37.047 1.00 90.25 451 ASP A C 1
ATOM 3605 O O . ASP A 1 451 ? 21.301 11.333 -36.564 1.00 90.25 451 ASP A O 1
ATOM 3609 N N . ILE A 1 452 ? 19.944 11.588 -38.349 1.00 93.12 452 ILE A N 1
ATOM 3610 C CA . ILE A 1 452 ? 21.002 11.788 -39.336 1.00 93.12 452 ILE A CA 1
ATOM 3611 C C . ILE A 1 452 ? 20.622 12.940 -40.267 1.00 93.12 452 ILE A C 1
ATOM 3613 O O . ILE A 1 452 ? 19.479 13.044 -40.721 1.00 93.12 452 ILE A O 1
ATOM 3617 N N . VAL A 1 453 ? 21.602 13.790 -40.580 1.00 94.56 453 VAL A N 1
ATOM 3618 C CA . VAL A 1 453 ? 21.501 14.803 -41.640 1.00 94.56 453 VAL A CA 1
ATOM 3619 C C . VAL A 1 453 ? 22.609 14.569 -42.654 1.00 94.56 453 VAL A C 1
ATOM 3621 O O . VAL A 1 453 ? 23.787 14.582 -42.294 1.00 94.56 453 VAL A O 1
ATOM 3624 N N . VAL A 1 454 ? 22.234 14.397 -43.920 1.00 94.75 454 VAL A N 1
ATOM 3625 C CA . VAL A 1 454 ? 23.171 14.261 -45.041 1.00 94.75 454 VAL A CA 1
ATOM 3626 C C . VAL A 1 454 ? 22.971 15.413 -46.014 1.00 94.75 454 VAL A C 1
ATOM 3628 O O . VAL A 1 454 ? 21.855 15.659 -46.465 1.00 94.75 454 VAL A O 1
ATOM 3631 N N . TYR A 1 455 ? 24.051 16.106 -46.357 1.00 94.38 455 TYR A N 1
ATOM 3632 C CA . TYR A 1 455 ? 24.075 17.073 -47.446 1.00 94.38 455 TYR A CA 1
ATOM 3633 C C . TYR A 1 455 ? 24.523 16.386 -48.734 1.00 94.38 455 TYR A C 1
ATOM 3635 O O . TYR A 1 455 ? 25.656 15.915 -48.841 1.00 94.38 455 TYR A O 1
ATOM 3643 N N . TYR A 1 456 ? 23.618 16.311 -49.706 1.00 94.00 456 TYR A N 1
ATOM 3644 C CA . TYR A 1 456 ? 23.884 15.731 -51.013 1.00 94.00 456 TYR A CA 1
ATOM 3645 C C . TYR A 1 456 ? 24.098 16.841 -52.042 1.00 94.00 456 TYR A C 1
ATOM 3647 O O . TYR A 1 456 ? 23.159 17.319 -52.681 1.00 94.00 456 TYR A O 1
ATOM 3655 N N . GLU A 1 457 ? 25.359 17.253 -52.175 1.00 88.19 457 GLU A N 1
ATOM 3656 C CA . GLU A 1 457 ? 25.779 18.432 -52.940 1.00 88.19 457 GLU A CA 1
ATOM 3657 C C . GLU A 1 457 ? 25.356 18.375 -54.412 1.00 88.19 457 GLU A C 1
ATOM 3659 O O . GLU A 1 457 ? 24.852 19.358 -54.944 1.00 88.19 457 GLU A O 1
ATOM 3664 N N . ARG A 1 458 ? 25.453 17.201 -55.050 1.00 88.56 458 ARG A N 1
ATOM 3665 C CA . ARG A 1 458 ? 25.133 17.021 -56.477 1.00 88.56 458 ARG A CA 1
ATOM 3666 C C . ARG A 1 458 ? 23.710 17.449 -56.858 1.00 88.56 458 ARG A C 1
ATOM 3668 O O . ARG A 1 458 ? 23.488 17.826 -58.004 1.00 88.56 458 ARG A O 1
ATOM 3675 N N . GLN A 1 459 ? 22.755 17.319 -55.940 1.00 89.50 459 GLN A N 1
ATOM 3676 C CA . GLN A 1 459 ? 21.348 17.677 -56.160 1.00 89.50 459 GLN A CA 1
ATOM 3677 C C . GLN A 1 459 ? 20.897 18.845 -55.273 1.00 89.50 459 GLN A C 1
ATOM 3679 O O . GLN A 1 459 ? 19.716 19.180 -55.268 1.00 89.50 459 GLN A O 1
ATOM 3684 N N . GLU A 1 460 ? 21.822 19.443 -54.513 1.00 91.69 460 GLU A N 1
ATOM 3685 C CA . GLU A 1 460 ? 21.539 20.481 -53.520 1.00 91.69 460 GLU A CA 1
ATOM 3686 C C . GLU A 1 460 ? 20.427 20.070 -52.534 1.00 91.69 460 GLU A C 1
ATOM 3688 O O . GLU A 1 460 ? 19.493 20.829 -52.261 1.00 91.69 460 GLU A O 1
ATOM 3693 N N . TRP A 1 461 ? 20.505 18.843 -52.001 1.00 95.31 461 TRP A N 1
ATOM 3694 C CA . TRP A 1 461 ? 19.525 18.308 -51.046 1.00 95.31 461 TRP A CA 1
ATOM 3695 C C . TRP A 1 461 ? 20.074 18.191 -49.628 1.00 95.31 461 TRP A C 1
ATOM 3697 O O . TRP A 1 461 ? 21.229 17.824 -49.413 1.00 95.31 461 TRP A O 1
ATOM 3707 N N . LEU A 1 462 ? 19.197 18.410 -48.651 1.00 95.50 462 LEU A N 1
ATOM 3708 C CA . LEU A 1 462 ? 19.372 17.956 -47.277 1.00 95.50 462 LEU A CA 1
ATOM 3709 C C . LEU A 1 462 ? 18.450 16.777 -47.022 1.00 95.50 462 LEU A C 1
ATOM 3711 O O . LEU A 1 462 ? 17.225 16.914 -47.003 1.00 95.50 462 LEU A O 1
ATOM 3715 N N . VAL A 1 463 ? 19.056 15.621 -46.795 1.00 96.81 463 VAL A N 1
ATOM 3716 C CA . VAL A 1 463 ? 18.350 14.391 -46.468 1.00 96.81 463 VAL A CA 1
ATOM 3717 C C . VAL A 1 463 ? 18.304 14.251 -44.950 1.00 96.81 463 VAL A C 1
ATOM 3719 O O . VAL A 1 463 ? 19.328 14.063 -44.293 1.00 96.81 463 VAL A O 1
ATOM 3722 N N . LEU A 1 464 ? 17.101 14.397 -44.398 1.00 96.31 464 LEU A N 1
ATOM 3723 C CA . LEU A 1 464 ? 16.796 14.347 -42.973 1.00 96.31 464 LEU A CA 1
ATOM 3724 C C . LEU A 1 464 ? 16.217 12.968 -42.655 1.00 96.31 464 LEU A C 1
ATOM 3726 O O . LEU A 1 464 ? 15.104 12.656 -43.086 1.00 96.31 464 LEU A O 1
ATOM 3730 N N . ILE A 1 465 ? 16.969 12.143 -41.928 1.00 95.50 465 ILE A N 1
ATOM 3731 C CA . ILE A 1 465 ? 16.646 10.725 -41.739 1.00 95.50 465 ILE A CA 1
ATOM 3732 C C . ILE A 1 465 ? 16.316 10.447 -40.270 1.00 95.50 465 ILE A C 1
ATOM 3734 O O . ILE A 1 465 ? 17.085 10.811 -39.380 1.00 95.50 465 ILE A O 1
ATOM 3738 N N . GLU A 1 466 ? 15.188 9.775 -40.031 1.00 92.56 466 GLU A N 1
ATOM 3739 C CA . GLU A 1 466 ? 14.804 9.237 -38.719 1.00 92.56 466 GLU A CA 1
ATOM 3740 C C . GLU A 1 466 ? 14.814 7.702 -38.739 1.00 92.56 466 GLU A C 1
ATOM 3742 O O . GLU A 1 466 ? 14.169 7.067 -39.577 1.00 92.56 466 GLU A O 1
ATOM 3747 N N . ALA A 1 467 ? 15.545 7.098 -37.807 1.00 91.25 467 ALA A N 1
ATOM 3748 C CA . ALA A 1 467 ? 15.682 5.658 -37.635 1.00 91.25 467 ALA A CA 1
ATOM 3749 C C . ALA A 1 467 ? 14.636 5.141 -36.634 1.00 91.25 467 ALA A C 1
ATOM 3751 O O . ALA A 1 467 ? 14.760 5.290 -35.419 1.00 91.25 467 ALA A O 1
ATOM 3752 N N . VAL A 1 468 ? 13.584 4.483 -37.117 1.00 87.12 468 VAL A N 1
ATOM 3753 C CA . VAL A 1 468 ? 12.458 4.118 -36.251 1.00 87.12 468 VAL A CA 1
ATOM 3754 C C . VAL A 1 468 ? 12.761 2.874 -35.424 1.00 87.12 468 VAL A C 1
ATOM 3756 O O . VAL A 1 468 ? 12.887 1.765 -35.942 1.00 87.12 468 VAL A O 1
ATOM 3759 N N . THR A 1 469 ? 12.783 3.058 -34.102 1.00 72.50 469 THR A N 1
ATOM 3760 C CA . THR A 1 469 ? 12.758 1.966 -33.113 1.00 72.50 469 THR A CA 1
ATOM 3761 C C . THR A 1 469 ? 11.665 2.169 -32.063 1.00 72.50 469 THR A C 1
ATOM 3763 O O . THR A 1 469 ? 10.764 1.340 -31.955 1.00 72.50 469 THR A O 1
ATOM 3766 N N . SER A 1 470 ? 11.700 3.284 -31.321 1.00 57.66 470 SER A N 1
ATOM 3767 C CA . SER A 1 470 ? 10.706 3.626 -30.285 1.00 57.66 470 SER A CA 1
ATOM 3768 C C . SER A 1 470 ? 10.059 5.008 -30.428 1.00 57.66 470 SER A C 1
ATOM 3770 O O . SER A 1 470 ? 9.007 5.228 -29.834 1.00 57.66 470 SER A O 1
ATOM 3772 N N . HIS A 1 471 ? 10.655 5.9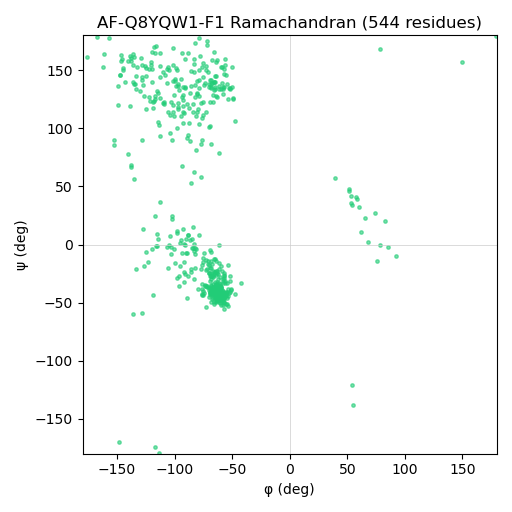32 -31.189 1.00 64.38 471 HIS A N 1
ATOM 3773 C CA . HIS A 1 471 ? 10.233 7.342 -31.254 1.00 64.38 471 HIS A CA 1
ATOM 3774 C C . HIS A 1 471 ? 9.256 7.682 -32.398 1.00 64.38 471 HIS A C 1
ATOM 3776 O O . HIS A 1 471 ? 8.836 8.831 -32.510 1.00 64.38 471 HIS A O 1
ATOM 3782 N N . GLY A 1 472 ? 8.815 6.676 -33.163 1.00 77.12 472 GLY A N 1
ATOM 3783 C CA . GLY A 1 472 ? 7.834 6.830 -34.247 1.00 77.12 472 GLY A CA 1
ATOM 3784 C C . GLY A 1 472 ? 8.432 7.396 -35.547 1.00 77.12 472 GLY A C 1
ATOM 3785 O O . GLY A 1 472 ? 9.587 7.811 -35.553 1.00 77.12 472 GLY A O 1
ATOM 3786 N N . PRO A 1 473 ? 7.686 7.362 -36.666 1.00 90.25 473 PRO A N 1
ATOM 3787 C CA . PRO A 1 473 ? 8.163 7.799 -37.980 1.00 90.25 473 PRO A CA 1
ATOM 3788 C C . PRO A 1 473 ? 8.151 9.327 -38.137 1.00 90.25 473 PRO A C 1
ATOM 3790 O O . PRO A 1 473 ? 7.630 10.055 -37.286 1.00 90.25 473 PRO A O 1
ATOM 3793 N N . VAL A 1 474 ? 8.618 9.822 -39.290 1.00 90.88 474 VAL A N 1
ATOM 3794 C CA . VAL A 1 474 ? 8.350 11.204 -39.714 1.00 90.88 474 VAL A CA 1
ATOM 3795 C C . VAL A 1 474 ? 6.858 11.354 -40.044 1.00 90.88 474 VAL A C 1
ATOM 3797 O O . VAL A 1 474 ? 6.410 11.197 -41.180 1.00 90.88 474 VAL A O 1
ATOM 3800 N N . ASN A 1 475 ? 6.069 11.650 -39.015 1.00 90.44 475 ASN A N 1
ATOM 3801 C CA . ASN A 1 475 ? 4.654 11.984 -39.142 1.00 90.44 475 ASN A CA 1
ATOM 3802 C C . ASN A 1 475 ? 4.451 13.460 -39.525 1.00 90.44 475 ASN A C 1
ATOM 3804 O O . ASN A 1 475 ? 5.397 14.251 -39.555 1.00 90.44 475 ASN A O 1
ATOM 3808 N N . LEU A 1 476 ? 3.203 13.857 -39.803 1.00 90.06 476 LEU A N 1
ATOM 3809 C CA . LEU A 1 476 ? 2.878 15.215 -40.262 1.00 90.06 476 LEU A CA 1
ATOM 3810 C C . LEU A 1 476 ? 3.399 16.304 -39.307 1.00 90.06 476 LEU A C 1
ATOM 3812 O O . LEU A 1 476 ? 3.924 17.329 -39.743 1.00 90.06 476 LEU A O 1
ATOM 3816 N N . LYS A 1 477 ? 3.283 16.075 -37.993 1.00 90.75 477 LYS A N 1
ATOM 3817 C CA . LYS A 1 477 ? 3.768 17.013 -36.976 1.00 90.75 477 LYS A CA 1
ATOM 3818 C C . LYS A 1 477 ? 5.292 17.127 -37.028 1.00 90.75 477 LYS A C 1
ATOM 3820 O O . LYS A 1 477 ? 5.807 18.237 -37.141 1.00 90.75 477 LYS A O 1
ATOM 3825 N N . ARG A 1 478 ? 6.000 15.994 -37.001 1.00 91.75 478 ARG A N 1
ATOM 3826 C CA . ARG A 1 478 ? 7.467 15.939 -37.014 1.00 91.75 478 ARG A CA 1
ATOM 3827 C C . ARG A 1 478 ? 8.047 16.526 -38.297 1.00 91.75 478 ARG A C 1
ATOM 3829 O O . ARG A 1 478 ? 9.010 17.282 -38.245 1.00 91.75 478 ARG A O 1
ATOM 3836 N N . ARG A 1 479 ? 7.416 16.261 -39.440 1.00 93.25 479 ARG A N 1
ATOM 3837 C CA . ARG A 1 479 ? 7.768 16.869 -40.727 1.00 93.25 479 ARG A CA 1
ATOM 3838 C C . ARG A 1 479 ? 7.704 18.395 -40.672 1.00 93.25 479 ARG A C 1
ATOM 3840 O O . ARG A 1 479 ? 8.633 19.065 -41.110 1.00 93.25 479 ARG A O 1
ATOM 3847 N N . ASN A 1 480 ? 6.630 18.950 -40.109 1.00 91.69 480 ASN A N 1
ATOM 3848 C CA . ASN A 1 480 ? 6.475 20.398 -39.963 1.00 91.69 480 ASN A CA 1
ATOM 3849 C C . ASN A 1 480 ? 7.495 20.999 -38.985 1.00 91.69 480 ASN A C 1
ATOM 3851 O O . ASN A 1 480 ? 7.986 22.100 -39.220 1.00 91.69 480 ASN A O 1
ATOM 3855 N N . GLU A 1 481 ? 7.836 20.285 -37.911 1.00 91.44 481 GLU A N 1
ATOM 3856 C CA . GLU A 1 481 ? 8.904 20.688 -36.987 1.00 91.44 481 GLU A CA 1
ATOM 3857 C C . GLU A 1 481 ? 10.263 20.744 -37.690 1.00 91.44 481 GLU A C 1
ATOM 3859 O O . GLU A 1 481 ? 10.953 21.754 -37.590 1.00 91.44 481 GLU A O 1
ATOM 3864 N N . LEU A 1 482 ? 10.619 19.707 -38.454 1.00 91.62 482 LEU A N 1
ATOM 3865 C CA . LEU A 1 482 ? 11.868 19.670 -39.215 1.00 91.62 482 LEU A CA 1
ATOM 3866 C C . LEU A 1 482 ? 11.902 20.754 -40.303 1.00 91.62 482 LEU A C 1
ATOM 3868 O O . LEU A 1 482 ? 12.908 21.440 -40.442 1.00 91.62 482 LEU A O 1
ATOM 3872 N N . LYS A 1 483 ? 10.793 20.995 -41.017 1.00 91.88 483 LYS A N 1
ATOM 3873 C CA . LYS A 1 483 ? 10.696 22.115 -41.972 1.00 91.88 483 LYS A CA 1
ATOM 3874 C C . LYS A 1 483 ? 10.976 23.468 -41.321 1.00 91.88 483 LYS A C 1
ATOM 3876 O O . LYS A 1 483 ? 11.655 24.289 -41.920 1.00 91.88 483 LYS A O 1
ATOM 3881 N N . ARG A 1 484 ? 10.463 23.706 -40.109 1.00 90.56 484 ARG A N 1
ATOM 3882 C CA . ARG A 1 484 ? 10.746 24.943 -39.362 1.00 90.56 484 ARG A CA 1
ATOM 3883 C C . ARG A 1 484 ? 12.196 25.001 -38.897 1.00 90.56 484 ARG A C 1
ATOM 3885 O O . ARG A 1 484 ? 12.812 26.052 -39.004 1.00 90.56 484 ARG A O 1
ATOM 3892 N N . LEU A 1 485 ? 12.737 23.884 -38.412 1.00 89.38 485 LEU A N 1
ATOM 3893 C CA . LEU A 1 485 ? 14.119 23.810 -37.938 1.00 89.38 485 LEU A CA 1
ATOM 3894 C C . LEU A 1 485 ? 15.127 24.113 -39.056 1.00 89.38 485 LEU A C 1
ATOM 3896 O O . LEU A 1 485 ? 16.110 24.804 -38.819 1.00 89.38 485 LEU A O 1
ATOM 3900 N N . PHE A 1 486 ? 14.850 23.646 -40.274 1.00 91.19 486 PHE A N 1
ATOM 3901 C CA . PHE A 1 486 ? 15.686 23.857 -41.457 1.00 91.19 486 PHE A CA 1
ATOM 3902 C C . PHE A 1 486 ? 15.138 24.945 -42.397 1.00 91.19 486 PHE A C 1
ATOM 3904 O O . PHE A 1 486 ? 15.487 24.971 -43.572 1.00 91.19 486 PHE A O 1
ATOM 3911 N N . GLN A 1 487 ? 14.296 25.866 -41.909 1.00 88.50 487 GLN A N 1
ATOM 3912 C CA . GLN A 1 487 ? 13.662 26.899 -42.749 1.00 88.50 487 GLN A CA 1
ATOM 3913 C C . GLN A 1 487 ? 14.655 27.889 -43.379 1.00 88.50 487 GLN A C 1
ATOM 3915 O O . GLN A 1 487 ? 14.338 28.529 -44.376 1.00 88.50 487 GLN A O 1
ATOM 3920 N N . SER A 1 488 ? 15.838 28.036 -42.775 1.00 86.50 488 SER A N 1
ATOM 3921 C CA . SER A 1 488 ? 16.938 28.869 -43.271 1.00 86.50 488 SER A CA 1
ATOM 3922 C C . SER A 1 488 ? 17.672 28.229 -44.457 1.00 86.50 488 SER A C 1
ATOM 3924 O O . SER A 1 488 ? 18.397 28.917 -45.173 1.00 86.50 488 SER A O 1
ATOM 3926 N N . SER A 1 489 ? 17.464 26.929 -44.693 1.00 86.88 489 SER A N 1
ATOM 3927 C CA . SER A 1 489 ? 18.090 26.199 -45.787 1.00 86.88 489 SER A CA 1
ATOM 3928 C C . SER A 1 489 ? 17.570 26.659 -47.147 1.00 86.88 489 SER A C 1
ATOM 3930 O O . SER A 1 489 ? 16.368 26.801 -47.369 1.00 86.88 489 SER A O 1
ATOM 3932 N N . ARG A 1 490 ? 18.503 26.840 -48.086 1.00 85.00 490 ARG A N 1
ATOM 3933 C CA . ARG A 1 490 ? 18.202 27.063 -49.509 1.00 85.00 490 ARG A CA 1
ATOM 3934 C C . ARG A 1 490 ? 18.136 25.755 -50.304 1.00 85.00 490 ARG A C 1
ATOM 3936 O O . ARG A 1 490 ? 17.775 25.778 -51.474 1.00 85.00 490 ARG A O 1
ATOM 3943 N N . GLN A 1 491 ? 18.494 24.640 -49.669 1.00 90.62 491 GLN A N 1
ATOM 3944 C CA . GLN A 1 491 ? 18.542 23.305 -50.252 1.00 90.62 491 GLN A CA 1
ATOM 3945 C C . GLN A 1 491 ? 17.158 22.643 -50.234 1.00 90.62 491 GLN A C 1
ATOM 3947 O O . GLN A 1 491 ? 16.310 22.934 -49.387 1.00 90.62 491 GLN A O 1
ATOM 3952 N N . GLY A 1 492 ? 16.937 21.697 -51.147 1.00 92.00 492 GLY A N 1
ATOM 3953 C CA . GLY A 1 492 ? 15.736 20.865 -51.129 1.00 92.00 492 GLY A CA 1
ATOM 3954 C C . GLY A 1 492 ? 15.719 19.947 -49.904 1.00 92.00 492 GLY A C 1
ATOM 3955 O O . GLY A 1 492 ? 16.687 19.233 -49.655 1.00 92.00 492 GLY A O 1
ATOM 3956 N N . LEU A 1 493 ? 14.625 19.936 -49.137 1.00 95.25 493 LEU A N 1
ATOM 3957 C CA . LEU A 1 493 ? 14.486 19.050 -47.976 1.00 95.25 493 LEU A CA 1
ATOM 3958 C C . LEU A 1 493 ? 13.877 17.705 -48.387 1.00 95.25 493 LEU A C 1
ATOM 3960 O O . LEU A 1 493 ? 12.738 17.656 -48.856 1.00 95.25 493 LEU A O 1
ATOM 3964 N N . VAL A 1 494 ? 14.608 16.619 -48.139 1.00 96.00 494 VAL A N 1
ATOM 3965 C CA . VAL A 1 494 ? 14.143 15.238 -48.316 1.00 96.00 494 VAL A CA 1
ATOM 3966 C C . VAL A 1 494 ? 13.970 14.610 -46.939 1.00 96.00 494 VAL A C 1
ATOM 3968 O O . VAL A 1 494 ? 14.906 14.565 -46.146 1.00 96.00 494 VAL A O 1
ATOM 3971 N N . PHE A 1 495 ? 12.768 14.126 -46.640 1.00 96.69 495 PHE A N 1
ATOM 3972 C CA . PHE A 1 495 ? 12.450 13.504 -45.354 1.00 96.69 495 PHE A CA 1
ATOM 3973 C C . PHE A 1 495 ? 12.416 11.995 -45.524 1.00 96.69 495 PHE A C 1
ATOM 3975 O O . PHE A 1 495 ? 11.621 11.502 -46.320 1.00 96.69 495 PHE A O 1
ATOM 3982 N N . VAL A 1 496 ? 13.232 11.272 -44.763 1.00 97.19 496 VAL A N 1
ATOM 3983 C CA . VAL A 1 496 ? 13.329 9.815 -44.858 1.00 97.19 496 VAL A CA 1
ATOM 3984 C C . VAL A 1 496 ? 13.011 9.191 -43.509 1.00 97.19 496 VAL A C 1
ATOM 3986 O O . VAL A 1 496 ? 13.617 9.520 -42.492 1.00 97.19 496 VAL A O 1
ATOM 3989 N N . THR A 1 497 ? 12.078 8.248 -43.501 1.00 96.69 497 THR A N 1
ATOM 3990 C CA . THR A 1 497 ? 11.869 7.354 -42.362 1.00 96.69 497 THR A CA 1
ATOM 3991 C C . THR A 1 497 ? 12.509 6.005 -42.668 1.00 96.69 497 THR A C 1
ATOM 3993 O O . THR A 1 497 ? 12.124 5.333 -43.622 1.00 96.69 497 THR A O 1
ATOM 3996 N N . ALA A 1 498 ? 13.471 5.583 -41.858 1.00 96.06 498 ALA A N 1
ATOM 3997 C CA . ALA A 1 498 ? 14.131 4.293 -41.993 1.00 96.06 498 ALA A CA 1
ATOM 3998 C C . ALA A 1 498 ? 13.533 3.264 -41.025 1.00 96.06 498 ALA A C 1
ATOM 4000 O O . ALA A 1 498 ? 13.331 3.550 -39.844 1.00 96.06 498 ALA A O 1
ATOM 4001 N N . PHE A 1 499 ? 13.304 2.043 -41.510 1.00 93.44 499 PHE A N 1
ATOM 4002 C CA . PHE A 1 499 ? 12.886 0.893 -40.703 1.00 93.44 499 PHE A CA 1
ATOM 4003 C C . PHE A 1 499 ? 13.845 -0.286 -40.892 1.00 93.44 499 PHE A C 1
ATOM 4005 O O . PHE A 1 499 ? 14.386 -0.457 -41.985 1.00 93.44 499 PHE A O 1
ATOM 4012 N N . PRO A 1 500 ? 14.000 -1.178 -39.898 1.00 87.81 500 PRO A N 1
ATOM 4013 C CA . PRO A 1 500 ? 14.770 -2.401 -40.102 1.00 87.81 500 PRO A CA 1
ATOM 4014 C C . PRO A 1 500 ? 14.064 -3.358 -41.079 1.00 87.81 500 PRO A C 1
ATOM 4016 O O . PRO A 1 500 ? 14.707 -3.982 -41.920 1.00 87.81 500 PRO A O 1
ATOM 4019 N N . SER A 1 501 ? 12.728 -3.450 -41.018 1.00 90.00 501 SER A N 1
ATOM 4020 C CA . SER A 1 501 ? 11.929 -4.352 -41.860 1.00 90.00 501 SER A CA 1
ATOM 4021 C C . SER A 1 501 ? 10.544 -3.795 -42.232 1.00 90.00 501 SER A C 1
ATOM 4023 O O . SER A 1 501 ? 9.957 -2.997 -41.498 1.00 90.00 501 SER A O 1
ATOM 4025 N N . ARG A 1 502 ? 9.940 -4.298 -43.326 1.00 87.44 502 ARG A N 1
ATOM 4026 C CA . ARG A 1 502 ? 8.539 -3.975 -43.693 1.00 87.44 502 ARG A CA 1
ATOM 4027 C C . ARG A 1 502 ? 7.543 -4.354 -42.591 1.00 87.44 502 ARG A C 1
ATOM 4029 O O . ARG A 1 502 ? 6.543 -3.674 -42.392 1.00 87.44 502 ARG A O 1
ATOM 4036 N N . LYS A 1 503 ? 7.824 -5.425 -41.842 1.00 86.06 503 LYS A N 1
ATOM 4037 C CA . LYS A 1 503 ? 6.991 -5.863 -40.713 1.00 86.06 503 LYS A CA 1
ATOM 4038 C C . LYS A 1 503 ? 6.942 -4.814 -39.603 1.00 86.06 503 LYS A C 1
ATOM 4040 O O . LYS A 1 503 ? 5.899 -4.622 -38.988 1.00 86.06 503 LYS A O 1
ATOM 4045 N N . GLU A 1 504 ? 8.042 -4.121 -39.339 1.00 82.88 504 GLU A N 1
ATOM 4046 C CA . GLU A 1 504 ? 8.045 -3.023 -38.369 1.00 82.88 504 GLU A CA 1
ATOM 4047 C C . GLU A 1 504 ? 7.357 -1.788 -38.934 1.00 82.88 504 GLU A C 1
ATOM 4049 O O . GLU A 1 504 ? 6.518 -1.212 -38.244 1.00 82.88 504 GLU A O 1
ATOM 4054 N N . MET A 1 505 ? 7.601 -1.466 -40.209 1.00 90.94 505 MET A N 1
ATOM 4055 C CA . MET A 1 505 ? 6.915 -0.382 -40.919 1.00 90.94 505 MET A CA 1
ATOM 4056 C C . MET A 1 505 ? 5.385 -0.497 -40.833 1.00 90.94 505 MET A C 1
ATOM 4058 O O . MET A 1 505 ? 4.722 0.503 -40.577 1.00 90.94 505 MET A O 1
ATOM 4062 N N . THR A 1 506 ? 4.801 -1.699 -40.968 1.00 89.06 506 THR A N 1
ATOM 4063 C CA . THR A 1 506 ? 3.329 -1.864 -40.916 1.00 89.06 506 THR A CA 1
ATOM 4064 C C . THR A 1 506 ? 2.681 -1.343 -39.633 1.00 89.06 506 THR A C 1
ATOM 4066 O O . THR A 1 506 ? 1.524 -0.939 -39.667 1.00 89.06 506 THR A O 1
ATOM 4069 N N . ARG A 1 507 ? 3.417 -1.297 -38.514 1.00 86.19 507 ARG A N 1
ATOM 4070 C CA . ARG A 1 507 ? 2.899 -0.776 -37.239 1.00 86.19 507 ARG A CA 1
ATOM 4071 C C . ARG A 1 507 ? 2.691 0.734 -37.257 1.00 86.19 507 ARG A C 1
ATOM 4073 O O . ARG A 1 507 ? 1.885 1.231 -36.486 1.00 86.19 507 ARG A O 1
ATOM 4080 N N . TYR A 1 508 ? 3.425 1.428 -38.120 1.00 87.62 508 TYR A N 1
ATOM 4081 C CA . TYR A 1 508 ? 3.475 2.884 -38.197 1.00 87.62 508 TYR A CA 1
ATOM 4082 C C . TYR A 1 508 ? 2.912 3.421 -39.512 1.00 87.62 508 TYR A C 1
ATOM 4084 O O . TYR A 1 508 ? 2.864 4.630 -39.700 1.00 87.62 508 TYR A O 1
ATOM 4092 N N . LEU A 1 509 ? 2.477 2.538 -40.417 1.00 90.12 509 LEU A N 1
ATOM 4093 C CA . LEU A 1 509 ? 2.069 2.878 -41.779 1.00 90.12 509 LEU A CA 1
ATOM 4094 C C . LEU A 1 509 ? 1.039 4.015 -41.834 1.00 90.12 509 LEU A C 1
ATOM 4096 O O . LEU A 1 509 ? 1.155 4.896 -42.676 1.00 90.12 509 LEU A O 1
ATOM 4100 N N . ALA A 1 510 ? 0.066 4.009 -40.920 1.00 88.44 510 ALA A N 1
ATOM 4101 C CA . ALA A 1 510 ? -0.988 5.021 -40.850 1.00 88.44 510 ALA A CA 1
ATOM 4102 C C . ALA A 1 510 ? -0.501 6.402 -40.366 1.00 88.44 510 ALA A C 1
ATOM 4104 O O . ALA A 1 510 ? -1.205 7.392 -40.534 1.00 88.44 510 ALA A O 1
ATOM 4105 N N . GLU A 1 511 ? 0.678 6.472 -39.745 1.00 89.69 511 GLU A N 1
ATOM 4106 C CA . GLU A 1 511 ? 1.238 7.692 -39.156 1.00 89.69 511 GLU A CA 1
ATOM 4107 C C . GLU A 1 511 ? 2.282 8.369 -40.057 1.00 89.69 511 GLU A C 1
ATOM 4109 O O . GLU A 1 511 ? 2.628 9.528 -39.821 1.00 89.69 511 GLU A O 1
ATOM 4114 N N . ILE A 1 512 ? 2.800 7.662 -41.067 1.00 92.00 512 ILE A N 1
ATOM 4115 C CA . ILE A 1 512 ? 3.816 8.179 -41.991 1.00 92.00 512 ILE A CA 1
ATOM 4116 C C . ILE A 1 512 ? 3.217 9.345 -42.783 1.00 92.00 512 ILE A C 1
ATOM 4118 O O . ILE A 1 512 ? 2.138 9.236 -43.363 1.00 92.00 512 ILE A O 1
ATOM 4122 N N . SER A 1 513 ? 3.909 10.486 -42.789 1.00 92.06 513 SER A N 1
ATOM 4123 C CA . SER A 1 513 ? 3.442 11.664 -43.516 1.00 92.06 513 SER A CA 1
ATOM 4124 C C . SER A 1 513 ? 3.521 11.446 -45.025 1.00 92.06 513 SER A C 1
ATOM 4126 O O . SER A 1 513 ? 4.529 10.962 -45.536 1.00 92.06 513 SER A O 1
ATOM 4128 N N . TRP A 1 514 ? 2.524 11.940 -45.758 1.00 92.50 514 TRP A N 1
ATOM 4129 C CA . TRP A 1 514 ? 2.674 12.219 -47.187 1.00 92.50 514 TRP A CA 1
ATOM 4130 C C . TRP A 1 514 ? 3.849 13.174 -47.443 1.00 92.50 514 TRP A C 1
ATOM 4132 O O . TRP A 1 514 ? 4.263 13.916 -46.540 1.00 92.50 514 TRP A O 1
ATOM 4142 N N . GLU A 1 515 ? 4.350 13.175 -48.681 1.00 91.00 515 GLU A N 1
ATOM 4143 C CA . GLU A 1 515 ? 5.523 13.943 -49.118 1.00 91.00 515 GLU A CA 1
ATOM 4144 C C . GLU A 1 515 ? 6.782 13.594 -48.297 1.00 91.00 515 GLU A C 1
ATOM 4146 O O . GLU A 1 515 ? 7.538 14.483 -47.881 1.00 91.00 515 GLU A O 1
ATOM 4151 N N . THR A 1 516 ? 6.958 12.298 -48.019 1.00 93.88 516 THR A N 1
ATOM 4152 C CA . THR A 1 516 ? 8.151 11.722 -47.386 1.00 93.88 516 THR A CA 1
ATOM 4153 C C . THR A 1 516 ? 8.536 10.400 -48.047 1.00 93.88 516 THR A C 1
ATOM 4155 O O . THR A 1 516 ? 7.729 9.762 -48.730 1.00 93.88 516 THR A O 1
ATOM 4158 N N . GLU A 1 517 ? 9.779 9.993 -47.815 1.00 95.75 517 GLU A N 1
ATOM 4159 C CA . GLU A 1 517 ? 10.353 8.741 -48.284 1.00 95.75 517 GLU A CA 1
ATOM 4160 C C . GLU A 1 517 ? 10.466 7.739 -47.137 1.00 95.75 517 GLU A C 1
ATOM 4162 O O . GLU A 1 517 ? 10.678 8.101 -45.974 1.00 95.75 517 GLU A O 1
ATOM 4167 N N . VAL A 1 518 ? 10.376 6.456 -47.467 1.00 96.69 518 VAL A N 1
ATOM 4168 C CA . VAL A 1 518 ? 10.595 5.364 -46.525 1.00 96.69 518 VAL A CA 1
ATOM 4169 C C . VAL A 1 518 ? 11.633 4.401 -47.073 1.00 96.69 518 VAL A C 1
ATOM 4171 O O . VAL A 1 518 ? 11.484 3.867 -48.172 1.00 96.69 518 VAL A O 1
ATOM 4174 N N . TRP A 1 519 ? 12.648 4.126 -46.259 1.00 97.62 519 TRP A N 1
ATOM 4175 C CA . TRP A 1 519 ? 13.683 3.142 -46.548 1.00 97.62 519 TRP A CA 1
ATOM 4176 C C . TRP A 1 519 ? 13.600 1.958 -45.585 1.00 97.62 519 TRP A C 1
ATOM 4178 O O . TRP A 1 519 ? 13.287 2.115 -44.402 1.00 97.62 519 TRP A O 1
ATOM 4188 N N . VAL A 1 520 ? 13.882 0.756 -46.085 1.00 94.75 520 VAL A N 1
ATOM 4189 C CA . VAL A 1 520 ? 13.837 -0.476 -45.293 1.00 94.75 520 VAL A CA 1
ATOM 4190 C C . VAL A 1 520 ? 15.177 -1.190 -45.398 1.00 94.75 520 VAL A C 1
ATOM 4192 O O . VAL A 1 520 ? 15.530 -1.669 -46.471 1.00 94.75 520 VAL A O 1
ATOM 4195 N N . ALA A 1 521 ? 15.885 -1.335 -44.277 1.00 91.38 521 ALA A N 1
ATOM 4196 C CA . ALA A 1 521 ? 17.230 -1.911 -44.252 1.00 91.38 521 ALA A CA 1
ATOM 4197 C C . ALA A 1 521 ? 17.283 -3.348 -44.797 1.00 91.38 521 ALA A C 1
ATOM 4199 O O . ALA A 1 521 ? 18.207 -3.701 -45.518 1.00 91.38 521 ALA A O 1
ATOM 4200 N N . ALA A 1 522 ? 16.255 -4.165 -44.532 1.00 85.19 522 ALA A N 1
ATOM 4201 C CA . ALA A 1 522 ? 16.150 -5.521 -45.080 1.00 85.19 522 ALA A CA 1
ATOM 4202 C C . ALA A 1 522 ? 16.005 -5.581 -46.619 1.00 85.19 522 ALA A C 1
ATOM 4204 O O . ALA A 1 522 ? 16.097 -6.664 -47.194 1.00 85.19 522 ALA A O 1
ATOM 4205 N N . GLN A 1 523 ? 15.727 -4.455 -47.283 1.00 90.62 523 GLN A N 1
ATOM 4206 C CA . GLN A 1 523 ? 15.611 -4.332 -48.739 1.00 90.62 523 GLN A CA 1
ATOM 4207 C C . GLN A 1 523 ? 16.305 -3.040 -49.198 1.00 90.62 523 GLN A C 1
ATOM 4209 O O . GLN A 1 523 ? 15.641 -2.101 -49.646 1.00 90.62 523 GLN A O 1
ATOM 4214 N N . PRO A 1 524 ? 17.639 -2.977 -49.055 1.00 90.75 524 PRO A N 1
ATOM 4215 C CA . PRO A 1 524 ? 18.382 -1.723 -49.053 1.00 90.75 524 PRO A CA 1
ATOM 4216 C C . PRO A 1 524 ? 18.402 -1.020 -50.413 1.00 90.75 524 PRO A C 1
ATOM 4218 O O . PRO A 1 524 ? 18.630 0.184 -50.457 1.00 90.75 524 PRO A O 1
ATOM 4221 N N . ASP A 1 525 ? 18.139 -1.742 -51.503 1.00 90.88 525 ASP A N 1
ATOM 4222 C CA . ASP A 1 525 ? 18.165 -1.222 -52.876 1.00 90.88 525 ASP A CA 1
ATOM 4223 C C . ASP A 1 525 ? 16.868 -0.500 -53.284 1.00 90.88 525 ASP A C 1
ATOM 4225 O O . ASP A 1 525 ? 16.775 0.042 -54.385 1.00 90.88 525 ASP A O 1
ATOM 4229 N N . HIS A 1 526 ? 15.855 -0.475 -52.411 1.00 90.81 526 HIS A N 1
ATOM 4230 C CA . HIS A 1 526 ? 14.538 0.079 -52.714 1.00 90.81 526 HIS A CA 1
ATOM 4231 C C . HIS A 1 526 ? 14.156 1.246 -51.798 1.00 90.81 526 HIS A C 1
ATOM 4233 O O . HIS A 1 526 ? 14.527 1.299 -50.627 1.00 90.81 526 HIS A O 1
ATOM 4239 N N . MET A 1 527 ? 13.333 2.144 -52.339 1.00 92.62 527 MET A N 1
ATOM 4240 C CA . MET A 1 527 ? 12.698 3.252 -51.626 1.00 92.62 527 MET A CA 1
ATOM 4241 C C . MET A 1 527 ? 11.186 3.176 -51.819 1.00 92.62 527 MET A C 1
ATOM 4243 O O . MET A 1 527 ? 10.719 2.805 -52.897 1.00 92.62 527 MET A O 1
ATOM 4247 N N . ILE A 1 528 ? 10.421 3.546 -50.797 1.00 93.62 528 ILE A N 1
ATOM 4248 C CA . ILE A 1 528 ? 8.970 3.701 -50.890 1.00 93.62 528 ILE A CA 1
ATOM 4249 C C . ILE A 1 528 ? 8.653 5.190 -50.811 1.00 93.62 528 ILE A C 1
ATOM 4251 O O . ILE A 1 528 ? 8.964 5.839 -49.816 1.00 93.62 528 ILE A O 1
ATOM 4255 N N . HIS A 1 529 ? 8.003 5.706 -51.849 1.00 92.62 529 HIS A N 1
ATOM 4256 C CA . HIS A 1 529 ? 7.608 7.104 -51.936 1.00 92.62 529 HIS A CA 1
ATOM 4257 C C . HIS A 1 529 ? 6.150 7.287 -51.502 1.00 92.62 529 HIS A C 1
ATOM 4259 O O . HIS A 1 529 ? 5.248 6.697 -52.098 1.00 92.62 529 HIS A O 1
ATOM 4265 N N . PHE A 1 530 ? 5.901 8.115 -50.485 1.00 89.75 530 PHE A N 1
ATOM 4266 C CA . PHE A 1 530 ? 4.547 8.455 -50.035 1.00 89.75 530 PHE A CA 1
ATOM 4267 C C . PHE A 1 530 ? 4.061 9.746 -50.711 1.00 89.75 530 PHE A C 1
ATOM 4269 O O . PHE A 1 530 ? 3.896 10.776 -50.056 1.00 89.75 530 PHE A O 1
ATOM 4276 N N . ASN A 1 531 ? 3.834 9.703 -52.027 1.00 84.88 531 ASN A N 1
ATOM 4277 C CA . ASN A 1 531 ? 3.109 10.727 -52.798 1.00 84.88 531 ASN A CA 1
ATOM 4278 C C . ASN A 1 531 ? 2.762 10.213 -54.216 1.00 84.88 531 ASN A C 1
ATOM 4280 O O . ASN A 1 531 ? 3.116 9.085 -54.553 1.00 84.88 531 ASN A O 1
ATOM 4284 N N . GLY A 1 532 ? 2.079 11.014 -55.051 1.00 72.38 532 GLY A N 1
ATOM 4285 C CA . GLY A 1 532 ? 1.540 10.532 -56.337 1.00 72.38 532 GLY A CA 1
ATOM 4286 C C . GLY A 1 532 ? 1.750 11.382 -57.596 1.00 72.38 532 GLY A C 1
ATOM 4287 O O . GLY A 1 532 ? 1.681 10.833 -58.690 1.00 72.38 532 GLY A O 1
ATOM 4288 N N . GLU A 1 533 ? 2.026 12.686 -57.512 1.00 62.53 533 GLU A N 1
ATOM 4289 C CA . GLU A 1 533 ? 1.887 13.566 -58.695 1.00 62.53 533 GLU A CA 1
ATOM 4290 C C . GLU A 1 533 ? 2.967 13.396 -59.786 1.00 62.53 533 GLU A C 1
ATOM 4292 O O . GLU A 1 533 ? 2.789 13.896 -60.894 1.00 62.53 533 GLU A O 1
ATOM 4297 N N . ARG A 1 534 ? 4.087 12.707 -59.510 1.00 59.91 534 ARG A N 1
ATOM 4298 C CA . ARG A 1 534 ? 5.271 12.681 -60.401 1.00 59.91 534 ARG A CA 1
ATOM 4299 C C . ARG A 1 534 ? 5.768 11.299 -60.845 1.00 59.91 534 ARG A C 1
ATOM 4301 O O . ARG A 1 534 ? 6.685 11.244 -61.658 1.00 59.91 534 ARG A O 1
ATOM 4308 N N . PHE A 1 535 ? 5.218 10.197 -60.328 1.00 75.50 535 PHE A N 1
ATOM 4309 C CA . PHE A 1 535 ? 5.905 8.890 -60.368 1.00 75.50 535 PHE A CA 1
ATOM 4310 C C . PHE A 1 535 ? 5.087 7.725 -60.949 1.00 75.50 535 PHE A C 1
ATOM 4312 O O . PHE A 1 535 ? 5.483 6.571 -60.803 1.00 75.50 535 PHE A O 1
ATOM 4319 N N . LEU A 1 536 ? 3.963 7.994 -61.619 1.00 76.25 536 LEU A N 1
ATOM 4320 C CA . LEU A 1 536 ? 3.185 6.945 -62.281 1.00 76.25 536 LEU A CA 1
ATOM 4321 C C . LEU A 1 536 ? 3.755 6.651 -63.678 1.00 76.25 536 LEU A C 1
ATOM 4323 O O . LEU A 1 536 ? 3.689 7.489 -64.573 1.00 76.25 536 LEU A O 1
ATOM 4327 N N . GLY A 1 537 ? 4.286 5.447 -63.873 1.00 77.81 537 GLY A N 1
ATOM 4328 C CA . GLY A 1 537 ? 4.794 4.970 -65.158 1.00 77.81 537 GLY A CA 1
ATOM 4329 C C . GLY A 1 537 ? 5.253 3.512 -65.069 1.00 77.81 537 GLY A C 1
ATOM 4330 O O . GLY A 1 537 ? 5.449 3.006 -63.962 1.00 77.81 537 GLY A O 1
ATOM 4331 N N . PRO A 1 538 ? 5.386 2.803 -66.203 1.00 80.81 538 PRO A N 1
ATOM 4332 C CA . PRO A 1 538 ? 5.869 1.428 -66.208 1.00 80.81 538 PRO A CA 1
ATOM 4333 C C . PRO A 1 538 ? 7.351 1.360 -65.809 1.00 80.81 538 PRO A C 1
ATOM 4335 O O . PRO A 1 538 ? 8.156 2.193 -66.225 1.00 80.81 538 PRO A O 1
ATOM 4338 N N . TYR A 1 539 ? 7.719 0.337 -65.035 1.00 81.00 539 TYR A N 1
ATOM 4339 C CA . TYR A 1 539 ? 9.119 -0.045 -64.855 1.00 81.00 539 TYR A CA 1
ATOM 4340 C C . TYR A 1 539 ? 9.530 -0.895 -66.064 1.00 81.00 539 TYR A C 1
ATOM 4342 O O . TYR A 1 539 ? 9.020 -1.999 -66.233 1.00 81.00 539 TYR A O 1
ATOM 4350 N N . GLU A 1 540 ? 10.396 -0.371 -66.931 1.00 79.19 540 GLU A N 1
ATOM 4351 C CA . GLU A 1 540 ? 11.009 -1.151 -68.015 1.00 79.19 540 GLU A CA 1
ATOM 4352 C C . GLU A 1 540 ? 12.205 -1.946 -67.469 1.00 79.19 540 GLU A C 1
ATOM 4354 O O . GLU A 1 540 ? 13.018 -1.405 -66.710 1.00 79.19 540 GLU A O 1
ATOM 4359 N N . ASP A 1 541 ? 12.345 -3.209 -67.875 1.00 61.84 541 ASP A N 1
ATOM 4360 C CA . ASP A 1 541 ? 13.540 -3.999 -67.576 1.00 61.84 541 ASP A CA 1
ATOM 4361 C C . ASP A 1 541 ? 14.757 -3.357 -68.258 1.00 61.84 541 ASP A C 1
ATOM 4363 O O . ASP A 1 541 ? 14.764 -3.103 -69.465 1.00 61.84 541 ASP A O 1
ATOM 4367 N N . ARG A 1 542 ? 15.813 -3.085 -67.479 1.00 54.56 542 ARG A N 1
ATOM 4368 C CA . ARG A 1 542 ? 17.032 -2.385 -67.936 1.00 54.56 542 ARG A CA 1
ATOM 4369 C C . ARG A 1 542 ? 17.814 -3.106 -69.050 1.00 54.56 542 ARG A C 1
ATOM 4371 O O . ARG A 1 542 ? 18.818 -2.565 -69.500 1.00 54.56 542 ARG A O 1
ATOM 4378 N N . GLU A 1 543 ? 17.378 -4.275 -69.515 1.00 52.50 543 GLU A N 1
ATOM 4379 C CA . GLU A 1 543 ? 18.059 -5.057 -70.558 1.00 52.50 543 GLU A CA 1
ATOM 4380 C C . GLU A 1 543 ? 17.753 -4.616 -72.003 1.00 52.50 543 GLU A C 1
ATOM 4382 O O . GLU A 1 543 ? 18.441 -5.059 -72.915 1.00 52.50 543 GLU A O 1
ATOM 4387 N N . ASN A 1 544 ? 16.803 -3.702 -72.244 1.00 45.53 544 ASN A N 1
ATOM 4388 C CA . ASN A 1 544 ? 16.413 -3.296 -73.608 1.00 45.53 544 ASN A CA 1
ATOM 4389 C C . ASN A 1 544 ? 16.762 -1.844 -73.991 1.00 45.53 544 ASN A C 1
ATOM 4391 O O . ASN A 1 544 ? 16.019 -1.190 -74.724 1.00 45.53 544 ASN A O 1
ATOM 439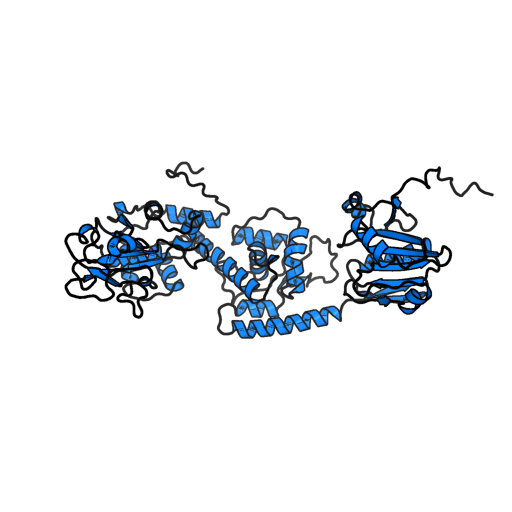5 N N . ARG A 1 545 ? 17.910 -1.325 -73.543 1.00 44.44 545 ARG A N 1
ATOM 4396 C CA . ARG A 1 545 ? 18.490 -0.090 -74.106 1.00 44.44 545 ARG A CA 1
ATOM 4397 C C . ARG A 1 545 ? 19.951 -0.326 -74.492 1.00 44.44 545 ARG A C 1
ATOM 4399 O O . ARG A 1 545 ? 20.837 -0.157 -73.659 1.00 44.44 545 ARG A O 1
ATOM 4406 N N . PHE A 1 546 ? 20.153 -0.756 -75.738 1.00 41.12 546 PHE A N 1
ATOM 4407 C CA . PHE A 1 546 ? 21.436 -0.686 -76.445 1.00 41.12 546 PHE A CA 1
ATOM 4408 C C . PHE A 1 546 ? 21.629 0.693 -77.072 1.00 41.12 546 PHE A C 1
ATOM 4410 O O . PHE A 1 546 ? 20.614 1.263 -77.541 1.00 41.12 546 PHE A O 1
#

Solvent-accessible surface area (backbone atoms only — not comparable to full-atom values): 30210 Å² total; per-residue (Å²): 134,67,97,82,62,88,77,79,71,88,74,79,76,81,31,66,32,63,46,29,38,51,56,54,47,66,69,27,80,28,42,44,66,79,60,56,36,45,64,40,64,23,65,30,52,65,90,82,44,56,92,43,51,30,82,56,75,53,99,58,27,26,49,34,47,50,65,85,29,57,42,94,60,30,54,49,77,83,62,95,78,68,91,60,63,43,9,34,46,67,44,90,85,44,48,88,39,45,36,58,46,30,28,27,26,38,30,40,23,68,29,51,86,86,42,97,53,56,49,51,27,12,28,33,66,61,56,103,41,78,39,33,33,36,27,52,57,22,31,36,38,26,31,93,68,34,41,47,59,64,34,40,27,42,13,47,21,49,52,48,51,22,62,66,48,36,56,50,49,60,73,74,53,87,58,47,59,49,49,51,69,60,63,62,70,48,56,33,71,47,58,67,55,24,28,52,45,8,60,73,50,59,91,59,86,66,54,70,70,57,46,37,51,51,49,38,63,67,70,65,58,51,69,56,28,55,41,30,52,32,33,54,50,52,43,54,51,38,35,49,51,36,48,74,73,62,49,57,76,83,43,58,39,71,70,42,17,49,50,49,32,45,32,24,66,50,48,45,89,50,58,48,69,70,46,46,57,53,79,41,33,70,67,56,35,50,51,47,34,28,76,67,58,29,52,76,71,76,88,62,56,68,63,57,53,40,67,61,39,52,47,56,34,40,78,62,46,41,35,41,70,28,88,89,45,78,85,59,60,90,85,44,93,77,56,29,36,25,46,29,67,64,44,41,56,34,46,34,29,60,95,46,95,54,28,69,60,40,48,53,51,39,57,53,50,35,55,51,51,56,55,50,52,73,70,68,53,58,67,40,83,37,53,42,66,85,71,51,77,48,74,43,61,66,54,82,44,44,59,50,46,41,44,39,39,65,44,40,34,58,71,79,34,60,83,25,46,74,39,31,34,58,44,98,83,83,45,75,78,39,72,42,65,66,58,40,49,76,69,51,34,67,69,58,93,85,56,85,74,63,41,30,33,31,42,27,73,96,76,42,30,38,40,40,30,38,56,46,72,85,86,59,66,54,18,63,67,55,46,52,51,49,50,61,48,50,59,55,41,85,50,50,81,41,46,34,27,34,29,63,33,69,77,62,42,63,81,46,56,91,52,50,25,72,80,28,36,38,38,31,59,78,48,58,92,49,75,46,72,38,70,71,96,86,74,85,72,85,86,74,72,86,86,80,74,132

Radius of gyration: 35.27 Å; Cα contacts (8 Å, |Δi|>4): 924; chains: 1; bounding box: 70×48×117 Å

Mean predicted aligned error: 14.71 Å

Foldseek 3Di:
DPPPPPPDDPQPCQFPLLVLLVVLQVVFDDFQVLLLKAKDFFLDACVVQVVFFAQDDDPQKAFEDDPVQQDQAAGNPPDPDDPGGGIGGDDPVCVVRKFAFAKKKKWFFFADLPDPFLTRIYIYHGDPDGIYGYYRRMMIMDNVRHYDDQLLSSLVNLVSLALSVRSNCSSRPPDRTDDSVVVRPGGDHHSVLSSVLSVVCPPPRDDRVRSNVSCCVSSVRDPSNVQSSLLVVQLVLLLVVCVLLPQPPLCSDSLLSLLLCLQQVPASPRALLSGDKDKDQPVRSQVVCCVRVRRHDDPDPSVCCCPRHVVSCVLLQQKDWPPPCPPDDPPDPPIIIIGDVLNSVLSSCRPHPCNVVSSVVSNVVSVVVNVVCLVPQDWDWAAALVRDIFTAGPDFQVVQVRLCRPQVCCQPQRVWDWQWADHPSRDTRHHNVVVCVVQQFDFDPPADAARTWTQRPVQQEIEGEHRDGPPAFCFPVNVVSVCVRRVRGPGHYAYEYEYQAVVVCVVRVVRYYAPYKYAHSVCRNDIDHRDDDPDDDDDDDPPPDD

Sequence (546 aa):
MNENDSDSYIHIITNSLEDSLRVQMDQFSSTLDELGLAVSTGPVVDFRLKSALRNYVNEETVPLLYPEAIKTGKVLFPPKKPRKSIAIVQNQETDKWLIPSGWYVLTKRFSAKEEKRRVVAAVCSPVDAPVLGIENHLNYYHSQGEGMNPDLARGLAAFLSSTLLDSYFRLFSGHTQVNATDLRRIKYPCKDDLIKLGSQIGDSCLDQAQLDTVVHKTLSIMSEAIKAVLAAKRIEEALAILKDISAPKEQQNERSALFLLALADIRPEIPWTQATSPRRRITEMMDWFRDHYGKQYAPNTRETVRRQTMHQFVQMGIVVENPDQPDRPINSPKWCYQLHQQFVTLLKSYGSEQWEETRRNYVISVKNLLQDRNRNIPMIPVSLPNGQAIQLSSGGQNILIKEILENFCPRFTPEGLVLFVGDAGNKFIVNETQKFREIGIELDPHGKMPDIVVYYERQEWLVLIEAVTSHGPVNLKRRNELKRLFQSSRQGLVFVTAFPSRKEMTRYLAEISWETEVWVAAQPDHMIHFNGERFLGPYEDRENRF

pLDDT: mean 86.91, std 12.3, range [31.61, 98.44]